Protein AF-A0AAW1KMG9-F1 (afdb_monomer)

Secondary structure (DSSP, 8-state):
----GGGEEEEEE-SS--HHHHHHHHHHHHTT--PEEESTTSPP-S-S-TTTSS-BHHHHHHHHHHHGGGTT-TT-EEEEE-STTEEE-S-HHHHHHHHHHH--SEEEEEESS--S-GGGGGGSPP-SSS--EEEEEEEEEEHHHHHHHHHSS---TTSBHHHHHHHHHH-HHHHHHTTEEEETT-SSEEE-TTTGGGEEEEE-SSS--EEEEETTT----SEEE--GGGHHHHHHHHTTTTTTEETTTEESGGGTT----TT--TTTSPPEEEEEEE-S--TTHHHHHHHHHHSSS-GGGEEEEEEE--GGGHHHHHHHHHHHGGGSSEEEEE-GGG---HHHHHHHHHHHHHHTT-SEEEEEETTEE---TTHHHHHHHT--SEEEE--EETTSS-BSEESEE-TTS-EE--TTHHHHHTTSS-SEEEESEE-SEEEEEHHHHHHS-TTTSSS--TTS-HHHHHHHHHHHTT--EEEE-SS---EE---TT--TTSSSGGGG-TTTSHHHHHHHHB-GGGGGGG-TTSPPEEEETTEEEEE-B-HHHHHHHHHHHHHH-----SSS--TTSTTS--SS--SEEETTTTT-HHHHHHHIIIIIHHHHHHHSTT---SSPPEEEEEEEEE-TTS---EEEE--SSSEEEEEE-S-BTTTEEE--EEEGGGTEEE----TTEEEEEE-SSS--EEEPPEEEE-EEEEEEEE--

Sequence (712 aa):
MGIEVDNVLVVTVATSETDGFNRYLQSAREYRIQPTILGFGQEWRGGDDIKRHAGGGWKVNLLKEHLQKFKDDKEKIVLFTDAYDVMFLGDLRRITENFKLTGARVLFGAEAFCWPDKDLASKYPKVENGKPYLNSGLYIGYMPEIMELLERKDIQDTDDDQLYFTEAYLDENLREKLKFQLDHESQIFQNLNGALNEVQLHGDGKENEIKLKNVITHTEPLIIHGNGPSKIRLNHLGNYISKAWTPDRSCKHCTYGLINLTNIDTADIPTVLVALFIEQATPFFEEQLLKIHNLHYPKERTHLFIHNNVKFHKDHIKEFVEKYGKDYLSVKEITPEDEISEWAARDLSLDQCLLKECGYYFSVDATVHLDNPYTLKLLIEQNRTVVAPLLVRNGKAWSNFWGALTTDGFYSRSDDYMDIVYNNKRGLWNVPFISSAYLINGTLLKKYDRTKLNYVRSNYDADMAFCANLRDLDVFMFVSNRLDFGHLVNPETYDVTRAKPDMYQIFENEIDWEERYIHEDYVENFNPNNTAKQPCTDVYWFPIVSERFCKDLIAMMENFGSWSDGSNKDSRLEGGYEAVPTRDIHMNQVGWERHWLYFLQRYVRPLQESVFIGYEHNPPRSLMNFVVRYRPDEQPSLRPHHDSSTYTINIALNQRGVDYEGGGCRFIRYNCSVVDTKMGWLLMHPGKLTHYHEGLLVTKGTRYIMIAFVDP

Structure (mmCIF, N/CA/C/O backbone):
data_AF-A0AAW1KMG9-F1
#
_entry.id   AF-A0AAW1KMG9-F1
#
loop_
_atom_site.group_PDB
_atom_site.id
_atom_site.type_symbol
_atom_site.label_atom_id
_atom_site.label_alt_id
_atom_site.label_comp_id
_atom_site.label_asym_id
_atom_site.label_entity_id
_atom_site.label_seq_id
_atom_site.pdbx_PDB_ins_code
_atom_site.Cartn_x
_atom_site.Cartn_y
_atom_site.Cartn_z
_atom_site.occupancy
_atom_site.B_iso_or_equiv
_atom_site.auth_seq_id
_atom_site.auth_comp_id
_atom_site.auth_asym_id
_atom_site.auth_atom_id
_atom_site.pdbx_PDB_model_num
ATOM 1 N N . MET A 1 1 ? -26.275 25.341 38.024 1.00 36.50 1 MET A N 1
ATOM 2 C CA . MET A 1 1 ? -25.260 24.667 38.860 1.00 36.50 1 MET A CA 1
ATOM 3 C C . MET A 1 1 ? -24.349 23.911 37.917 1.00 36.50 1 MET A C 1
ATOM 5 O O . MET A 1 1 ? -24.868 23.138 37.123 1.00 36.50 1 MET A O 1
ATOM 9 N N . GLY A 1 2 ? -23.053 24.228 37.902 1.00 41.03 2 GLY A N 1
ATOM 10 C CA . GLY A 1 2 ? -22.090 23.536 37.042 1.00 41.03 2 GLY A CA 1
ATOM 11 C C . GLY A 1 2 ? -22.001 22.065 37.440 1.00 41.03 2 GLY A C 1
ATOM 12 O O . GLY A 1 2 ? -22.010 21.756 38.627 1.00 41.03 2 GLY A O 1
ATOM 13 N N . ILE A 1 3 ? -21.996 21.168 36.459 1.00 48.56 3 ILE A N 1
ATOM 14 C CA . ILE A 1 3 ? -21.799 19.737 36.693 1.00 48.56 3 ILE A CA 1
ATOM 15 C C . ILE A 1 3 ? -20.322 19.539 37.038 1.00 48.56 3 ILE A C 1
ATOM 17 O O . ILE A 1 3 ? -19.462 19.804 36.199 1.00 48.56 3 ILE A O 1
ATOM 21 N N . GLU A 1 4 ? -20.028 19.093 38.258 1.00 59.62 4 GLU A N 1
ATOM 22 C CA . GLU A 1 4 ? -18.697 18.596 38.611 1.00 59.62 4 GLU A CA 1
ATOM 23 C C . GLU A 1 4 ? -18.480 17.260 37.895 1.00 59.62 4 GLU A C 1
ATOM 25 O O . GLU A 1 4 ? -19.055 16.233 38.256 1.00 59.62 4 GLU A O 1
ATOM 30 N N . VAL A 1 5 ? -17.671 17.292 36.833 1.00 65.25 5 VAL A N 1
ATOM 31 C CA . VAL A 1 5 ? -17.254 16.107 36.061 1.00 65.25 5 VAL A CA 1
ATOM 32 C C . VAL A 1 5 ? -16.515 15.093 36.951 1.00 65.25 5 VAL A C 1
ATOM 34 O O . VAL A 1 5 ? -16.525 13.899 36.662 1.00 65.25 5 VAL A O 1
ATOM 37 N N . ASP A 1 6 ? -15.975 15.549 38.084 1.00 64.00 6 ASP A N 1
ATOM 38 C CA . ASP A 1 6 ? -15.244 14.754 39.078 1.00 64.00 6 ASP A CA 1
ATOM 39 C C . ASP A 1 6 ? -16.095 13.668 39.765 1.00 64.00 6 ASP A C 1
ATOM 41 O O . ASP A 1 6 ? -15.554 12.790 40.438 1.00 64.00 6 ASP A O 1
ATOM 45 N N . ASN A 1 7 ? -17.422 13.680 39.584 1.00 86.12 7 ASN A N 1
ATOM 46 C CA . ASN A 1 7 ? -18.316 12.682 40.174 1.00 86.12 7 ASN A CA 1
ATOM 47 C C . ASN A 1 7 ? -18.704 11.517 39.236 1.00 86.12 7 ASN A C 1
ATOM 49 O O . ASN A 1 7 ? -19.617 10.750 39.553 1.00 86.12 7 ASN A O 1
ATOM 53 N N . VAL A 1 8 ? -18.037 11.368 38.085 1.00 94.44 8 VAL A N 1
ATOM 54 C CA . VAL A 1 8 ? -18.282 10.266 37.139 1.00 94.44 8 VAL A CA 1
ATOM 55 C C . VAL A 1 8 ? -17.113 9.282 37.146 1.00 94.44 8 VAL A C 1
ATOM 57 O O . VAL A 1 8 ? -15.985 9.637 36.813 1.00 94.44 8 VAL A O 1
ATOM 60 N N . LEU A 1 9 ? -17.389 8.025 37.491 1.00 96.50 9 LEU A N 1
ATOM 61 C CA . LEU A 1 9 ? -16.441 6.919 37.422 1.00 96.50 9 LEU A CA 1
ATOM 62 C C . LEU A 1 9 ? -16.638 6.155 36.109 1.00 96.50 9 LEU A C 1
ATOM 64 O O . LEU A 1 9 ? -17.631 5.450 35.939 1.00 96.50 9 LEU A O 1
ATOM 68 N N . VAL A 1 10 ? -15.679 6.274 35.191 1.00 98.00 10 VAL A N 1
ATOM 69 C CA . VAL A 1 10 ? -15.655 5.476 33.957 1.00 98.00 10 VAL A CA 1
ATOM 70 C C . VAL A 1 10 ? -14.894 4.185 34.211 1.00 98.00 10 VAL A C 1
ATOM 72 O O . VAL A 1 10 ? -13.757 4.226 34.683 1.00 98.00 10 VAL A O 1
ATOM 75 N N . VAL A 1 11 ? -15.498 3.045 33.891 1.00 98.25 11 VAL A N 1
ATOM 76 C CA . VAL A 1 11 ? -14.929 1.717 34.127 1.00 98.25 11 VAL A CA 1
ATOM 77 C C . VAL A 1 11 ? -15.002 0.892 32.852 1.00 98.25 11 VAL A C 1
ATOM 79 O O . VAL A 1 11 ? -15.993 0.930 32.130 1.00 98.25 11 VAL A O 1
ATOM 82 N N . THR A 1 12 ? -13.948 0.133 32.583 1.00 98.31 12 THR A N 1
ATOM 83 C CA . THR A 1 12 ? -13.902 -0.814 31.472 1.00 98.31 12 THR A CA 1
ATOM 84 C C . THR A 1 12 ? -13.137 -2.074 31.864 1.00 98.31 12 THR A C 1
ATOM 86 O O . THR A 1 12 ? -12.405 -2.080 32.859 1.00 98.31 12 THR A O 1
ATOM 89 N N . VAL A 1 13 ? -13.272 -3.140 31.077 1.00 97.44 13 VAL A N 1
ATOM 90 C CA . VAL A 1 13 ? -12.533 -4.392 31.268 1.00 97.44 13 VAL A CA 1
ATOM 91 C C . VAL A 1 13 ? -11.633 -4.632 30.063 1.00 97.44 13 VAL A C 1
ATOM 93 O O . VAL A 1 13 ? -12.096 -4.667 28.926 1.00 97.44 13 VAL A O 1
ATOM 96 N N . ALA A 1 14 ? -10.341 -4.819 30.320 1.00 96.50 14 ALA A N 1
ATOM 97 C CA . ALA A 1 14 ? -9.363 -5.200 29.309 1.00 96.50 14 ALA A CA 1
ATOM 98 C C . ALA A 1 14 ? -8.274 -6.051 29.962 1.00 96.50 14 ALA A C 1
ATOM 100 O O . ALA A 1 14 ? -7.704 -5.651 30.973 1.00 96.50 14 ALA A O 1
ATOM 101 N N . THR A 1 15 ? -7.961 -7.205 29.375 1.00 94.62 15 THR A N 1
ATOM 102 C CA . THR A 1 15 ? -6.967 -8.150 29.915 1.00 94.62 15 THR A CA 1
ATOM 103 C C . THR A 1 15 ? -5.568 -7.927 29.362 1.00 94.62 15 THR A C 1
ATOM 105 O O . THR A 1 15 ? -4.574 -8.180 30.036 1.00 94.62 15 THR A O 1
ATOM 108 N N . SER A 1 16 ? -5.475 -7.419 28.137 1.00 92.94 16 SER A N 1
ATOM 109 C CA . SER A 1 16 ? -4.213 -7.156 27.448 1.00 92.94 16 SER A CA 1
ATOM 110 C C . SER A 1 16 ? -4.272 -5.902 26.580 1.00 92.94 16 SER A C 1
ATOM 112 O O . SER A 1 16 ? -5.354 -5.410 26.240 1.00 92.94 16 SER A O 1
ATOM 114 N N . GLU A 1 17 ? -3.091 -5.402 26.215 1.00 92.31 17 GLU A N 1
ATOM 115 C CA . GLU A 1 17 ? -2.921 -4.314 25.257 1.00 92.31 17 GLU A CA 1
ATOM 116 C C . GLU A 1 17 ? -3.144 -4.835 23.826 1.00 92.31 17 GLU A C 1
ATOM 118 O O . GLU A 1 17 ? -2.350 -5.610 23.285 1.00 92.31 17 GLU A O 1
ATOM 123 N N . THR A 1 18 ? -4.272 -4.443 23.234 1.00 93.56 18 THR A N 1
ATOM 124 C CA . THR A 1 18 ? -4.668 -4.764 21.854 1.00 93.56 18 THR A CA 1
ATOM 125 C C . THR A 1 18 ? -4.798 -3.483 21.034 1.00 93.56 18 THR A C 1
ATOM 127 O O . THR A 1 18 ? -4.943 -2.392 21.592 1.00 93.56 18 THR A O 1
ATOM 130 N N . ASP A 1 19 ? -4.804 -3.588 19.704 1.00 94.94 19 ASP A N 1
ATOM 131 C CA . ASP A 1 19 ? -4.976 -2.409 18.846 1.00 94.94 19 ASP A CA 1
ATOM 132 C C . ASP A 1 19 ? -6.343 -1.732 19.080 1.00 94.94 19 ASP A C 1
ATOM 134 O O . ASP A 1 19 ? -6.442 -0.503 19.145 1.00 94.94 19 ASP A O 1
ATOM 138 N N . GLY A 1 20 ? -7.392 -2.531 19.308 1.00 96.12 20 GLY A N 1
ATOM 139 C CA . GLY A 1 20 ? -8.719 -2.049 19.697 1.00 96.12 20 GLY A CA 1
ATOM 140 C C . GLY A 1 20 ? -8.722 -1.302 21.033 1.00 96.12 20 GLY A C 1
ATOM 141 O O . GLY A 1 20 ? -9.290 -0.214 21.130 1.00 96.12 20 GLY A O 1
ATOM 142 N N . PHE A 1 21 ? -8.012 -1.826 22.038 1.00 96.56 21 PHE A N 1
ATOM 143 C CA . PHE A 1 21 ? -7.836 -1.152 23.327 1.00 96.56 21 PHE A CA 1
ATOM 144 C C . PHE A 1 21 ? -7.090 0.176 23.199 1.00 96.56 21 PHE A C 1
ATOM 146 O O . PHE A 1 21 ? -7.475 1.182 23.796 1.00 96.56 21 PHE A O 1
ATOM 153 N N . ASN A 1 22 ? -6.041 0.203 22.379 1.00 95.06 22 ASN A N 1
ATOM 154 C CA . ASN A 1 22 ? -5.274 1.414 22.130 1.00 95.06 22 ASN A CA 1
ATOM 155 C C . ASN A 1 22 ? -6.117 2.486 21.431 1.00 95.06 22 ASN A C 1
ATOM 157 O O . ASN A 1 22 ? -6.047 3.656 21.816 1.00 95.06 22 ASN A O 1
ATOM 161 N N . ARG A 1 23 ? -6.985 2.097 20.488 1.00 96.19 23 ARG A N 1
ATOM 162 C CA . ARG A 1 23 ? -7.980 2.997 19.885 1.00 96.19 23 ARG A CA 1
ATOM 163 C C . ARG A 1 23 ? -8.981 3.528 20.917 1.00 96.19 23 ARG A C 1
ATOM 165 O O . ARG A 1 23 ? -9.261 4.727 20.920 1.00 96.19 23 ARG A O 1
ATOM 172 N N . TYR A 1 24 ? -9.478 2.676 21.812 1.00 97.69 24 TYR A N 1
ATOM 173 C CA . TYR A 1 24 ? -10.361 3.087 22.907 1.00 97.69 24 TYR A CA 1
ATOM 174 C C . TYR A 1 24 ? -9.695 4.140 23.800 1.00 97.69 24 TYR A C 1
ATOM 176 O O . TYR A 1 24 ? -10.226 5.243 23.951 1.00 97.69 24 TYR A O 1
ATOM 184 N N . LEU A 1 25 ? -8.480 3.870 24.293 1.00 96.19 25 LEU A N 1
ATOM 185 C CA . LEU A 1 25 ? -7.713 4.817 25.108 1.00 96.19 25 LEU A CA 1
ATOM 186 C C . LEU A 1 25 ? -7.391 6.115 24.361 1.00 96.19 25 LEU A C 1
ATOM 188 O O . LEU A 1 25 ? -7.385 7.188 24.963 1.00 96.19 25 LEU A O 1
ATOM 192 N N . GLN A 1 26 ? -7.118 6.042 23.058 1.00 93.81 26 GLN A N 1
ATOM 193 C CA . GLN A 1 26 ? -6.883 7.222 22.231 1.00 93.81 26 GLN A CA 1
ATOM 194 C C . GLN A 1 26 ? -8.136 8.101 22.139 1.00 93.81 26 GLN A C 1
ATOM 196 O O . GLN A 1 26 ? -8.043 9.304 22.383 1.00 93.81 26 GLN A O 1
ATOM 201 N N . SER A 1 27 ? -9.304 7.507 21.875 1.00 95.81 27 SER A N 1
ATOM 202 C CA . SER A 1 27 ? -10.573 8.243 21.860 1.00 95.81 27 SER A CA 1
ATOM 203 C C . SER A 1 27 ? -10.902 8.845 23.233 1.00 95.81 27 SER A C 1
ATOM 205 O O . SER A 1 27 ? -11.299 10.003 23.320 1.00 95.81 27 SER A O 1
ATOM 207 N N . ALA A 1 28 ? -10.638 8.115 24.323 1.00 96.50 28 ALA A N 1
ATOM 208 C CA . ALA A 1 28 ? -10.831 8.604 25.686 1.00 96.50 28 ALA A CA 1
ATOM 209 C C . ALA A 1 28 ? -9.940 9.824 25.983 1.00 96.50 28 ALA A C 1
ATOM 211 O O . ALA A 1 28 ? -10.425 10.842 26.479 1.00 96.50 28 ALA A O 1
ATOM 212 N N . ARG A 1 29 ? -8.650 9.769 25.613 1.00 94.25 29 ARG A N 1
ATOM 213 C CA . ARG A 1 29 ? -7.701 10.888 25.766 1.00 94.25 29 ARG A CA 1
ATOM 214 C C . ARG A 1 29 ? -8.151 12.141 25.023 1.00 94.25 29 ARG A C 1
ATOM 216 O O . ARG A 1 29 ? -7.998 13.233 25.571 1.00 94.25 29 ARG A O 1
ATOM 223 N N . GLU A 1 30 ? -8.724 11.999 23.828 1.00 92.56 30 GLU A N 1
ATOM 224 C CA . GLU A 1 30 ? -9.211 13.144 23.045 1.00 92.56 30 GLU A CA 1
ATOM 225 C C . GLU A 1 30 ? -10.254 13.961 23.816 1.00 92.56 30 GLU A C 1
ATOM 227 O O . GLU A 1 30 ? -10.214 15.192 23.822 1.00 92.56 30 GLU A O 1
ATOM 232 N N . TYR A 1 31 ? -11.134 13.270 24.538 1.00 94.06 31 TYR A N 1
ATOM 233 C CA . TYR A 1 31 ? -12.192 13.878 25.341 1.00 94.06 31 TYR A CA 1
ATOM 234 C C . TYR A 1 31 ? -11.840 13.993 26.832 1.00 94.06 31 TYR A C 1
ATOM 236 O O . TYR A 1 31 ? -12.712 14.270 27.656 1.00 94.06 31 TYR A O 1
ATOM 244 N N . ARG A 1 32 ? -10.554 13.829 27.185 1.00 95.19 32 ARG A N 1
ATOM 245 C CA . ARG A 1 32 ? -10.017 13.916 28.560 1.00 95.19 32 ARG A CA 1
ATOM 246 C C . ARG A 1 32 ? -10.694 12.957 29.545 1.00 95.19 32 ARG A C 1
ATOM 248 O O . ARG A 1 32 ? -10.840 13.265 30.724 1.00 95.19 32 ARG A O 1
ATOM 255 N N . ILE A 1 33 ? -11.084 11.788 29.055 1.00 95.88 33 ILE A N 1
ATOM 256 C CA . ILE A 1 33 ? -11.690 10.715 29.835 1.00 95.88 33 ILE A CA 1
ATOM 257 C C . ILE A 1 33 ? -10.582 9.789 30.332 1.00 95.88 33 ILE A C 1
ATOM 259 O O . ILE A 1 33 ? -9.742 9.337 29.552 1.00 95.88 33 ILE A O 1
ATOM 263 N N . GLN A 1 34 ? -10.578 9.502 31.634 1.00 95.44 34 GLN A N 1
ATOM 264 C CA . GLN A 1 34 ? -9.646 8.562 32.257 1.00 95.44 34 GLN A CA 1
ATOM 265 C C . GLN A 1 34 ? -10.412 7.329 32.755 1.00 95.44 34 GLN A C 1
ATOM 267 O O . GLN A 1 34 ? -10.968 7.361 33.852 1.00 95.44 34 GLN A O 1
ATOM 272 N N . PRO A 1 35 ? -10.491 6.254 31.950 1.00 96.94 35 PRO A N 1
ATOM 273 C CA . PRO A 1 35 ? -11.178 5.036 32.351 1.00 96.94 35 PRO A CA 1
ATOM 274 C C . PRO A 1 35 ? -10.357 4.236 33.366 1.00 96.94 35 PRO A C 1
ATOM 276 O O . PRO A 1 35 ? -9.144 4.072 33.227 1.00 96.94 35 PRO A O 1
ATOM 279 N N . THR A 1 36 ? -11.044 3.676 34.355 1.00 97.69 36 THR A N 1
ATOM 280 C CA . THR A 1 36 ? -10.497 2.657 35.249 1.00 97.69 36 THR A CA 1
ATOM 281 C C . THR A 1 36 ? -10.520 1.312 34.540 1.00 97.69 36 THR A C 1
ATOM 283 O O . THR A 1 36 ? -11.579 0.838 34.134 1.00 97.69 36 THR A O 1
ATOM 286 N N . ILE A 1 37 ? -9.347 0.702 34.381 1.00 98.19 37 ILE A N 1
ATOM 287 C CA . ILE A 1 37 ? -9.182 -0.545 33.634 1.00 98.19 37 ILE A CA 1
ATOM 288 C C . ILE A 1 37 ? -9.147 -1.709 34.623 1.00 98.19 37 ILE A C 1
ATOM 290 O O . ILE A 1 37 ? -8.258 -1.782 35.473 1.00 98.19 37 ILE A O 1
ATOM 294 N N . LEU A 1 38 ? -10.105 -2.623 34.506 1.00 97.94 38 LEU A N 1
ATOM 295 C CA . LEU A 1 38 ? -10.183 -3.830 35.324 1.00 97.94 38 LEU A CA 1
ATOM 296 C C . LEU A 1 38 ? -9.642 -5.042 34.558 1.00 97.94 38 LEU A C 1
ATOM 298 O O . LEU A 1 38 ? -9.790 -5.135 33.341 1.00 97.94 38 LEU A O 1
ATOM 302 N N . GLY A 1 39 ? -9.027 -5.980 35.283 1.00 95.75 39 GLY A N 1
ATOM 303 C CA . GLY A 1 39 ? -8.539 -7.246 34.720 1.00 95.75 39 GLY A CA 1
ATOM 304 C C . GLY A 1 39 ? -7.228 -7.161 33.926 1.00 95.75 39 GLY A C 1
ATOM 305 O O . GLY A 1 39 ? -6.784 -8.178 33.402 1.00 95.75 39 GLY A O 1
ATOM 306 N N . PHE A 1 40 ? -6.578 -5.996 33.846 1.00 96.25 40 PHE A N 1
ATOM 307 C CA . PHE A 1 40 ? -5.365 -5.829 33.038 1.00 96.25 40 PHE A CA 1
ATOM 308 C C . PHE A 1 40 ? -4.213 -6.717 33.525 1.00 96.25 40 PHE A C 1
ATOM 310 O O . PHE A 1 40 ? -3.907 -6.755 34.717 1.00 96.25 40 PHE A O 1
ATOM 317 N N . GLY A 1 41 ? -3.579 -7.435 32.595 1.00 94.12 41 GLY A N 1
ATOM 318 C CA . GLY A 1 41 ? -2.518 -8.405 32.874 1.00 94.12 41 GLY A CA 1
ATOM 319 C C . GLY A 1 41 ? -3.006 -9.753 33.415 1.00 94.12 41 GLY A C 1
ATOM 320 O O . GLY A 1 41 ? -2.181 -10.625 33.677 1.00 94.12 41 GLY A O 1
ATOM 321 N N . GLN A 1 42 ? -4.318 -9.939 33.589 1.00 94.88 42 GLN A N 1
ATOM 322 C CA . GLN A 1 42 ? -4.906 -11.202 34.032 1.00 94.88 42 GLN A CA 1
ATOM 323 C C . GLN A 1 42 ? -5.415 -12.016 32.840 1.00 94.88 42 GLN A C 1
ATOM 325 O O . GLN A 1 42 ? -5.853 -11.466 31.830 1.00 94.88 42 GLN A O 1
ATOM 330 N N . GLU A 1 43 ? -5.386 -13.339 32.971 1.00 92.75 43 GLU A N 1
ATOM 331 C CA . GLU A 1 43 ? -5.991 -14.242 31.993 1.00 92.75 43 GLU A CA 1
ATOM 332 C C . GLU A 1 43 ? -7.516 -14.076 31.971 1.00 92.75 43 GLU A C 1
ATOM 334 O O . GLU A 1 43 ? -8.152 -13.938 33.018 1.00 92.75 43 GLU A O 1
ATOM 339 N N . TRP A 1 44 ? -8.097 -14.077 30.771 1.00 93.00 44 TRP A N 1
ATOM 340 C CA . TRP A 1 44 ? -9.537 -13.939 30.581 1.00 93.00 44 TRP A CA 1
ATOM 341 C C . TRP A 1 44 ? -10.296 -15.162 31.105 1.00 93.00 44 TRP A C 1
ATOM 343 O O . TRP A 1 44 ? -10.001 -16.283 30.707 1.00 93.00 44 TRP A O 1
ATOM 353 N N . ARG A 1 45 ? -11.305 -14.938 31.959 1.00 93.44 45 ARG A N 1
ATOM 354 C CA . ARG A 1 45 ? -12.144 -16.004 32.551 1.00 93.44 45 ARG A CA 1
ATOM 355 C C . ARG A 1 45 ? -13.591 -16.004 32.071 1.00 93.44 45 ARG A C 1
ATOM 357 O O . ARG A 1 45 ? -14.387 -16.822 32.514 1.00 93.44 45 ARG A O 1
ATOM 364 N N . GLY A 1 46 ? -13.942 -15.095 31.165 1.00 90.25 46 GLY A N 1
ATOM 365 C CA . GLY A 1 46 ? -15.319 -14.898 30.719 1.00 90.25 46 GLY A CA 1
ATOM 366 C C . GLY A 1 46 ? -15.817 -15.870 29.647 1.00 90.25 46 GLY A C 1
ATOM 367 O O . GLY A 1 46 ? -16.786 -15.546 28.970 1.00 90.25 46 GLY A O 1
ATOM 368 N N . GLY A 1 47 ? -15.148 -17.010 29.453 1.00 87.44 47 GLY A N 1
ATOM 369 C CA . GLY A 1 47 ? -15.442 -17.999 28.407 1.00 87.44 47 GLY A CA 1
ATOM 370 C C . GLY A 1 47 ? -14.498 -17.932 27.198 1.00 87.44 47 GLY A C 1
ATOM 371 O O . GLY A 1 47 ? -13.898 -16.892 26.923 1.00 87.44 47 GLY A O 1
ATOM 372 N N . ASP A 1 48 ? -14.373 -19.050 26.477 1.00 73.12 48 ASP A N 1
ATOM 373 C CA . ASP A 1 48 ? -13.307 -19.272 25.482 1.00 73.12 48 ASP A CA 1
ATOM 374 C C . ASP A 1 48 ? -13.545 -18.597 24.115 1.00 73.12 48 ASP A C 1
ATOM 376 O O . ASP A 1 48 ? -12.584 -18.257 23.424 1.00 73.12 48 ASP A O 1
ATOM 380 N N . ASP A 1 49 ? -14.803 -18.375 23.708 1.00 71.50 49 ASP A N 1
ATOM 381 C CA . ASP A 1 49 ? -15.148 -17.748 22.418 1.00 71.50 49 ASP A CA 1
ATOM 382 C C . ASP A 1 49 ? -16.365 -16.817 22.528 1.00 71.50 49 ASP A C 1
ATOM 384 O O . ASP A 1 49 ? -17.430 -17.052 21.953 1.00 71.50 49 ASP A O 1
ATOM 388 N N . ILE A 1 50 ? -16.189 -15.707 23.249 1.00 78.81 50 ILE A N 1
ATOM 389 C CA . ILE A 1 50 ? -17.211 -14.653 23.385 1.00 78.81 50 ILE A CA 1
ATOM 390 C C . ILE A 1 50 ? -17.546 -13.934 22.065 1.00 78.81 50 ILE A C 1
ATOM 392 O O . ILE A 1 50 ? -18.468 -13.127 22.015 1.00 78.81 50 ILE A O 1
ATOM 396 N N . LYS A 1 51 ? -16.806 -14.195 20.974 1.00 71.00 51 LYS A N 1
ATOM 397 C CA . LYS A 1 51 ? -17.152 -13.668 19.643 1.00 71.00 51 LYS A CA 1
ATOM 398 C C . LYS A 1 51 ? -18.283 -14.469 19.000 1.00 71.00 51 LYS A C 1
ATOM 400 O O . LYS A 1 51 ? -18.982 -13.936 18.139 1.00 71.00 51 LYS A O 1
ATOM 405 N N . ARG A 1 52 ? -18.429 -15.748 19.364 1.00 69.94 52 ARG A N 1
ATOM 406 C CA . ARG A 1 52 ? -19.405 -16.674 18.765 1.00 69.94 52 ARG A CA 1
ATOM 407 C C . ARG A 1 52 ? -20.441 -17.194 19.755 1.00 69.94 52 ARG A C 1
ATOM 409 O O . ARG A 1 52 ? -21.512 -17.628 19.327 1.00 69.94 52 ARG A O 1
ATOM 416 N N . HIS A 1 53 ? -20.137 -17.165 21.046 1.00 82.38 53 HIS A N 1
ATOM 417 C CA . HIS A 1 53 ? -20.950 -17.757 22.098 1.00 82.38 53 HIS A CA 1
ATOM 418 C C . HIS A 1 53 ? -21.196 -16.782 23.250 1.00 82.38 53 HIS A C 1
ATOM 420 O O . HIS A 1 53 ? -20.524 -15.764 23.383 1.00 82.38 53 HIS A O 1
ATOM 426 N N . ALA A 1 54 ? -22.200 -17.120 24.055 1.00 85.62 54 ALA A N 1
ATOM 427 C CA . ALA A 1 54 ? -22.577 -16.393 25.257 1.00 85.62 54 ALA A CA 1
ATOM 428 C C . ALA A 1 54 ? -21.455 -16.445 26.314 1.00 85.62 54 ALA A C 1
ATOM 430 O O . ALA A 1 54 ? -20.761 -17.461 26.412 1.00 85.62 54 ALA A O 1
ATOM 431 N N . GLY A 1 55 ? -21.266 -15.367 27.077 1.00 91.88 55 GLY A N 1
ATOM 432 C CA . GLY A 1 55 ? -20.207 -15.269 28.087 1.00 91.88 55 GLY A CA 1
ATOM 433 C C . GLY A 1 55 ? -19.982 -13.848 28.611 1.00 91.88 55 GLY A C 1
ATOM 434 O O . GLY A 1 55 ? -20.797 -12.955 28.418 1.00 91.88 55 GLY A O 1
ATOM 435 N N . GLY A 1 56 ? -18.849 -13.614 29.275 1.00 92.62 56 GLY A N 1
ATOM 436 C CA . GLY A 1 56 ? -18.463 -12.286 29.764 1.00 92.62 56 GLY A CA 1
ATOM 437 C C . GLY A 1 56 ? -18.889 -11.950 31.195 1.00 92.62 56 GLY A C 1
ATOM 438 O O . GLY A 1 56 ? -18.581 -10.850 31.659 1.00 92.62 56 GLY A O 1
ATOM 439 N N . GLY A 1 57 ? -19.503 -12.877 31.932 1.00 95.75 57 GLY A N 1
ATOM 440 C CA . GLY A 1 57 ? -19.938 -12.696 33.320 1.00 95.75 57 GLY A CA 1
ATOM 441 C C . GLY A 1 57 ? -18.824 -12.256 34.273 1.00 95.75 57 GLY A C 1
ATOM 442 O O . GLY A 1 57 ? -19.056 -11.474 35.194 1.00 95.75 57 GLY A O 1
ATOM 443 N N . TRP A 1 58 ? -17.573 -12.622 33.987 1.00 96.25 58 TRP A N 1
ATOM 444 C CA . TRP A 1 58 ? -16.412 -12.142 34.738 1.00 96.25 58 TRP A CA 1
ATOM 445 C C . TRP A 1 58 ? -16.282 -10.610 34.741 1.00 96.25 58 TRP A C 1
ATOM 447 O O . TRP A 1 58 ? -15.852 -10.033 35.740 1.00 96.25 58 TRP A O 1
ATOM 457 N N . LYS A 1 59 ? -16.717 -9.919 33.672 1.00 96.81 59 LYS A N 1
ATOM 458 C CA . LYS A 1 59 ? -16.764 -8.444 33.634 1.00 96.81 59 LYS A CA 1
ATOM 459 C C . LYS A 1 59 ? -17.662 -7.897 34.743 1.00 96.81 59 LYS A C 1
ATOM 461 O O . LYS A 1 59 ? -17.296 -6.932 35.412 1.00 96.81 59 LYS A O 1
ATOM 466 N N . VAL A 1 60 ? -18.809 -8.543 34.956 1.00 97.38 60 VAL A N 1
ATOM 467 C CA . VAL A 1 60 ? -19.781 -8.193 35.999 1.00 97.38 60 VAL A CA 1
ATOM 468 C C . VAL A 1 60 ? -19.168 -8.403 37.380 1.00 97.38 60 VAL A C 1
ATOM 470 O O . VAL A 1 60 ? -19.260 -7.513 38.223 1.00 97.38 60 VAL A O 1
ATOM 473 N N . ASN A 1 61 ? -18.478 -9.527 37.596 1.00 97.62 61 ASN A N 1
ATOM 474 C CA . ASN A 1 61 ? -17.813 -9.830 38.867 1.00 97.62 61 ASN A CA 1
ATOM 475 C C . ASN A 1 61 ? -16.688 -8.833 39.189 1.00 97.62 61 ASN A C 1
ATOM 477 O O . ASN A 1 61 ? -16.649 -8.292 40.296 1.00 97.62 61 ASN A O 1
ATOM 481 N N . LEU A 1 62 ? -15.832 -8.515 38.212 1.00 97.44 62 LEU A N 1
ATOM 482 C CA . LEU A 1 62 ? -14.782 -7.501 38.359 1.00 97.44 62 LEU A CA 1
ATOM 483 C C . LEU A 1 62 ? -15.364 -6.122 38.683 1.00 97.44 62 LEU A C 1
ATOM 485 O O . LEU A 1 62 ? -14.857 -5.422 39.563 1.00 97.44 62 LEU A O 1
ATOM 489 N N . LEU A 1 63 ? -16.433 -5.726 37.986 1.00 97.62 63 LEU A N 1
ATOM 490 C CA . LEU A 1 63 ? -17.095 -4.453 38.241 1.00 97.62 63 LEU A CA 1
ATOM 491 C C . LEU A 1 63 ? -17.706 -4.423 39.645 1.00 97.62 63 LEU A C 1
ATOM 493 O O . LEU A 1 63 ? -17.448 -3.484 40.396 1.00 97.62 63 LEU A O 1
ATOM 497 N N . LYS A 1 64 ? -18.468 -5.458 40.015 1.00 96.69 64 LYS A N 1
ATOM 498 C CA . LYS A 1 64 ? -19.099 -5.598 41.335 1.00 96.69 64 LYS A CA 1
ATOM 499 C C . LYS A 1 64 ? -18.067 -5.463 42.451 1.00 96.69 64 LYS A C 1
ATOM 501 O O . LYS A 1 64 ? -18.284 -4.690 43.380 1.00 96.69 64 LYS A O 1
ATOM 506 N N . GLU A 1 65 ? -16.930 -6.150 42.344 1.00 96.69 65 GLU A N 1
ATOM 507 C CA . GLU A 1 65 ? -15.833 -6.051 43.314 1.00 96.69 65 GLU A CA 1
ATOM 508 C C . GLU A 1 65 ? -15.251 -4.631 43.380 1.00 96.69 65 GLU A C 1
ATOM 510 O O . GLU A 1 65 ? -15.045 -4.080 44.465 1.00 96.69 65 GLU A O 1
ATOM 515 N N . HIS A 1 66 ? -15.007 -4.009 42.225 1.00 97.12 66 HIS A N 1
ATOM 516 C CA . HIS A 1 66 ? -14.415 -2.679 42.161 1.00 97.12 66 HIS A CA 1
ATOM 517 C C . HIS A 1 66 ? -15.312 -1.602 42.788 1.00 97.12 66 HIS A C 1
ATOM 519 O O . HIS A 1 66 ? -14.827 -0.752 43.544 1.00 97.12 66 HIS A O 1
ATOM 525 N N . LEU A 1 67 ? -16.616 -1.647 42.503 1.00 96.88 67 LEU A N 1
ATOM 526 C CA . LEU A 1 67 ? -17.577 -0.639 42.949 1.00 96.88 67 LEU A CA 1
ATOM 527 C C . LEU A 1 67 ? -17.852 -0.677 44.460 1.00 96.88 67 LEU A C 1
ATOM 529 O O . LEU A 1 67 ? -18.234 0.351 45.020 1.00 96.88 67 LEU A O 1
ATOM 533 N N . GLN A 1 68 ? -17.547 -1.778 45.163 1.00 95.31 68 GLN A N 1
ATOM 534 C CA . GLN A 1 68 ? -17.651 -1.844 46.633 1.00 95.31 68 GLN A CA 1
ATOM 535 C C . GLN A 1 68 ? -16.881 -0.721 47.343 1.00 95.31 68 GLN A C 1
ATOM 537 O O . GLN A 1 68 ? -17.282 -0.278 48.419 1.00 95.31 68 GLN A O 1
ATOM 542 N N . LYS A 1 69 ? -15.796 -0.222 46.734 1.00 94.38 69 LYS A N 1
ATOM 543 C CA . LYS A 1 69 ? -14.974 0.879 47.267 1.00 94.38 69 LYS A CA 1
ATOM 544 C C . LYS A 1 69 ? -15.699 2.226 47.286 1.00 94.38 69 LYS A C 1
ATOM 546 O O . LYS A 1 69 ? -15.280 3.126 48.007 1.00 94.38 69 LYS A O 1
ATOM 551 N N . PHE A 1 70 ? -16.755 2.368 46.488 1.00 93.06 70 PHE A N 1
ATOM 552 C CA . PHE A 1 70 ? -17.463 3.625 46.252 1.00 93.06 70 PHE A CA 1
ATOM 553 C C . PHE A 1 70 ? -18.943 3.568 46.644 1.00 93.06 70 PHE A C 1
ATOM 555 O O . PHE A 1 70 ? -19.656 4.547 46.443 1.00 93.06 70 PHE A O 1
ATOM 562 N N . LYS A 1 71 ? -19.408 2.451 47.216 1.00 88.69 71 LYS A N 1
ATOM 563 C CA . LYS A 1 71 ? -20.827 2.186 47.507 1.00 88.69 71 LYS A CA 1
ATOM 564 C C . LYS A 1 71 ? -21.523 3.249 48.367 1.00 88.69 71 LYS A C 1
ATOM 566 O O . LYS A 1 71 ? -22.735 3.415 48.271 1.00 88.69 71 LYS A O 1
ATOM 571 N N . ASP A 1 72 ? -20.768 3.959 49.205 1.00 90.81 72 ASP A N 1
ATOM 572 C CA . ASP A 1 72 ? -21.307 4.976 50.112 1.00 90.81 72 ASP A CA 1
ATOM 573 C C . ASP A 1 72 ? -21.527 6.338 49.418 1.00 90.81 72 ASP A C 1
ATOM 575 O O . ASP A 1 72 ? -22.252 7.187 49.942 1.00 90.81 72 ASP A O 1
ATOM 579 N N . ASP A 1 73 ? -20.955 6.551 48.225 1.00 92.56 73 ASP A N 1
ATOM 580 C CA . ASP A 1 73 ? -21.136 7.772 47.434 1.00 92.56 73 ASP A CA 1
ATOM 581 C C . ASP A 1 73 ? -22.378 7.667 46.538 1.00 92.56 73 ASP A C 1
ATOM 583 O O . ASP A 1 73 ? -22.329 7.231 45.387 1.00 92.56 73 ASP A O 1
ATOM 587 N N . LYS A 1 74 ? -23.519 8.082 47.094 1.00 90.69 74 LYS A N 1
ATOM 588 C CA . LYS A 1 74 ? -24.837 7.965 46.451 1.00 90.69 74 LYS A CA 1
ATOM 589 C C . LYS A 1 74 ? -25.021 8.846 45.216 1.00 90.69 74 LYS A C 1
ATOM 591 O O . LYS A 1 74 ? -25.900 8.561 44.407 1.00 90.69 74 LYS A O 1
ATOM 596 N N . GLU A 1 75 ? -24.221 9.901 45.077 1.00 90.44 75 GLU A N 1
ATOM 597 C CA . GLU A 1 75 ? -24.310 10.823 43.941 1.00 90.44 75 GLU A CA 1
ATOM 598 C C . GLU A 1 75 ? -23.374 10.420 42.798 1.00 90.44 75 GLU A C 1
ATOM 600 O O . GLU A 1 75 ? -23.490 10.965 41.697 1.00 90.44 75 GLU A O 1
ATOM 605 N N . LYS A 1 76 ? -22.456 9.472 43.037 1.00 95.19 76 LYS A N 1
ATOM 606 C CA . LYS A 1 76 ? -21.518 9.002 42.020 1.00 95.19 76 LYS A CA 1
ATOM 607 C C . LYS A 1 76 ? -22.251 8.346 40.862 1.00 95.19 76 LYS A C 1
ATOM 609 O O . LYS A 1 76 ? -23.118 7.494 41.055 1.00 95.19 76 LYS A O 1
ATOM 614 N N . ILE A 1 77 ? -21.870 8.729 39.650 1.00 97.25 77 ILE A N 1
ATOM 615 C CA . ILE A 1 77 ? -22.359 8.120 38.414 1.00 97.25 77 ILE A CA 1
ATOM 616 C C . ILE A 1 77 ? -21.287 7.156 37.916 1.00 97.25 77 ILE A C 1
ATOM 618 O O . ILE A 1 77 ? -20.116 7.517 37.836 1.00 97.25 77 ILE A O 1
ATOM 622 N N . VAL A 1 78 ? -21.678 5.933 37.582 1.00 98.19 78 VAL A N 1
ATOM 623 C CA . VAL A 1 78 ? -20.810 4.913 36.993 1.00 98.19 78 VAL A CA 1
ATOM 624 C C . VAL A 1 78 ? -21.152 4.803 35.516 1.00 98.19 78 VAL A C 1
ATOM 626 O O . VAL A 1 78 ? -22.308 4.571 35.177 1.00 98.19 78 VAL A O 1
ATOM 629 N N . LEU A 1 79 ? -20.154 4.958 34.649 1.00 98.56 79 LEU A N 1
ATOM 630 C CA . LEU A 1 79 ? -20.239 4.661 33.221 1.00 98.56 79 LEU A CA 1
ATOM 631 C C . LEU A 1 79 ? -19.390 3.422 32.949 1.00 98.56 79 LEU A C 1
ATOM 633 O O . LEU A 1 79 ? -18.165 3.480 33.050 1.00 98.56 79 LEU A O 1
ATOM 637 N N . PHE A 1 80 ? -20.034 2.318 32.601 1.00 98.69 80 PHE A N 1
ATOM 638 C CA . PHE A 1 80 ? -19.358 1.119 32.136 1.00 98.69 80 PHE A CA 1
ATOM 639 C C . PHE A 1 80 ? -19.340 1.075 30.611 1.00 98.69 80 PHE A C 1
ATOM 641 O O . PHE A 1 80 ? -20.358 1.328 29.959 1.00 98.69 80 PHE A O 1
ATOM 648 N N . THR A 1 81 ? -18.194 0.699 30.052 1.00 98.31 81 THR A N 1
ATOM 649 C CA . THR A 1 81 ? -18.076 0.359 28.636 1.00 98.31 81 THR A CA 1
ATOM 650 C C . THR A 1 81 ? -17.227 -0.891 28.441 1.00 98.31 81 THR A C 1
ATOM 652 O O . THR A 1 81 ? -16.246 -1.110 29.159 1.00 98.31 81 THR A O 1
ATOM 655 N N . ASP A 1 82 ? -17.514 -1.650 27.389 1.00 97.38 82 ASP A N 1
ATOM 656 C CA . ASP A 1 82 ? -16.520 -2.519 26.766 1.00 97.38 82 ASP A CA 1
ATOM 657 C C . ASP A 1 82 ? -15.333 -1.680 26.255 1.00 97.38 82 ASP A C 1
ATOM 659 O O . ASP A 1 82 ? -15.378 -0.443 26.215 1.00 97.38 82 ASP A O 1
ATOM 663 N N . ALA A 1 83 ? -14.226 -2.352 25.933 1.00 96.00 83 ALA A N 1
ATOM 664 C CA . ALA A 1 83 ? -12.973 -1.686 25.585 1.00 96.00 83 ALA A CA 1
ATOM 665 C C . ALA A 1 83 ? -12.587 -1.884 24.113 1.00 96.00 83 ALA A C 1
ATOM 667 O O . ALA A 1 83 ? -12.369 -0.925 23.382 1.00 96.00 83 ALA A O 1
ATOM 668 N N . TYR A 1 84 ? -12.463 -3.133 23.658 1.00 96.12 84 TYR A N 1
ATOM 669 C CA . TYR A 1 84 ? -11.761 -3.464 22.409 1.00 96.12 84 TYR A CA 1
ATOM 670 C C . TYR A 1 84 ? -12.449 -2.957 21.130 1.00 96.12 84 TYR A C 1
ATOM 672 O O . TYR A 1 84 ? -11.797 -2.708 20.112 1.00 96.12 84 TYR A O 1
ATOM 680 N N . ASP A 1 85 ? -13.753 -2.750 21.181 1.00 96.69 85 ASP A N 1
ATOM 681 C CA . ASP A 1 85 ? -14.615 -2.316 20.088 1.00 96.69 85 ASP A CA 1
ATOM 682 C C . ASP A 1 85 ? -15.485 -1.117 20.483 1.00 96.69 85 ASP A C 1
ATOM 684 O O . ASP A 1 85 ? -16.576 -0.932 19.950 1.00 96.69 85 ASP A O 1
ATOM 688 N N . VAL A 1 86 ? -14.976 -0.250 21.362 1.00 98.25 86 VAL A N 1
ATOM 689 C CA . VAL A 1 86 ? -15.656 0.984 21.778 1.00 98.25 86 VAL A CA 1
ATOM 690 C C . VAL A 1 86 ? -14.809 2.219 21.467 1.00 98.25 86 VAL A C 1
ATOM 692 O O . VAL A 1 86 ? -13.578 2.185 21.531 1.00 98.25 86 VAL A O 1
ATOM 695 N N . MET A 1 87 ? -15.465 3.332 21.127 1.00 98.25 87 MET A N 1
ATOM 696 C CA . MET A 1 87 ? -14.834 4.653 21.032 1.00 98.25 87 MET A CA 1
ATOM 697 C C . MET A 1 87 ? -15.723 5.749 21.627 1.00 98.25 87 MET A C 1
ATOM 699 O O . MET A 1 87 ? -16.941 5.746 21.443 1.00 98.25 87 MET A O 1
ATOM 703 N N . PHE A 1 88 ? -15.100 6.730 22.280 1.00 98.19 88 PHE A N 1
ATOM 704 C CA . PHE A 1 88 ? -15.767 7.950 22.740 1.00 98.19 88 PHE A CA 1
ATOM 705 C C . PHE A 1 88 ? -15.839 8.996 21.625 1.00 98.19 88 PHE A C 1
ATOM 707 O O . PHE A 1 88 ? -14.855 9.231 20.925 1.00 98.19 88 PHE A O 1
ATOM 714 N N . LEU A 1 89 ? -16.991 9.650 21.496 1.00 96.75 89 LEU A N 1
ATOM 715 C CA . LEU A 1 89 ? -17.307 10.707 20.522 1.00 96.75 89 LEU A CA 1
ATOM 716 C C . LEU A 1 89 ? -17.667 12.043 21.199 1.00 96.75 89 LEU A C 1
ATOM 718 O O . LEU A 1 89 ? -17.971 13.035 20.534 1.00 96.75 89 LEU A O 1
ATOM 722 N N . GLY A 1 90 ? -17.650 12.082 22.532 1.00 94.88 90 GLY A N 1
ATOM 723 C CA . GLY A 1 90 ? -17.944 13.265 23.325 1.00 94.88 90 GLY A CA 1
ATOM 724 C C . GLY A 1 90 ? -17.335 13.196 24.719 1.00 94.88 90 GLY A C 1
ATOM 725 O O . GLY A 1 90 ? -16.920 12.137 25.185 1.00 94.88 90 GLY A O 1
ATOM 726 N N . ASP A 1 91 ? -17.276 14.351 25.381 1.00 95.44 91 ASP A N 1
ATOM 727 C CA . ASP A 1 91 ? -16.780 14.462 26.750 1.00 95.44 91 ASP A CA 1
ATOM 728 C C . ASP A 1 91 ? -17.796 13.987 27.799 1.00 95.44 91 ASP A C 1
ATOM 730 O O . ASP A 1 91 ? -18.999 13.856 27.550 1.00 95.44 91 ASP A O 1
ATOM 734 N N . LEU A 1 92 ? -17.294 13.748 29.013 1.00 96.00 92 LEU A N 1
ATOM 735 C CA . LEU A 1 92 ? -18.117 13.302 30.138 1.00 96.00 92 LEU A CA 1
ATOM 736 C C . LEU A 1 92 ? -19.206 14.298 30.520 1.00 96.00 92 LEU A C 1
ATOM 738 O O . LEU A 1 92 ? -20.236 13.881 31.051 1.00 96.00 92 LEU A O 1
ATOM 742 N N . ARG A 1 93 ? -19.016 15.594 30.244 1.00 95.31 93 ARG A N 1
ATOM 743 C CA . ARG A 1 93 ? -20.030 16.605 30.538 1.00 95.31 93 ARG A CA 1
ATOM 744 C C . ARG A 1 93 ? -21.262 16.358 29.677 1.00 95.31 93 ARG A C 1
ATOM 746 O O . ARG A 1 93 ? -22.343 16.198 30.231 1.00 95.31 93 ARG A O 1
ATOM 753 N N . ARG A 1 94 ? -21.087 16.232 28.357 1.00 95.38 94 ARG A N 1
ATOM 754 C CA . ARG A 1 94 ? -22.173 15.932 27.410 1.00 95.38 94 ARG A CA 1
ATOM 755 C C . ARG A 1 94 ? -22.825 14.583 27.698 1.00 95.38 94 ARG A C 1
ATOM 757 O O . ARG A 1 94 ? -24.049 14.498 27.695 1.00 95.38 94 ARG A O 1
ATOM 764 N N . ILE A 1 95 ? -22.027 13.552 27.992 1.00 97.50 95 ILE A N 1
ATOM 765 C CA . ILE A 1 95 ? -22.547 12.215 28.333 1.00 97.50 95 ILE A CA 1
ATOM 766 C C . ILE A 1 95 ? -23.448 12.299 29.570 1.00 97.50 95 ILE A C 1
ATOM 768 O O . ILE A 1 95 ? -24.572 11.802 29.563 1.00 97.50 95 ILE A O 1
ATOM 772 N N . THR A 1 96 ? -22.987 12.985 30.615 1.00 95.94 96 THR A N 1
ATOM 773 C CA . THR A 1 96 ? -23.725 13.116 31.878 1.00 95.94 96 THR A CA 1
ATOM 774 C C . THR A 1 96 ? -24.947 14.024 31.749 1.00 95.94 96 THR A C 1
ATOM 776 O O . THR A 1 96 ? -25.978 13.747 32.359 1.00 95.94 96 THR A O 1
ATOM 779 N N . GLU A 1 97 ? -24.853 15.106 30.972 1.00 95.56 97 GLU A N 1
ATOM 780 C CA . GLU A 1 97 ? -25.981 15.988 30.652 1.00 95.56 97 GLU A CA 1
ATOM 781 C C . GLU A 1 97 ? -27.086 15.203 29.937 1.00 95.56 97 GLU A C 1
ATOM 783 O O . GLU A 1 97 ? -28.221 15.197 30.412 1.00 95.56 97 GLU A O 1
ATOM 788 N N . ASN A 1 98 ? -26.745 14.465 28.875 1.00 96.44 98 ASN A N 1
ATOM 789 C CA . ASN A 1 98 ? -27.704 13.637 28.144 1.00 96.44 98 ASN A CA 1
ATOM 790 C C . ASN A 1 98 ? -28.291 12.531 29.028 1.00 96.44 98 ASN A C 1
ATOM 792 O O . ASN A 1 98 ? -29.503 12.335 29.018 1.00 96.44 98 ASN A O 1
ATOM 796 N N . PHE A 1 99 ? -27.478 11.868 29.859 1.00 97.56 99 PHE A N 1
ATOM 797 C CA . PHE A 1 99 ? -27.975 10.860 30.800 1.00 97.56 99 PHE A CA 1
ATOM 798 C C . PHE A 1 99 ? -29.011 11.451 31.762 1.00 97.56 99 PHE A C 1
ATOM 800 O O . PHE A 1 99 ? -30.106 10.909 31.900 1.00 97.56 99 PHE A O 1
ATOM 807 N N . LYS A 1 100 ? -28.720 12.604 32.373 1.00 95.50 100 LYS A N 1
ATOM 808 C CA . LYS A 1 100 ? -29.649 13.269 33.299 1.00 95.50 100 LYS A CA 1
ATOM 809 C C . LYS A 1 100 ? -30.951 13.702 32.620 1.00 95.50 100 LYS A C 1
ATOM 811 O O . LYS A 1 100 ? -31.996 13.663 33.266 1.00 95.50 100 LYS A O 1
ATOM 816 N N . LEU A 1 101 ? -30.906 14.083 31.341 1.00 96.19 101 LEU A N 1
ATOM 817 C CA . LEU A 1 101 ? -32.095 14.460 30.567 1.00 96.19 101 LEU A CA 1
ATOM 818 C C . LEU A 1 101 ? -33.054 13.287 30.326 1.00 96.19 101 LEU A C 1
ATOM 820 O O . LEU A 1 101 ? -34.256 13.519 30.230 1.00 96.19 101 LEU A O 1
ATOM 824 N N . THR A 1 102 ? -32.563 12.043 30.300 1.00 95.56 102 THR A N 1
ATOM 825 C CA . THR A 1 102 ? -33.430 10.853 30.167 1.00 95.56 102 THR A CA 1
ATOM 826 C C . THR A 1 102 ? -34.337 10.629 31.383 1.00 95.56 102 THR A C 1
ATOM 828 O O . THR A 1 102 ? -35.364 9.960 31.292 1.00 95.56 102 THR A O 1
ATOM 831 N N . GLY A 1 103 ? -33.957 11.150 32.557 1.00 96.06 103 GLY A N 1
ATOM 832 C CA . GLY A 1 103 ? -34.633 10.866 33.826 1.00 96.06 103 GLY A CA 1
ATOM 833 C C . GLY A 1 103 ? -34.468 9.424 34.332 1.00 96.06 103 GLY A C 1
ATOM 834 O O . GLY A 1 103 ? -35.025 9.082 35.382 1.00 96.06 103 GLY A O 1
ATOM 835 N N . ALA A 1 104 ? -33.708 8.586 33.620 1.00 97.31 104 ALA A N 1
ATOM 836 C CA . ALA A 1 104 ? -33.330 7.253 34.060 1.00 97.31 104 ALA A CA 1
ATOM 837 C C . ALA A 1 104 ? -32.388 7.333 35.269 1.00 97.31 104 ALA A C 1
ATOM 839 O O . ALA A 1 104 ? -31.634 8.297 35.430 1.00 97.31 104 ALA A O 1
ATOM 840 N N . ARG A 1 105 ? -32.406 6.305 36.123 1.00 97.81 105 ARG A N 1
ATOM 841 C CA . ARG A 1 105 ? -31.346 6.131 37.136 1.00 97.81 105 ARG A CA 1
ATOM 842 C C . ARG A 1 105 ? -30.320 5.080 36.736 1.00 97.81 105 ARG A C 1
ATOM 844 O O . ARG A 1 105 ? -29.188 5.140 37.207 1.00 97.81 105 ARG A O 1
ATOM 851 N N . VAL A 1 106 ? -30.698 4.204 35.810 1.00 98.19 106 VAL A N 1
ATOM 852 C CA . VAL A 1 106 ? -29.821 3.286 35.086 1.00 98.19 106 VAL A CA 1
ATOM 853 C C . VAL A 1 106 ? -30.253 3.290 33.624 1.00 98.19 106 VAL A C 1
ATOM 855 O O . VAL A 1 106 ? -31.435 3.104 33.332 1.00 98.19 106 VAL A O 1
ATOM 858 N N . LEU A 1 107 ? -29.310 3.517 32.716 1.00 98.69 107 LEU A N 1
ATOM 859 C CA . LEU A 1 107 ? -29.528 3.590 31.278 1.00 98.69 107 LEU A CA 1
ATOM 860 C C . LEU A 1 107 ? -28.540 2.667 30.563 1.00 98.69 107 LEU A C 1
ATOM 862 O O . LEU A 1 107 ? -27.329 2.847 30.681 1.00 98.69 107 LEU A O 1
ATOM 866 N N . PHE A 1 108 ? -29.057 1.704 29.807 1.00 98.75 108 PHE A N 1
ATOM 867 C CA . PHE A 1 108 ? -28.254 0.796 28.981 1.00 98.75 108 PHE A CA 1
ATOM 868 C C . PHE A 1 108 ? -28.339 1.177 27.504 1.00 98.75 108 PHE A C 1
ATOM 870 O O . PHE A 1 108 ? -29.329 1.759 27.061 1.00 98.75 108 PHE A O 1
ATOM 877 N N . GLY A 1 109 ? -27.319 0.823 26.724 1.00 98.19 109 GLY A N 1
ATOM 878 C CA . GLY A 1 109 ? -27.400 0.883 25.268 1.00 98.19 109 GLY A CA 1
ATOM 879 C C . GLY A 1 109 ? -28.510 -0.026 24.739 1.00 98.19 109 GLY A C 1
ATOM 880 O O . GLY A 1 109 ? -28.750 -1.106 25.280 1.00 98.19 109 GLY A O 1
ATOM 881 N N . ALA A 1 110 ? -29.178 0.409 23.672 1.00 98.19 110 ALA A N 1
ATOM 882 C CA . ALA A 1 110 ? -30.181 -0.396 22.985 1.00 98.19 110 ALA A CA 1
ATOM 883 C C . ALA A 1 110 ? -29.648 -0.954 21.655 1.00 98.19 110 ALA A C 1
ATOM 885 O O . ALA A 1 110 ? -28.790 -0.344 21.010 1.00 98.19 110 ALA A O 1
ATOM 886 N N . GLU A 1 111 ? -30.148 -2.111 21.224 1.00 97.25 111 GLU A N 1
ATOM 887 C CA . GLU A 1 111 ? -29.757 -2.762 19.970 1.00 97.25 111 GLU A CA 1
ATOM 888 C C . GLU A 1 111 ? -30.929 -3.414 19.217 1.00 97.25 111 GLU A C 1
ATOM 890 O O . GLU A 1 111 ? -32.063 -3.497 19.697 1.00 97.25 111 GLU A O 1
ATOM 895 N N . ALA A 1 112 ? -30.655 -3.841 17.981 1.00 95.75 112 ALA A N 1
ATOM 896 C CA . ALA A 1 112 ? -31.664 -4.366 17.063 1.00 95.75 112 ALA A CA 1
ATOM 897 C C . ALA A 1 112 ? -32.065 -5.820 17.351 1.00 95.75 112 ALA A C 1
ATOM 899 O O . ALA A 1 112 ? -33.148 -6.243 16.944 1.00 95.75 112 ALA A O 1
ATOM 900 N N . PHE A 1 113 ? -31.212 -6.588 18.033 1.00 95.56 113 PHE A N 1
ATOM 901 C CA . PHE A 1 113 ? -31.391 -8.025 18.211 1.00 95.56 113 PHE A CA 1
ATOM 902 C C . PHE A 1 113 ? -31.594 -8.395 19.682 1.00 95.56 113 PHE A C 1
ATOM 904 O O . PHE A 1 113 ? -30.871 -7.936 20.556 1.00 95.56 113 PHE A O 1
ATOM 911 N N . CYS A 1 114 ? -32.573 -9.262 19.950 1.00 96.62 114 CYS A N 1
ATOM 912 C CA . CYS A 1 114 ? -32.731 -9.888 21.259 1.00 96.62 114 CYS A CA 1
ATOM 913 C C . CYS A 1 114 ? -31.752 -11.061 21.339 1.00 96.62 114 CYS A C 1
ATOM 915 O O . CYS A 1 114 ? -31.937 -12.074 20.660 1.00 96.62 114 CYS A O 1
ATOM 917 N N . TRP A 1 115 ? -30.682 -10.889 22.107 1.00 94.19 115 TRP A N 1
ATOM 918 C CA . TRP A 1 115 ? -29.593 -11.851 22.253 1.00 94.19 115 TRP A CA 1
ATOM 919 C C . TRP A 1 115 ? -29.190 -11.945 23.736 1.00 94.19 115 TRP A C 1
ATOM 921 O O . TRP A 1 115 ? -29.269 -10.926 24.424 1.00 94.19 115 TRP A O 1
ATOM 931 N N . PRO A 1 116 ? -28.776 -13.122 24.245 1.00 93.12 116 PRO A N 1
ATOM 932 C CA . PRO A 1 116 ? -28.637 -14.397 23.528 1.00 93.12 116 PRO A CA 1
ATOM 933 C C . PRO A 1 116 ? -29.957 -15.148 23.322 1.00 93.12 116 PRO A C 1
ATOM 935 O O . PRO A 1 116 ? -30.090 -15.880 22.340 1.00 93.12 116 PRO A O 1
ATOM 938 N N . ASP A 1 117 ? -30.945 -14.938 24.195 1.00 94.94 117 ASP A N 1
ATOM 939 C CA . ASP A 1 117 ? -32.236 -15.624 24.133 1.00 94.94 117 ASP A CA 1
ATOM 940 C C . ASP A 1 117 ? -33.277 -14.798 23.359 1.00 94.94 117 ASP A C 1
ATOM 942 O O . ASP A 1 117 ? -33.777 -13.770 23.824 1.00 94.94 117 ASP A O 1
ATOM 946 N N . LYS A 1 118 ? -33.617 -15.265 22.154 1.00 94.50 118 LYS A N 1
ATOM 947 C CA . LYS A 1 118 ? -34.588 -14.614 21.262 1.00 94.50 118 LYS A CA 1
ATOM 948 C C . LYS A 1 118 ? -36.026 -14.735 21.762 1.00 94.50 118 LYS A C 1
ATOM 950 O O . LYS A 1 118 ? -36.848 -13.889 21.408 1.00 94.50 118 LYS A O 1
ATOM 955 N N . ASP A 1 119 ? -36.333 -15.735 22.586 1.00 96.44 119 ASP A N 1
ATOM 956 C CA . ASP A 1 119 ? -37.692 -15.978 23.082 1.00 96.44 119 ASP A CA 1
ATOM 957 C C . ASP A 1 119 ? -38.116 -14.922 24.116 1.00 96.44 119 ASP A C 1
ATOM 959 O O . ASP A 1 119 ? -39.303 -14.734 24.397 1.00 96.44 119 ASP A O 1
ATOM 963 N N . LEU A 1 120 ? -37.155 -14.160 24.646 1.00 96.88 120 LEU A N 1
ATOM 964 C CA . LEU A 1 120 ? -37.408 -13.039 25.546 1.00 96.88 120 LEU A CA 1
ATOM 965 C C . LEU A 1 120 ? -37.928 -11.788 24.830 1.00 96.88 120 LEU A C 1
ATOM 967 O O . LEU A 1 120 ? -38.470 -10.903 25.495 1.00 96.88 120 LEU A O 1
ATOM 971 N N . ALA A 1 121 ? -37.845 -11.717 2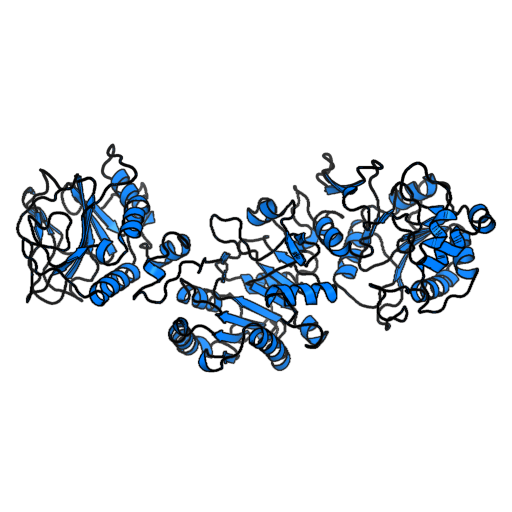3.498 1.00 96.50 121 ALA A N 1
ATOM 972 C CA . ALA A 1 121 ? -38.216 -10.532 22.726 1.00 96.50 121 ALA A CA 1
ATOM 973 C C . ALA A 1 121 ? -39.652 -10.057 23.008 1.00 96.50 121 ALA A C 1
ATOM 975 O O . ALA A 1 121 ? -39.896 -8.860 23.136 1.00 96.50 121 ALA A O 1
ATOM 976 N N . SER A 1 122 ? -40.605 -10.982 23.174 1.00 96.06 122 SER A N 1
ATOM 977 C CA . SER A 1 122 ? -42.010 -10.639 23.439 1.00 96.06 122 SER A CA 1
ATOM 978 C C . SER A 1 122 ? -42.265 -10.080 24.841 1.00 96.06 122 SER A C 1
ATOM 980 O O . SER A 1 122 ? -43.359 -9.580 25.097 1.00 96.06 122 SER A O 1
ATOM 982 N N . LYS A 1 123 ? -41.301 -10.208 25.761 1.00 96.81 123 LYS A N 1
ATOM 983 C CA . LYS A 1 123 ? -41.395 -9.692 27.135 1.00 96.81 123 LYS A CA 1
ATOM 984 C C . LYS A 1 123 ? -40.911 -8.246 27.252 1.00 96.81 123 LYS A C 1
ATOM 986 O O . LYS A 1 123 ? -41.196 -7.601 28.259 1.00 96.81 123 LYS A O 1
ATOM 991 N N . TYR A 1 124 ? -40.186 -7.737 26.255 1.00 97.75 124 TYR A N 1
ATOM 992 C CA . TYR A 1 124 ? -39.750 -6.346 26.246 1.00 97.75 124 TYR A CA 1
ATOM 993 C C . TYR A 1 124 ? -40.950 -5.394 26.124 1.00 97.75 124 TYR A C 1
ATOM 995 O O . TYR A 1 124 ? -41.915 -5.703 25.414 1.00 97.75 124 TYR A O 1
ATOM 1003 N N . PRO A 1 125 ? -40.900 -4.214 26.773 1.00 95.25 125 PRO A N 1
ATOM 1004 C CA . PRO A 1 125 ? -41.858 -3.149 26.514 1.00 95.25 125 PRO A CA 1
ATOM 1005 C C . PRO A 1 125 ? -41.905 -2.806 25.022 1.00 95.25 125 PRO A C 1
ATOM 1007 O O . PRO A 1 125 ? -40.883 -2.813 24.335 1.00 95.25 125 PRO A O 1
ATOM 1010 N N . LYS A 1 126 ? -43.097 -2.490 24.509 1.00 93.12 126 LYS A N 1
ATOM 1011 C CA . LYS A 1 126 ? -43.229 -2.036 23.121 1.00 93.12 126 LYS A CA 1
ATOM 1012 C C . LYS A 1 126 ? -42.612 -0.650 22.977 1.00 93.12 126 LYS A C 1
ATOM 1014 O O . LYS A 1 126 ? -42.954 0.258 23.729 1.00 93.12 126 LYS A O 1
ATOM 1019 N N . VAL A 1 127 ? -41.757 -0.503 21.975 1.00 91.56 127 VAL A N 1
ATOM 1020 C CA . VAL A 1 127 ? -41.088 0.752 21.633 1.00 91.56 127 VAL A CA 1
ATOM 1021 C C . VAL A 1 127 ? -41.598 1.195 20.266 1.00 91.56 127 VAL A C 1
ATOM 1023 O O . VAL A 1 127 ? -41.554 0.416 19.316 1.00 91.56 127 VAL A O 1
ATOM 1026 N N . GLU A 1 128 ? -42.125 2.418 20.172 1.00 83.69 128 GLU A N 1
ATOM 1027 C CA . GLU A 1 128 ? -42.630 2.968 18.904 1.00 83.69 128 GLU A CA 1
ATOM 1028 C C . GLU A 1 128 ? -41.489 3.402 17.979 1.00 83.69 128 GLU A C 1
ATOM 1030 O O . GLU A 1 128 ? -41.525 3.115 16.785 1.00 83.69 128 GLU A O 1
ATOM 1035 N N . ASN A 1 129 ? -40.462 4.048 18.541 1.00 85.75 129 ASN A N 1
ATOM 1036 C CA . ASN A 1 129 ? -39.306 4.562 17.814 1.00 85.75 129 ASN A CA 1
ATOM 1037 C C . ASN A 1 129 ? -38.005 4.086 18.463 1.00 85.75 129 ASN A C 1
ATOM 1039 O O . ASN A 1 129 ? -37.828 4.209 19.673 1.00 85.75 129 ASN A O 1
ATOM 1043 N N . GLY A 1 130 ? -37.077 3.588 17.646 1.00 91.81 130 GLY A N 1
ATOM 1044 C CA . GLY A 1 130 ? -35.749 3.187 18.100 1.00 91.81 130 GLY A CA 1
ATOM 1045 C C . GLY A 1 130 ? -35.576 1.681 18.301 1.00 91.81 130 GLY A C 1
ATOM 1046 O O . GLY A 1 130 ? -36.278 0.858 17.713 1.00 91.81 130 GLY A O 1
ATOM 1047 N N . LYS A 1 131 ? -34.554 1.319 19.074 1.00 96.69 131 LYS A N 1
ATOM 1048 C CA . LYS A 1 131 ? -34.073 -0.051 19.263 1.00 96.69 131 LYS A CA 1
ATOM 1049 C C . LYS A 1 131 ? -34.661 -0.665 20.538 1.00 96.69 131 LYS A C 1
ATOM 1051 O O . LYS A 1 131 ? -34.573 -0.028 21.582 1.00 96.69 131 LYS A O 1
ATOM 1056 N N . PRO A 1 132 ? -35.274 -1.861 20.493 1.00 96.56 132 PRO A N 1
ATOM 1057 C CA . PRO A 1 132 ? -36.075 -2.345 21.620 1.00 96.56 132 PRO A CA 1
ATOM 1058 C C . PRO A 1 132 ? -35.297 -3.165 22.658 1.00 96.56 132 PRO A C 1
ATOM 1060 O O . PRO A 1 132 ? -35.773 -3.291 23.783 1.00 96.56 132 PRO A O 1
ATOM 1063 N N . TYR A 1 133 ? -34.140 -3.731 22.307 1.00 98.44 133 TYR A N 1
ATOM 1064 C CA . TYR A 1 133 ? -33.463 -4.725 23.146 1.00 98.44 133 TYR A CA 1
ATOM 1065 C C . TYR A 1 133 ? -32.234 -4.151 23.844 1.00 98.44 133 TYR A C 1
ATOM 1067 O O . TYR A 1 133 ? -31.623 -3.206 23.354 1.00 98.44 133 TYR A O 1
ATOM 1075 N N . LEU A 1 134 ? -31.886 -4.720 24.996 1.00 98.44 134 LEU A N 1
ATOM 1076 C CA . LEU A 1 134 ? -30.751 -4.296 25.819 1.00 98.44 134 LEU A CA 1
ATOM 1077 C C . LEU A 1 134 ? -29.427 -4.792 25.222 1.00 98.44 134 LEU A C 1
ATOM 1079 O O . LEU A 1 134 ? -29.346 -5.944 24.808 1.00 98.44 134 LEU A O 1
ATOM 1083 N N . ASN A 1 135 ? -28.385 -3.960 25.280 1.00 98.38 135 ASN A N 1
ATOM 1084 C CA . ASN A 1 135 ? -26.991 -4.353 25.066 1.00 98.38 135 ASN A CA 1
ATOM 1085 C C . ASN A 1 135 ? -26.165 -4.068 26.335 1.00 98.38 135 ASN A C 1
ATOM 1087 O O . ASN A 1 135 ? -26.206 -2.953 26.857 1.00 98.38 135 ASN A O 1
ATOM 1091 N N . SER A 1 136 ? -25.410 -5.053 26.834 1.00 97.38 136 SER A N 1
ATOM 1092 C CA . SER A 1 136 ? -24.617 -4.917 28.073 1.00 97.38 136 SER A CA 1
ATOM 1093 C C . SER A 1 136 ? -23.259 -4.245 27.886 1.00 97.38 136 SER A C 1
ATOM 1095 O O . SER A 1 136 ? -22.613 -3.906 28.878 1.00 97.38 136 SER A O 1
ATOM 1097 N N . GLY A 1 137 ? -22.819 -4.027 26.646 1.00 97.06 137 GLY A N 1
ATOM 1098 C CA . GLY A 1 137 ? -21.500 -3.464 26.368 1.00 97.06 137 GLY A CA 1
ATOM 1099 C C . GLY A 1 137 ? -21.367 -1.997 26.769 1.00 97.06 137 GLY A C 1
ATOM 1100 O O . GLY A 1 137 ? -20.251 -1.513 26.921 1.00 97.06 137 GLY A O 1
ATOM 1101 N N . LEU A 1 138 ? -22.478 -1.276 26.962 1.00 98.25 138 LEU A N 1
ATOM 1102 C CA . LEU A 1 138 ? -22.492 0.140 27.333 1.00 98.25 138 LEU A CA 1
ATOM 1103 C C . LEU A 1 138 ? -23.636 0.440 28.308 1.00 98.25 138 LEU A C 1
ATOM 1105 O O . LEU A 1 138 ? -24.801 0.206 27.978 1.00 98.25 138 LEU A O 1
ATOM 1109 N N . TYR A 1 139 ? -23.333 1.016 29.472 1.00 98.62 139 TYR A N 1
ATOM 1110 C CA . TYR A 1 139 ? -24.365 1.516 30.384 1.00 98.62 139 TYR A CA 1
ATOM 1111 C C . TYR A 1 139 ? -23.855 2.572 31.358 1.00 98.62 139 TYR A C 1
ATOM 1113 O O . TYR A 1 139 ? -22.681 2.617 31.716 1.00 98.62 139 TYR A O 1
ATOM 1121 N N . ILE A 1 140 ? -24.768 3.424 31.813 1.00 98.69 140 ILE A N 1
ATOM 1122 C CA . ILE A 1 140 ? -24.510 4.489 32.778 1.00 98.69 140 ILE A CA 1
ATOM 1123 C C . ILE A 1 140 ? -25.599 4.506 33.848 1.00 98.69 140 ILE A C 1
ATOM 1125 O O . ILE A 1 140 ? -26.777 4.317 33.553 1.00 98.69 140 ILE A O 1
ATOM 1129 N N . GLY A 1 141 ? -25.233 4.732 35.104 1.00 98.06 141 GLY A N 1
ATOM 1130 C CA . GLY A 1 141 ? -26.211 4.808 36.183 1.00 98.06 141 GLY A CA 1
ATOM 1131 C C . GLY A 1 141 ? -25.650 5.395 37.465 1.00 98.06 141 GLY A C 1
ATOM 1132 O O . GLY A 1 141 ? -24.444 5.576 37.612 1.00 98.06 141 GLY A O 1
ATOM 1133 N N . TYR A 1 142 ? -26.536 5.703 38.401 1.00 97.44 142 TYR A N 1
ATOM 1134 C CA . TYR A 1 142 ? -26.142 6.120 39.743 1.00 97.44 142 TYR A CA 1
ATOM 1135 C C . TYR A 1 142 ? -25.644 4.920 40.556 1.00 97.44 142 TYR A C 1
ATOM 1137 O O . TYR A 1 142 ? -26.150 3.806 40.418 1.00 97.44 142 TYR A O 1
ATOM 1145 N N . MET A 1 143 ? -24.654 5.155 41.418 1.00 96.75 143 MET A N 1
ATOM 1146 C CA . MET A 1 143 ? -23.996 4.120 42.216 1.00 96.75 143 MET A CA 1
ATOM 1147 C C . MET A 1 143 ? -24.974 3.209 42.977 1.00 96.75 143 MET A C 1
ATOM 1149 O O . MET A 1 143 ? -24.817 1.995 42.860 1.00 96.75 143 MET A O 1
ATOM 1153 N N . PRO A 1 144 ? -25.992 3.713 43.710 1.00 96.69 144 PRO A N 1
ATOM 1154 C CA . PRO A 1 144 ? -26.893 2.841 44.465 1.00 96.69 144 PRO A CA 1
ATOM 1155 C C . PRO A 1 144 ? -27.661 1.873 43.563 1.00 96.69 144 PRO A C 1
ATOM 1157 O O . PRO A 1 144 ? -27.769 0.691 43.878 1.00 96.69 144 PRO A O 1
ATOM 1160 N N . GLU A 1 145 ? -28.158 2.358 42.426 1.00 97.56 145 GLU A N 1
ATOM 1161 C CA . GLU A 1 145 ? -28.942 1.549 41.500 1.00 97.56 145 GLU A CA 1
ATOM 1162 C C . GLU A 1 145 ? -28.082 0.556 40.711 1.00 97.56 145 GLU A C 1
ATOM 1164 O O . GLU A 1 145 ? -28.517 -0.572 40.486 1.00 97.56 145 GLU A O 1
ATOM 1169 N N . ILE A 1 146 ? -26.854 0.930 40.335 1.00 97.75 146 ILE A N 1
ATOM 1170 C CA . ILE A 1 146 ? -25.900 -0.003 39.716 1.00 97.75 146 ILE A CA 1
ATOM 1171 C C . ILE A 1 146 ? -25.502 -1.101 40.708 1.00 97.75 146 ILE A C 1
ATOM 1173 O O . ILE A 1 146 ? -25.491 -2.273 40.341 1.00 97.75 146 ILE A O 1
ATOM 1177 N N . MET A 1 147 ? -25.222 -0.755 41.966 1.00 97.12 147 MET A N 1
ATOM 1178 C CA . MET A 1 147 ? -24.897 -1.746 42.997 1.00 97.12 147 MET A CA 1
ATOM 1179 C C . MET A 1 147 ? -26.065 -2.697 43.250 1.00 97.12 147 MET A C 1
ATOM 1181 O O . MET A 1 147 ? -25.867 -3.909 43.236 1.00 97.12 147 MET A O 1
ATOM 1185 N N . GLU A 1 148 ? -27.286 -2.173 43.392 1.00 96.50 148 GLU A N 1
ATOM 1186 C CA . GLU A 1 148 ? -28.479 -3.007 43.553 1.00 96.50 148 GLU A CA 1
ATOM 1187 C C . GLU A 1 148 ? -28.681 -3.943 42.350 1.00 96.50 148 GLU A C 1
ATOM 1189 O O . GLU A 1 148 ? -28.974 -5.129 42.523 1.00 96.50 148 GLU A O 1
ATOM 1194 N N . LEU A 1 149 ? -28.450 -3.444 41.131 1.00 96.56 149 LEU A N 1
ATOM 1195 C CA . LEU A 1 149 ? -28.514 -4.251 39.918 1.00 96.56 149 LEU A CA 1
ATOM 1196 C C . LEU A 1 149 ? -27.485 -5.393 39.948 1.00 96.56 149 LEU A C 1
ATOM 1198 O O . LEU A 1 149 ? -27.859 -6.531 39.680 1.00 96.56 149 LEU A O 1
ATOM 1202 N N . LEU A 1 150 ? -26.223 -5.123 40.295 1.00 96.62 150 LEU A N 1
ATOM 1203 C CA . LEU A 1 150 ? -25.129 -6.111 40.333 1.00 96.62 150 LEU A CA 1
ATOM 1204 C C . LEU A 1 150 ? -25.219 -7.098 41.516 1.00 96.62 150 LEU A C 1
ATOM 1206 O O . LEU A 1 150 ? -24.651 -8.191 41.472 1.00 96.62 150 LEU A O 1
ATOM 1210 N N . GLU A 1 151 ? -25.897 -6.727 42.600 1.00 95.50 151 GLU A N 1
ATOM 1211 C CA . GLU A 1 151 ? -26.029 -7.555 43.806 1.00 95.50 151 GLU A CA 1
ATOM 1212 C C . GLU A 1 151 ? -27.278 -8.446 43.804 1.00 95.50 151 GLU A C 1
ATOM 1214 O O . GLU A 1 151 ? -27.357 -9.370 44.611 1.00 95.50 151 GLU A O 1
ATOM 1219 N N . ARG A 1 152 ? -28.224 -8.241 42.874 1.00 95.38 152 ARG A N 1
ATOM 1220 C CA . ARG A 1 152 ? -29.506 -8.976 42.845 1.00 95.38 152 ARG A CA 1
ATOM 1221 C C . ARG A 1 152 ? -29.364 -10.502 42.753 1.00 95.38 152 ARG A C 1
ATOM 1223 O O . ARG A 1 152 ? -30.243 -11.231 43.204 1.00 95.38 152 ARG A O 1
ATOM 1230 N N . LYS A 1 153 ? -28.311 -10.976 42.082 1.00 94.62 153 LYS A N 1
ATOM 1231 C CA . LYS A 1 153 ? -28.058 -12.386 41.752 1.00 94.62 153 LYS A CA 1
ATOM 1232 C C . LYS A 1 153 ? -26.565 -12.568 41.484 1.00 94.62 153 LYS A C 1
ATOM 1234 O O . LYS A 1 153 ? -25.949 -11.694 40.870 1.00 94.62 153 LYS A O 1
ATOM 1239 N N . ASP A 1 154 ? -26.007 -13.692 41.919 1.00 95.69 154 ASP A N 1
ATOM 1240 C CA . ASP A 1 154 ? -24.634 -14.079 41.590 1.00 95.69 154 ASP A CA 1
ATOM 1241 C C . ASP A 1 154 ? -24.539 -14.614 40.155 1.00 95.69 154 ASP A C 1
ATOM 1243 O O . ASP A 1 154 ? -25.484 -15.210 39.636 1.00 95.69 154 ASP A O 1
ATOM 1247 N N . ILE A 1 155 ? -23.391 -14.391 39.518 1.00 96.25 155 ILE A N 1
ATOM 1248 C CA . ILE A 1 155 ? -23.108 -14.766 38.131 1.00 96.25 155 ILE A CA 1
ATOM 1249 C C . ILE A 1 155 ? -21.764 -15.497 38.077 1.00 96.25 155 ILE A C 1
ATOM 1251 O O . ILE A 1 155 ? -20.799 -15.065 38.715 1.00 96.25 155 ILE A O 1
ATOM 1255 N N . GLN A 1 156 ? -21.691 -16.623 37.365 1.00 96.38 156 GLN A N 1
ATOM 1256 C CA . GLN A 1 156 ? -20.412 -17.300 37.144 1.00 96.38 156 GLN A CA 1
ATOM 1257 C C . GLN A 1 156 ? -19.567 -16.513 36.144 1.00 96.38 156 GLN A C 1
ATOM 1259 O O . GLN A 1 156 ? -20.094 -15.826 35.273 1.00 96.38 156 GLN A O 1
ATOM 1264 N N . ASP A 1 157 ? -18.245 -16.652 36.223 1.00 94.94 157 ASP A N 1
ATOM 1265 C CA . ASP A 1 157 ? -17.337 -15.940 35.319 1.00 94.94 157 ASP A CA 1
ATOM 1266 C C . ASP A 1 157 ? -17.659 -16.221 33.840 1.00 94.94 157 ASP A C 1
ATOM 1268 O O . ASP A 1 157 ? -17.618 -15.304 33.024 1.00 94.94 157 ASP A O 1
ATOM 1272 N N . THR A 1 158 ? -18.060 -17.450 33.508 1.00 94.81 158 THR A N 1
ATOM 1273 C CA . THR A 1 158 ? -18.391 -17.882 32.140 1.00 94.81 158 THR A CA 1
ATOM 1274 C C . THR A 1 158 ? -19.848 -17.666 31.730 1.00 94.81 158 THR A C 1
ATOM 1276 O O . THR A 1 158 ? -20.184 -17.959 30.586 1.00 94.81 158 THR A O 1
ATOM 1279 N N . ASP A 1 159 ? -20.721 -17.216 32.635 1.00 95.25 159 ASP A N 1
ATOM 1280 C CA . ASP A 1 159 ? -22.115 -16.919 32.286 1.00 95.25 159 ASP A CA 1
ATOM 1281 C C . ASP A 1 159 ? -22.196 -15.682 31.378 1.00 95.25 159 ASP A C 1
ATOM 1283 O O . ASP A 1 159 ? -21.242 -14.914 31.252 1.00 95.25 159 ASP A O 1
ATOM 1287 N N . ASP A 1 160 ? -23.348 -15.477 30.746 1.00 95.38 160 ASP A N 1
ATOM 1288 C CA . ASP A 1 160 ? -23.568 -14.363 29.828 1.00 95.38 160 ASP A CA 1
ATOM 1289 C C . ASP A 1 160 ? -23.939 -13.070 30.562 1.00 95.38 160 ASP A C 1
ATOM 1291 O O . ASP A 1 160 ? -24.950 -13.003 31.273 1.00 95.38 160 ASP A O 1
ATOM 1295 N N . ASP A 1 161 ? -23.131 -12.026 30.382 1.00 95.75 161 ASP A N 1
ATOM 1296 C CA . ASP A 1 161 ? -23.382 -10.723 30.998 1.00 95.75 161 ASP A CA 1
ATOM 1297 C C . ASP A 1 161 ? -24.635 -10.047 30.414 1.00 95.75 161 ASP A C 1
ATOM 1299 O O . ASP A 1 161 ? -25.414 -9.436 31.152 1.00 95.75 161 ASP A O 1
ATOM 1303 N N . GLN A 1 162 ? -24.886 -10.194 29.111 1.00 96.88 162 GLN A N 1
ATOM 1304 C CA . GLN A 1 162 ? -26.056 -9.619 28.450 1.00 96.88 162 GLN A CA 1
ATOM 1305 C C . GLN A 1 162 ? -27.370 -10.250 28.919 1.00 96.88 162 GLN A C 1
ATOM 1307 O O . GLN A 1 162 ? -28.319 -9.524 29.235 1.00 96.88 162 GLN A O 1
ATOM 1312 N N . LEU A 1 163 ? -27.436 -11.578 29.031 1.00 97.12 163 LEU A N 1
ATOM 1313 C CA . LEU A 1 163 ? -28.590 -12.300 29.559 1.00 97.12 163 LEU A CA 1
ATOM 1314 C C . LEU A 1 163 ? -28.844 -11.917 31.012 1.00 97.12 163 LEU A C 1
ATOM 1316 O O . LEU A 1 163 ? -29.987 -11.652 31.378 1.00 97.12 163 LEU A O 1
ATOM 1320 N N . TYR A 1 164 ? -27.782 -11.813 31.817 1.00 97.56 164 TYR A N 1
ATOM 1321 C CA . TYR A 1 164 ? -27.873 -11.358 33.198 1.00 97.56 164 TYR A CA 1
ATOM 1322 C C . TYR A 1 164 ? -28.620 -10.017 33.271 1.00 97.56 164 TYR A C 1
ATOM 1324 O O . TYR A 1 164 ? -29.672 -9.932 33.911 1.00 97.56 164 TYR A O 1
ATOM 1332 N N . PHE A 1 165 ? -28.155 -8.979 32.575 1.00 98.25 165 PHE A N 1
ATOM 1333 C CA . PHE A 1 165 ? -28.832 -7.676 32.600 1.00 98.25 165 PHE A CA 1
ATOM 1334 C C . PHE A 1 165 ? -30.208 -7.680 31.914 1.00 98.25 165 PHE A C 1
ATOM 1336 O O . PHE A 1 165 ? -31.110 -6.972 32.362 1.00 98.25 165 PHE A O 1
ATOM 1343 N N . THR A 1 166 ? -30.407 -8.513 30.892 1.00 98.06 166 THR A N 1
ATOM 1344 C CA . THR A 1 166 ? -31.702 -8.693 30.219 1.00 98.06 166 THR A CA 1
ATOM 1345 C C . THR A 1 166 ? -32.766 -9.229 31.173 1.00 98.06 166 THR A C 1
ATOM 1347 O O . THR A 1 166 ? -33.844 -8.644 31.268 1.00 98.06 166 THR A O 1
ATOM 1350 N N . GLU A 1 167 ? -32.464 -10.282 31.939 1.00 97.69 167 GLU A N 1
ATOM 1351 C CA . GLU A 1 167 ? -33.371 -10.816 32.966 1.00 97.69 167 GLU A CA 1
ATOM 1352 C C . GLU A 1 167 ? -33.776 -9.727 33.971 1.00 97.69 167 GLU A C 1
ATOM 1354 O O . GLU A 1 167 ? -34.937 -9.645 34.368 1.00 97.69 167 GLU A O 1
ATOM 1359 N N . ALA A 1 168 ? -32.831 -8.856 34.342 1.00 97.56 168 ALA A N 1
ATOM 1360 C CA . ALA A 1 168 ? -33.066 -7.757 35.274 1.00 97.56 168 ALA A CA 1
ATOM 1361 C C . ALA A 1 168 ? -33.992 -6.675 34.701 1.00 97.56 168 ALA A C 1
ATOM 1363 O O . ALA A 1 168 ? -34.865 -6.171 35.400 1.00 97.56 1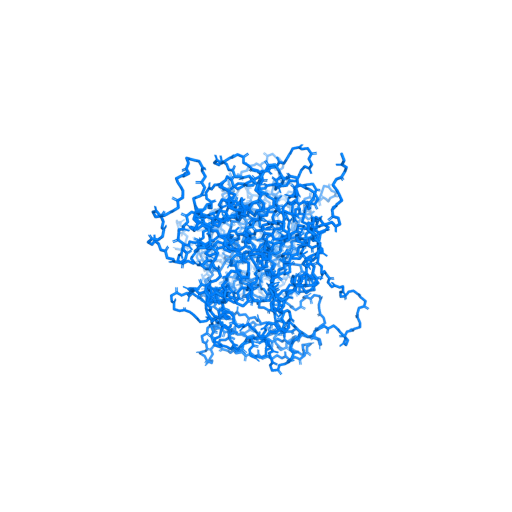68 ALA A O 1
ATOM 1364 N N . TYR A 1 169 ? -33.803 -6.313 33.430 1.00 98.25 169 TYR A N 1
ATOM 1365 C CA . TYR A 1 169 ? -34.634 -5.318 32.752 1.00 98.25 169 TYR A CA 1
ATOM 1366 C C . TYR A 1 169 ? -36.065 -5.822 32.514 1.00 98.25 169 TYR A C 1
ATOM 1368 O O . TYR A 1 169 ? -37.019 -5.042 32.506 1.00 98.25 169 TYR A O 1
ATOM 1376 N N . LEU A 1 170 ? -36.229 -7.129 32.301 1.00 97.88 170 LEU A N 1
ATOM 1377 C CA . LEU A 1 170 ? -37.530 -7.748 32.056 1.00 97.88 170 LEU A CA 1
ATOM 1378 C C . LEU A 1 170 ? -38.360 -7.956 33.328 1.00 97.88 170 LEU A C 1
ATOM 1380 O O . LEU A 1 170 ? -39.579 -8.096 33.220 1.00 97.88 170 LEU A O 1
ATOM 1384 N N . ASP A 1 171 ? -37.742 -7.925 34.510 1.00 97.69 171 ASP A N 1
ATOM 1385 C CA . ASP A 1 171 ? -38.465 -7.838 35.779 1.00 97.69 171 ASP A CA 1
ATOM 1386 C C . ASP A 1 171 ? -39.086 -6.440 35.925 1.00 97.69 171 ASP A C 1
ATOM 1388 O O . ASP A 1 171 ? -38.398 -5.443 36.142 1.00 97.69 171 ASP A O 1
ATOM 1392 N N . GLU A 1 172 ? -40.409 -6.366 35.789 1.00 96.69 172 GLU A N 1
ATOM 1393 C CA . GLU A 1 172 ? -41.168 -5.116 35.843 1.00 96.69 172 GLU A CA 1
ATOM 1394 C C . GLU A 1 172 ? -41.001 -4.377 37.176 1.00 96.69 172 GLU A C 1
ATOM 1396 O O . GLU A 1 172 ? -40.797 -3.163 37.173 1.00 96.69 172 GLU A O 1
ATOM 1401 N N . ASN A 1 173 ? -40.984 -5.098 38.303 1.00 96.56 173 ASN A N 1
ATOM 1402 C CA . ASN A 1 173 ? -40.829 -4.481 39.620 1.00 96.56 173 ASN A CA 1
ATOM 1403 C C . ASN A 1 173 ? -39.436 -3.870 39.771 1.00 96.56 173 ASN A C 1
ATOM 1405 O O . ASN A 1 173 ? -39.289 -2.755 40.277 1.00 96.56 173 ASN A O 1
ATOM 1409 N N . LEU A 1 174 ? -38.405 -4.596 39.328 1.00 96.31 174 LEU A N 1
ATOM 1410 C CA . LEU A 1 174 ? -37.030 -4.109 39.380 1.00 96.31 174 LEU A CA 1
ATOM 1411 C C . LEU A 1 174 ? -36.828 -2.928 38.424 1.00 96.31 174 LEU A C 1
ATOM 1413 O O . LEU A 1 174 ? -36.225 -1.922 38.804 1.00 96.31 174 LEU A O 1
ATOM 1417 N N . ARG A 1 175 ? -37.383 -3.016 37.209 1.00 97.19 175 ARG A N 1
ATOM 1418 C CA . ARG A 1 175 ? -37.311 -1.962 36.192 1.00 97.19 175 ARG A CA 1
ATOM 1419 C C . ARG A 1 175 ? -37.940 -0.659 36.678 1.00 97.19 175 ARG A C 1
ATOM 1421 O O . ARG A 1 175 ? -37.325 0.400 36.537 1.00 97.19 175 ARG A O 1
ATOM 1428 N N . GLU A 1 176 ? -39.126 -0.725 37.283 1.00 96.81 176 GLU A N 1
ATOM 1429 C CA . GLU A 1 176 ? -39.794 0.443 37.865 1.00 96.81 176 GLU A CA 1
ATOM 1430 C C . GLU A 1 176 ? -39.024 1.005 39.063 1.00 96.81 176 GLU A C 1
ATOM 1432 O O . GLU A 1 176 ? -38.764 2.212 39.118 1.00 96.81 176 GLU A O 1
ATOM 1437 N N . LYS A 1 177 ? -38.603 0.136 39.993 1.00 97.25 177 LYS A N 1
ATOM 1438 C CA . LYS A 1 177 ? -37.865 0.530 41.202 1.00 97.25 177 LYS A CA 1
ATOM 1439 C C . LYS A 1 177 ? -36.575 1.278 40.866 1.00 97.25 177 LYS A C 1
ATOM 1441 O O . LYS A 1 177 ? -36.312 2.334 41.441 1.00 97.25 177 LYS A O 1
ATOM 1446 N N . LEU A 1 178 ? -35.789 0.748 39.931 1.00 97.06 178 LEU A N 1
ATOM 1447 C CA . LEU A 1 178 ? -34.492 1.307 39.544 1.00 97.06 178 LEU A CA 1
ATOM 1448 C C . LEU A 1 178 ? -34.597 2.403 38.480 1.00 97.06 178 LEU A C 1
ATOM 1450 O O . LEU A 1 178 ? -33.569 2.934 38.066 1.00 97.06 178 LEU A O 1
ATOM 1454 N N . LYS A 1 179 ? -35.807 2.741 38.004 1.00 97.75 179 LYS A N 1
ATOM 1455 C CA . LYS A 1 179 ? -36.007 3.606 36.825 1.00 97.75 179 LYS A CA 1
ATOM 1456 C C . LYS A 1 179 ? -35.069 3.199 35.681 1.00 97.75 179 LYS A C 1
ATOM 1458 O O . LYS A 1 179 ? -34.355 4.039 35.122 1.00 97.75 179 LYS A O 1
ATOM 1463 N N . PHE A 1 180 ? -35.028 1.895 35.417 1.00 98.12 180 PHE A N 1
ATOM 1464 C CA . PHE A 1 180 ? -34.118 1.263 34.474 1.00 98.12 180 PHE A CA 1
ATOM 1465 C C . PHE A 1 180 ? -34.668 1.430 33.051 1.00 98.12 180 PHE A C 1
ATOM 1467 O O . PHE A 1 180 ? -35.767 0.971 32.742 1.00 98.12 180 PHE A O 1
ATOM 1474 N N . GLN A 1 181 ? -33.917 2.119 32.192 1.00 98.25 181 GLN A N 1
ATOM 1475 C CA . GLN A 1 181 ? -34.293 2.425 30.813 1.00 98.25 181 GLN A CA 1
ATOM 1476 C C . GLN A 1 181 ? -33.223 1.968 29.815 1.00 98.25 181 GLN A C 1
ATOM 1478 O O . GLN A 1 181 ? -32.086 1.673 30.191 1.00 98.25 181 GLN A O 1
ATOM 1483 N N . LEU A 1 182 ? -33.592 1.947 28.533 1.00 98.50 182 LEU A N 1
ATOM 1484 C CA . LEU A 1 182 ? -32.668 1.730 27.422 1.00 98.50 182 LEU A CA 1
ATOM 1485 C C . LEU A 1 182 ? -32.601 2.993 26.557 1.00 98.50 182 LEU A C 1
ATOM 1487 O O . LEU A 1 182 ? -33.600 3.689 26.378 1.00 98.50 182 LEU A O 1
ATOM 1491 N N . ASP A 1 183 ? -31.432 3.272 25.993 1.00 98.25 183 ASP A N 1
ATOM 1492 C CA . ASP A 1 183 ? -31.207 4.371 25.054 1.00 98.25 183 ASP A CA 1
ATOM 1493 C C . ASP A 1 183 ? -31.722 4.003 23.653 1.00 98.25 183 ASP A C 1
ATOM 1495 O O . ASP A 1 183 ? -30.955 3.735 22.726 1.00 98.25 183 ASP A O 1
ATOM 1499 N N . HIS A 1 184 ? -33.048 3.933 23.522 1.00 97.69 184 HIS A N 1
ATOM 1500 C CA . HIS A 1 184 ? -33.736 3.452 22.322 1.00 97.69 184 HIS A CA 1
ATOM 1501 C C . HIS A 1 184 ? -33.365 4.237 21.054 1.00 97.69 184 HIS A C 1
ATOM 1503 O O . HIS A 1 184 ? -33.296 3.660 19.969 1.00 97.69 184 HIS A O 1
ATOM 1509 N N . GLU A 1 185 ? -33.113 5.540 21.173 1.00 96.44 185 GLU A N 1
ATOM 1510 C CA . GLU A 1 185 ? -32.840 6.431 20.040 1.00 96.44 185 GLU A CA 1
ATOM 1511 C C . GLU A 1 185 ? -31.342 6.641 19.767 1.00 96.44 185 GLU A C 1
ATOM 1513 O O . GLU A 1 185 ? -30.979 7.413 18.876 1.00 96.44 185 GLU A O 1
ATOM 1518 N N . SER A 1 186 ? -30.465 5.965 20.515 1.00 97.12 186 SER A N 1
ATOM 1519 C CA . SER A 1 186 ? -29.013 6.150 20.436 1.00 97.12 186 SER A CA 1
ATOM 1520 C C . SER A 1 186 ? -28.597 7.610 20.665 1.00 97.12 186 SER A C 1
ATOM 1522 O O . SER A 1 186 ? -27.836 8.186 19.885 1.00 97.12 186 SER A O 1
ATOM 1524 N N . GLN A 1 187 ? -29.124 8.248 21.714 1.00 96.19 187 GLN A N 1
ATOM 1525 C CA . GLN A 1 187 ? -28.744 9.615 22.095 1.00 96.19 187 GLN A CA 1
ATOM 1526 C C . GLN A 1 187 ? -27.345 9.672 22.723 1.00 96.19 187 GLN A C 1
ATOM 1528 O O . GLN A 1 187 ? -26.638 10.674 22.596 1.00 96.19 187 GLN A O 1
ATOM 1533 N N . ILE A 1 188 ? -26.939 8.603 23.408 1.00 98.19 188 ILE A N 1
ATOM 1534 C CA . ILE A 1 188 ? -25.631 8.454 24.048 1.00 98.19 188 ILE A CA 1
ATOM 1535 C C . ILE A 1 188 ? -24.883 7.280 23.421 1.00 98.19 188 ILE A C 1
ATOM 1537 O O . ILE A 1 188 ? -23.727 7.444 23.035 1.00 98.19 188 ILE A O 1
ATOM 1541 N N . PHE A 1 189 ? -25.534 6.125 23.289 1.00 98.50 189 PHE A N 1
ATOM 1542 C CA . PHE A 1 189 ? -24.926 4.854 22.915 1.00 98.50 189 PHE A CA 1
ATOM 1543 C C . PHE A 1 189 ? -25.369 4.404 21.518 1.00 98.50 189 PHE A C 1
ATOM 1545 O O . PHE A 1 189 ? -26.546 4.147 21.272 1.00 98.50 189 PHE A O 1
ATOM 1552 N N . GLN A 1 190 ? -24.412 4.239 20.604 1.00 98.44 190 GLN A N 1
ATOM 1553 C CA . GLN A 1 190 ? -24.645 3.679 19.272 1.00 98.44 190 GLN A CA 1
ATOM 1554 C C . GLN A 1 190 ? -24.014 2.294 19.147 1.00 98.44 190 GLN A C 1
ATOM 1556 O O . GLN A 1 190 ? -22.817 2.170 18.888 1.00 98.44 190 GLN A O 1
ATOM 1561 N N . ASN A 1 191 ? -24.840 1.255 19.251 1.00 98.25 191 ASN A N 1
ATOM 1562 C CA . ASN A 1 191 ? -24.462 -0.104 18.863 1.00 98.25 191 ASN A CA 1
ATOM 1563 C C . ASN A 1 191 ? -24.569 -0.245 17.338 1.00 98.25 191 ASN A C 1
ATOM 1565 O O . ASN A 1 191 ? -25.540 0.223 16.738 1.00 98.25 191 ASN A O 1
ATOM 1569 N N . LEU A 1 192 ? -23.563 -0.837 16.696 1.00 97.62 192 LEU A N 1
ATOM 1570 C CA . LEU A 1 192 ? -23.488 -0.920 15.234 1.00 97.62 192 LEU A CA 1
ATOM 1571 C C . LEU A 1 192 ? -24.174 -2.158 14.650 1.00 97.62 192 LEU A C 1
ATOM 1573 O O . LEU A 1 192 ? -24.642 -2.108 13.506 1.00 97.62 192 LEU A O 1
ATOM 1577 N N . ASN A 1 193 ? -24.261 -3.256 15.403 1.00 95.88 193 ASN A N 1
ATOM 1578 C CA . ASN A 1 193 ? -24.865 -4.484 14.898 1.00 95.88 193 ASN A CA 1
ATOM 1579 C C . ASN A 1 193 ? -26.355 -4.274 14.591 1.00 95.88 193 ASN A C 1
ATOM 1581 O O . ASN A 1 193 ? -27.136 -3.890 15.460 1.00 95.88 193 ASN A O 1
ATOM 1585 N N . GLY A 1 194 ? -26.747 -4.506 13.337 1.00 94.88 194 GLY A N 1
ATOM 1586 C CA . GLY A 1 194 ? -28.108 -4.238 12.859 1.00 94.88 194 GLY A CA 1
ATOM 1587 C C . GLY A 1 194 ? -28.433 -2.756 12.617 1.00 94.88 194 GLY A C 1
ATOM 1588 O O . GLY A 1 194 ? -29.566 -2.457 12.260 1.00 94.88 194 GLY A O 1
ATOM 1589 N N . ALA A 1 195 ? -27.463 -1.843 12.760 1.00 95.88 195 ALA A N 1
ATOM 1590 C CA . ALA A 1 195 ? -27.641 -0.396 12.576 1.00 95.88 195 ALA A CA 1
ATOM 1591 C C . ALA A 1 195 ? -26.591 0.243 11.639 1.00 95.88 195 ALA A C 1
ATOM 1593 O O . ALA A 1 195 ? -26.458 1.463 11.578 1.00 95.88 195 ALA A O 1
ATOM 1594 N N . LEU A 1 196 ? -25.845 -0.559 10.867 1.00 93.31 196 LEU A N 1
ATOM 1595 C CA . LEU A 1 196 ? -24.772 -0.066 9.984 1.00 93.31 196 LEU A CA 1
ATOM 1596 C C . LEU A 1 196 ? -25.257 0.961 8.947 1.00 93.31 196 LEU A C 1
ATOM 1598 O O . LEU A 1 196 ? -24.528 1.895 8.625 1.00 93.31 196 LEU A O 1
ATOM 1602 N N . ASN A 1 197 ? -26.487 0.799 8.451 1.00 93.12 197 ASN A N 1
ATOM 1603 C CA . ASN A 1 197 ? -27.103 1.700 7.469 1.00 93.12 197 ASN A CA 1
ATOM 1604 C C . ASN A 1 197 ? -27.708 2.962 8.106 1.00 93.12 197 ASN A C 1
ATOM 1606 O O . ASN A 1 197 ? -28.142 3.864 7.394 1.00 93.12 197 ASN A O 1
ATOM 1610 N N . GLU A 1 198 ? -27.758 3.022 9.436 1.00 95.19 198 GLU A N 1
ATOM 1611 C CA . GLU A 1 198 ? -28.322 4.145 10.185 1.00 95.19 198 GLU A CA 1
ATOM 1612 C C . GLU A 1 198 ? -27.262 5.188 10.523 1.00 95.19 198 GLU A C 1
ATOM 1614 O O . GLU A 1 198 ? -27.610 6.296 10.909 1.00 95.19 198 GLU A O 1
ATOM 1619 N N . VAL A 1 199 ? -25.977 4.862 10.373 1.00 95.50 199 VAL A N 1
ATOM 1620 C CA . VAL A 1 199 ? -24.878 5.744 10.762 1.00 95.50 199 VAL A CA 1
ATOM 1621 C C . VAL A 1 199 ? -24.170 6.336 9.551 1.00 95.50 199 VAL A C 1
ATOM 1623 O O . VAL A 1 199 ? -23.799 5.632 8.609 1.00 95.50 199 VAL A O 1
ATOM 1626 N N . GLN A 1 200 ? -23.948 7.648 9.586 1.00 93.88 200 GLN A N 1
ATOM 1627 C CA . GLN A 1 200 ? -23.217 8.371 8.548 1.00 93.88 200 GLN A CA 1
ATOM 1628 C C . GLN A 1 200 ? -22.217 9.347 9.162 1.00 93.88 200 GLN A C 1
ATOM 1630 O O . GLN A 1 200 ? -22.452 9.914 10.231 1.00 93.88 200 GLN A O 1
ATOM 1635 N N . LEU A 1 201 ? -21.097 9.540 8.464 1.00 91.94 201 LEU A N 1
ATOM 1636 C CA . LEU A 1 201 ? -20.133 10.586 8.783 1.00 91.94 201 LEU A CA 1
ATOM 1637 C C . LEU A 1 201 ? -20.643 11.922 8.235 1.00 91.94 201 LEU A C 1
ATOM 1639 O O . LEU A 1 201 ? -21.048 12.013 7.076 1.00 91.94 201 LEU A O 1
ATOM 1643 N N . HIS A 1 202 ? -20.610 12.962 9.061 1.00 85.75 202 HIS A N 1
ATOM 1644 C CA . HIS A 1 202 ? -21.036 14.307 8.696 1.00 85.75 202 HIS A CA 1
ATOM 1645 C C . HIS A 1 202 ? -20.004 15.344 9.148 1.00 85.75 202 HIS A C 1
ATOM 1647 O O . HIS A 1 202 ? -19.451 15.232 10.240 1.00 85.75 202 HIS A O 1
ATOM 1653 N N . GLY A 1 203 ? -19.735 16.352 8.314 1.00 77.94 203 GLY A N 1
ATOM 1654 C CA . GLY A 1 203 ? -18.851 17.466 8.667 1.00 77.94 203 GLY A CA 1
ATOM 1655 C C . GLY A 1 203 ? -19.622 18.570 9.390 1.00 77.94 203 GLY A C 1
ATOM 1656 O O . GLY A 1 203 ? -20.616 19.058 8.865 1.00 77.94 203 GLY A O 1
ATOM 1657 N N . ASP A 1 204 ? -19.154 19.000 10.563 1.00 65.62 204 ASP A N 1
ATOM 1658 C CA . ASP A 1 204 ? -19.885 19.936 11.441 1.00 65.62 204 ASP A CA 1
ATOM 1659 C C . ASP A 1 204 ? -19.952 21.393 10.922 1.00 65.62 204 ASP A C 1
ATOM 1661 O O . ASP A 1 204 ? -20.596 22.247 11.523 1.00 65.62 204 ASP A O 1
ATOM 1665 N N . GLY A 1 205 ? -19.287 21.740 9.813 1.00 57.06 205 GLY A N 1
ATOM 1666 C CA . GLY A 1 205 ? -19.325 23.071 9.169 1.00 57.06 205 GLY A CA 1
ATOM 1667 C C . GLY A 1 205 ? -18.765 24.253 9.988 1.00 57.06 205 GLY A C 1
ATOM 1668 O O . GLY A 1 205 ? -18.322 25.240 9.409 1.00 57.06 205 GLY A O 1
ATOM 1669 N N . LYS A 1 206 ? -18.747 24.159 11.322 1.00 57.44 206 LYS A N 1
ATOM 1670 C CA . LYS A 1 206 ? -18.264 25.162 12.280 1.00 57.44 206 LYS A CA 1
ATOM 1671 C C . LYS A 1 206 ? -16.848 24.868 12.766 1.00 57.44 206 LYS A C 1
ATOM 1673 O O . LYS A 1 206 ? -16.076 25.802 12.947 1.00 57.44 206 LYS A O 1
ATOM 1678 N N . GLU A 1 207 ? -16.507 23.591 12.948 1.00 59.22 207 GLU A N 1
ATOM 1679 C CA . GLU A 1 207 ? -15.196 23.154 13.463 1.00 59.22 207 GLU A CA 1
ATOM 1680 C C . GLU A 1 207 ? -14.415 22.253 12.491 1.00 59.22 207 GLU A C 1
ATOM 1682 O O . GLU A 1 207 ? -13.345 21.769 12.844 1.00 59.22 207 GLU A O 1
ATOM 1687 N N . ASN A 1 208 ? -14.934 22.003 11.279 1.00 68.44 208 ASN A N 1
ATOM 1688 C CA . ASN A 1 208 ? -14.391 21.010 10.332 1.00 68.44 208 ASN A CA 1
ATOM 1689 C C . ASN A 1 208 ? -14.202 19.593 10.930 1.00 68.44 208 ASN A C 1
ATOM 1691 O O . ASN A 1 208 ? -13.545 18.743 10.331 1.00 68.44 208 ASN A O 1
ATOM 1695 N N . GLU A 1 209 ? -14.807 19.308 12.086 1.00 80.81 209 GLU A N 1
ATOM 1696 C CA . GLU A 1 209 ? -14.802 17.989 12.711 1.00 80.81 209 GLU A CA 1
ATOM 1697 C C . GLU A 1 209 ? -15.754 17.044 11.971 1.00 80.81 209 GLU A C 1
ATOM 1699 O O . GLU A 1 209 ? -16.857 17.432 11.570 1.00 80.81 209 GLU A O 1
ATOM 1704 N N . ILE A 1 210 ? -15.324 15.790 11.812 1.00 88.81 210 ILE A N 1
ATOM 1705 C CA . ILE A 1 210 ? -16.173 14.714 11.311 1.00 88.81 210 ILE A CA 1
ATOM 1706 C C . ILE A 1 210 ? -16.852 14.045 12.500 1.00 88.81 210 ILE A C 1
ATOM 1708 O O . ILE A 1 210 ? -16.200 13.450 13.359 1.00 88.81 210 ILE A O 1
ATOM 1712 N N . LYS A 1 211 ? -18.179 14.130 12.520 1.00 90.81 211 LYS A N 1
ATOM 1713 C CA . LYS A 1 211 ? -19.044 13.539 13.538 1.00 90.81 211 LYS A CA 1
ATOM 1714 C C . LYS A 1 211 ? -19.810 12.351 12.974 1.00 90.81 211 LYS A C 1
ATOM 1716 O O . LYS A 1 211 ? -20.036 12.253 11.768 1.00 90.81 211 LYS A O 1
ATOM 1721 N N . LEU A 1 212 ? -20.230 11.459 13.864 1.00 94.69 212 LEU A N 1
ATOM 1722 C CA . LEU A 1 212 ? -21.156 10.382 13.541 1.00 94.69 212 LEU A CA 1
ATOM 1723 C C . LEU A 1 212 ? -22.584 10.850 13.819 1.00 94.69 212 LEU A C 1
ATOM 1725 O O . LEU A 1 212 ? -22.868 11.341 14.910 1.00 94.69 212 LEU A O 1
ATOM 1729 N N . LYS A 1 213 ? -23.482 10.653 12.858 1.00 95.56 213 LYS A N 1
ATOM 1730 C CA . LYS A 1 213 ? -24.910 10.914 13.026 1.00 95.56 213 LYS A CA 1
ATOM 1731 C C . LYS A 1 213 ? -25.704 9.635 12.807 1.00 95.56 213 LYS A C 1
ATOM 1733 O O . LYS A 1 213 ? -25.472 8.946 11.811 1.00 95.56 213 LYS A O 1
ATOM 1738 N N . ASN A 1 214 ? -26.662 9.359 13.691 1.00 96.38 214 ASN A N 1
ATOM 1739 C CA . ASN A 1 214 ? -27.722 8.403 13.398 1.00 96.38 214 ASN A CA 1
ATOM 1740 C C . ASN A 1 214 ? -28.781 9.110 12.539 1.00 96.38 214 ASN A C 1
ATOM 1742 O O . ASN A 1 214 ? -29.413 10.075 12.968 1.00 96.38 214 ASN A O 1
ATOM 1746 N N . VAL A 1 215 ? -28.951 8.686 11.290 1.00 95.62 215 VAL A N 1
ATOM 1747 C CA . VAL A 1 215 ? -29.853 9.346 10.338 1.00 95.62 215 VAL A CA 1
ATOM 1748 C C . VAL A 1 215 ? -31.314 8.945 10.511 1.00 95.62 215 VAL A C 1
ATOM 1750 O O . VAL A 1 215 ? -32.171 9.663 10.005 1.00 95.62 215 VAL A O 1
ATOM 1753 N N . ILE A 1 216 ? -31.599 7.856 11.231 1.00 94.62 216 ILE A N 1
ATOM 1754 C CA . ILE A 1 216 ? -32.965 7.392 11.511 1.00 94.62 216 ILE A CA 1
ATOM 1755 C C . ILE A 1 216 ? -33.548 8.134 12.712 1.00 94.62 216 ILE A C 1
ATOM 1757 O O . ILE A 1 216 ? -34.668 8.628 12.641 1.00 94.62 216 ILE A O 1
ATOM 1761 N N . THR A 1 217 ? -32.783 8.250 13.797 1.00 93.81 217 THR A N 1
ATOM 1762 C CA . THR A 1 217 ? -33.217 8.931 15.031 1.00 93.81 217 THR A CA 1
ATOM 1763 C C . THR A 1 217 ? -32.792 10.399 15.074 1.00 93.81 217 THR A C 1
ATOM 1765 O O . THR A 1 217 ? -33.192 11.144 15.961 1.00 93.81 217 THR A O 1
ATOM 1768 N N . HIS A 1 218 ? -31.994 10.837 14.095 1.00 94.38 218 HIS A N 1
ATOM 1769 C CA . HIS A 1 218 ? -31.437 12.187 13.990 1.00 94.38 218 HIS A CA 1
ATOM 1770 C C . HIS A 1 218 ? -30.563 12.612 15.183 1.00 94.38 218 HIS A C 1
ATOM 1772 O O . HIS A 1 218 ? -30.384 13.810 15.412 1.00 94.38 218 HIS A O 1
ATOM 1778 N N . THR A 1 219 ? -29.970 11.653 15.897 1.00 94.88 219 THR A N 1
ATOM 1779 C CA . THR A 1 219 ? -29.089 11.895 17.046 1.00 94.88 219 THR A CA 1
ATOM 1780 C C . THR A 1 219 ? -27.610 11.970 16.652 1.00 94.88 219 THR A C 1
ATOM 1782 O O . THR A 1 219 ? -27.191 11.493 15.594 1.00 94.88 219 THR A O 1
ATOM 1785 N N . GLU A 1 220 ? -26.801 12.567 17.532 1.00 95.62 220 GLU A N 1
ATOM 1786 C CA . GLU A 1 220 ? -25.334 12.512 17.504 1.00 95.62 220 GLU A CA 1
ATOM 1787 C C . GLU A 1 220 ? -24.852 11.703 18.718 1.00 95.62 220 GLU A C 1
ATOM 1789 O O . GLU A 1 220 ? -24.697 12.275 19.804 1.00 95.62 220 GLU A O 1
ATOM 1794 N N . PRO A 1 221 ? -24.652 10.381 18.567 1.00 97.12 221 PRO A N 1
ATOM 1795 C CA . PRO A 1 221 ? -24.226 9.523 19.664 1.00 97.12 221 PRO A CA 1
ATOM 1796 C C . PRO A 1 221 ? -22.885 9.968 20.258 1.00 97.12 221 PRO A C 1
ATOM 1798 O O . PRO A 1 221 ? -22.017 10.495 19.560 1.00 97.12 221 PRO A O 1
ATOM 1801 N N . LEU A 1 222 ? -22.694 9.713 21.552 1.00 97.81 222 LEU A N 1
ATOM 1802 C CA . LEU A 1 222 ? -21.499 10.120 22.299 1.00 97.81 222 LEU A CA 1
ATOM 1803 C C . LEU A 1 222 ? -20.517 8.971 22.535 1.00 97.81 222 LEU A C 1
ATOM 1805 O O . LEU A 1 222 ? -19.354 9.221 22.845 1.00 97.81 222 LEU A O 1
ATOM 1809 N N . ILE A 1 223 ? -20.964 7.727 22.385 1.00 98.56 223 ILE A N 1
ATOM 1810 C CA . ILE A 1 223 ? -20.146 6.519 22.458 1.00 98.56 223 ILE A CA 1
ATOM 1811 C C . ILE A 1 223 ? -20.632 5.556 21.377 1.00 98.56 223 ILE A C 1
ATOM 1813 O O . ILE A 1 223 ? -21.832 5.320 21.235 1.00 98.56 223 ILE A O 1
ATOM 1817 N N . ILE A 1 224 ? -19.697 4.999 20.614 1.00 98.50 224 ILE A N 1
ATOM 1818 C CA . ILE A 1 224 ? -19.970 4.015 19.564 1.00 98.50 224 ILE A CA 1
ATOM 1819 C C . ILE A 1 224 ? -19.399 2.657 19.964 1.00 98.50 224 ILE A C 1
ATOM 1821 O O . ILE A 1 224 ? -18.284 2.581 20.481 1.00 98.50 224 ILE A O 1
ATOM 1825 N N . HIS A 1 225 ? -20.155 1.597 19.695 1.00 98.50 225 HIS A N 1
ATOM 1826 C CA . HIS A 1 225 ? -19.801 0.216 19.994 1.00 98.50 225 HIS A CA 1
ATOM 1827 C C . HIS A 1 225 ? -19.947 -0.652 18.741 1.00 98.50 225 HIS A C 1
ATOM 1829 O O . HIS A 1 225 ? -21.024 -0.800 18.162 1.00 98.50 225 HIS A O 1
ATOM 1835 N N . GLY A 1 226 ? -18.826 -1.218 18.301 1.00 97.25 226 GLY A N 1
ATOM 1836 C CA . GLY A 1 226 ? -18.703 -2.095 17.140 1.00 97.25 226 GLY A CA 1
ATOM 1837 C C . GLY A 1 226 ? -19.078 -3.541 17.431 1.00 97.25 226 GLY A C 1
ATOM 1838 O O . GLY A 1 226 ? -18.384 -4.435 16.951 1.00 97.25 226 GLY A O 1
ATOM 1839 N N . ASN A 1 227 ? -20.163 -3.748 18.179 1.00 94.94 227 ASN A N 1
ATOM 1840 C CA . ASN A 1 227 ? -20.575 -5.047 18.691 1.00 94.94 227 ASN A CA 1
ATOM 1841 C C . ASN A 1 227 ? -20.794 -6.098 17.590 1.00 94.94 227 ASN A C 1
ATOM 1843 O O . ASN A 1 227 ? -21.177 -5.800 16.447 1.00 94.94 227 ASN A O 1
ATOM 1847 N N . GLY A 1 228 ? -20.569 -7.359 17.960 1.00 90.62 228 GLY A N 1
ATOM 1848 C CA . GLY A 1 228 ? -20.744 -8.510 17.078 1.00 90.62 228 GLY A CA 1
ATOM 1849 C C . GLY A 1 228 ? -19.880 -8.415 15.806 1.00 90.62 228 GLY A C 1
ATOM 1850 O O . GLY A 1 228 ? -18.676 -8.162 15.896 1.00 90.62 228 GLY A O 1
ATOM 1851 N N . PRO A 1 229 ? -20.452 -8.602 14.599 1.00 90.56 229 PRO A N 1
ATOM 1852 C CA . PRO A 1 229 ? -19.697 -8.598 13.342 1.00 90.56 229 PRO A CA 1
ATOM 1853 C C . PRO A 1 229 ? -19.320 -7.188 12.843 1.00 90.56 229 PRO A C 1
ATOM 1855 O O . PRO A 1 229 ? -18.788 -7.040 11.743 1.00 90.56 229 PRO A O 1
ATOM 1858 N N . SER A 1 230 ? -19.581 -6.133 13.620 1.00 93.81 230 SER A N 1
ATOM 1859 C CA . SER A 1 230 ? -19.469 -4.738 13.163 1.00 93.81 230 SER A CA 1
ATOM 1860 C C . SER A 1 230 ? -18.072 -4.129 13.318 1.00 93.81 230 SER A C 1
ATOM 1862 O O . SER A 1 230 ? -17.872 -2.955 12.993 1.00 93.81 230 SER A O 1
ATOM 1864 N N . LYS A 1 231 ? -17.085 -4.907 13.780 1.00 93.38 231 LYS A N 1
ATOM 1865 C CA . LYS A 1 231 ? -15.720 -4.429 14.060 1.00 93.38 231 LYS A CA 1
ATOM 1866 C C . LYS A 1 231 ? -15.049 -3.767 12.857 1.00 93.38 231 LYS A C 1
ATOM 1868 O O . LYS A 1 231 ? -14.439 -2.714 13.004 1.00 93.38 231 LYS A O 1
ATOM 1873 N N . ILE A 1 232 ? -15.200 -4.333 11.656 1.00 93.12 232 ILE A N 1
ATOM 1874 C CA . ILE A 1 232 ? -14.614 -3.762 10.429 1.00 93.12 232 ILE A CA 1
ATOM 1875 C C . ILE A 1 232 ? -15.231 -2.393 10.125 1.00 93.12 232 ILE A C 1
ATOM 1877 O O . ILE A 1 232 ? -14.513 -1.454 9.782 1.00 93.12 232 ILE A O 1
ATOM 1881 N N . ARG A 1 233 ? -16.550 -2.239 10.309 1.00 94.31 233 ARG A N 1
ATOM 1882 C CA . ARG A 1 233 ? -17.196 -0.935 10.127 1.00 94.31 233 ARG A CA 1
ATOM 1883 C C . ARG A 1 233 ? -16.728 0.066 11.179 1.00 94.31 233 ARG A C 1
ATOM 1885 O O . ARG A 1 233 ? -16.472 1.211 10.828 1.00 94.31 233 ARG A O 1
ATOM 1892 N N . LEU A 1 234 ? -16.554 -0.356 12.432 1.00 97.00 234 LEU A N 1
ATOM 1893 C CA . LEU A 1 234 ? -15.966 0.502 13.460 1.00 97.00 234 LEU A CA 1
ATOM 1894 C C . LEU A 1 234 ? -14.524 0.905 13.117 1.00 97.00 234 LEU A C 1
ATOM 1896 O O . LEU A 1 234 ? -14.151 2.049 13.349 1.00 97.00 234 LEU A O 1
ATOM 1900 N N . ASN A 1 235 ? -13.716 0.006 12.546 1.00 96.25 235 ASN A N 1
ATOM 1901 C CA . ASN A 1 235 ? -12.363 0.328 12.081 1.00 96.25 235 ASN A CA 1
ATOM 1902 C C . ASN A 1 235 ? -12.387 1.435 11.023 1.00 96.25 235 ASN A C 1
ATOM 1904 O O . ASN A 1 235 ? -11.641 2.402 11.150 1.00 96.25 235 ASN A O 1
ATOM 1908 N N . HIS A 1 236 ? -13.289 1.326 10.043 1.00 95.50 236 HIS A N 1
ATOM 1909 C CA . HIS A 1 236 ? -13.480 2.344 9.009 1.00 95.50 236 HIS A CA 1
ATOM 1910 C C . HIS A 1 236 ? -13.916 3.693 9.595 1.00 95.50 236 HIS A C 1
ATOM 1912 O O . HIS A 1 236 ? -13.252 4.701 9.368 1.00 95.50 236 HIS A O 1
ATOM 1918 N N . LEU A 1 237 ? -14.971 3.716 10.418 1.00 96.00 237 LEU A N 1
ATOM 1919 C CA . LEU A 1 237 ? -15.456 4.949 11.053 1.00 96.00 237 LEU A CA 1
ATOM 1920 C C . LEU A 1 237 ? -14.391 5.565 11.978 1.00 96.00 237 LEU A C 1
ATOM 1922 O O . LEU A 1 237 ? -14.212 6.784 12.006 1.00 96.00 237 LEU A O 1
ATOM 1926 N N . GLY A 1 238 ? -13.645 4.714 12.687 1.00 95.56 238 GLY A N 1
ATOM 1927 C CA . GLY A 1 238 ? -12.559 5.069 13.599 1.00 95.56 238 GLY A CA 1
ATOM 1928 C C . GLY A 1 238 ? -11.379 5.786 12.943 1.00 95.56 238 GLY A C 1
ATOM 1929 O O . GLY A 1 238 ? -10.607 6.431 13.648 1.00 95.56 238 GLY A O 1
ATOM 1930 N N . ASN A 1 239 ? -11.254 5.725 11.613 1.00 95.38 239 ASN A N 1
ATOM 1931 C CA . ASN A 1 239 ? -10.268 6.516 10.873 1.00 95.38 239 ASN A CA 1
ATOM 1932 C C . ASN A 1 239 ? -10.608 8.017 10.852 1.00 95.38 239 ASN A C 1
ATOM 1934 O O . ASN A 1 239 ? -9.727 8.835 10.595 1.00 95.38 239 ASN A O 1
ATOM 1938 N N . TYR A 1 240 ? -11.861 8.385 11.135 1.00 94.12 240 TYR A N 1
ATOM 1939 C CA . TYR A 1 240 ? -12.372 9.751 11.002 1.00 94.12 240 TYR A CA 1
ATOM 1940 C C . TYR A 1 240 ? -12.841 10.346 12.327 1.00 94.12 240 TYR A C 1
ATOM 1942 O O . TYR A 1 240 ? -12.476 11.470 12.677 1.00 94.12 240 TYR A O 1
ATOM 1950 N N . ILE A 1 241 ? -13.653 9.588 13.062 1.00 93.88 241 ILE A N 1
ATOM 1951 C CA . ILE A 1 241 ? -14.307 10.057 14.286 1.00 93.88 241 ILE A CA 1
ATOM 1952 C C . ILE A 1 241 ? -13.312 10.219 15.442 1.00 93.88 241 ILE A C 1
ATOM 1954 O O . ILE A 1 241 ? -12.152 9.815 15.351 1.00 93.88 241 ILE A O 1
ATOM 1958 N N . SER A 1 242 ? -13.756 10.850 16.533 1.00 91.56 242 SER A N 1
ATOM 1959 C CA . SER A 1 242 ? -12.887 11.211 17.667 1.00 91.56 242 SER A CA 1
ATOM 1960 C C . SER A 1 242 ? -11.688 12.065 17.233 1.00 91.56 242 SER A C 1
ATOM 1962 O O . SER A 1 242 ? -10.598 11.944 17.788 1.00 91.56 242 SER A O 1
ATOM 1964 N N . LYS A 1 243 ? -11.882 12.911 16.209 1.00 89.44 243 LYS A N 1
ATOM 1965 C CA . LYS A 1 243 ? -10.864 13.812 15.639 1.00 89.44 243 LYS A CA 1
ATOM 1966 C C . LYS A 1 243 ? -9.631 13.083 15.087 1.00 89.44 243 LYS A C 1
ATOM 1968 O O . LYS A 1 243 ? -8.548 13.669 15.017 1.00 89.44 243 LYS A O 1
ATOM 1973 N N . ALA A 1 244 ? -9.794 11.824 14.671 1.00 91.44 244 ALA A N 1
ATOM 1974 C CA . ALA A 1 244 ? -8.723 11.022 14.089 1.00 91.44 244 ALA A CA 1
ATOM 1975 C C . ALA A 1 244 ? -8.183 11.634 12.788 1.00 91.44 244 ALA A C 1
ATOM 1977 O O . ALA A 1 244 ? -6.962 11.732 12.602 1.00 91.44 244 ALA A O 1
ATOM 1978 N N . TRP A 1 245 ? -9.094 12.105 11.934 1.00 92.38 245 TRP A N 1
ATOM 1979 C CA . TRP A 1 245 ? -8.799 12.789 10.680 1.00 92.38 245 TRP A CA 1
ATOM 1980 C C . TRP A 1 245 ? -9.795 13.928 10.447 1.00 92.38 245 TRP A C 1
ATOM 1982 O O . TRP A 1 245 ? -11.004 13.729 10.570 1.00 92.38 245 TRP A O 1
ATOM 1992 N N . THR A 1 246 ? -9.303 15.112 10.081 1.00 84.75 246 THR A N 1
ATOM 1993 C CA . THR A 1 246 ? -10.148 16.247 9.674 1.00 84.75 246 THR A CA 1
ATOM 1994 C C . THR A 1 246 ? -9.613 16.908 8.398 1.00 84.75 246 THR A C 1
ATOM 1996 O O . THR A 1 246 ? -8.404 16.863 8.151 1.00 84.75 246 THR A O 1
ATOM 1999 N N . PRO A 1 247 ? -10.467 17.558 7.581 1.00 80.81 247 PRO A N 1
ATOM 2000 C CA . PRO A 1 247 ? -10.029 18.215 6.347 1.00 80.81 247 PRO A CA 1
ATOM 2001 C C . PRO A 1 247 ? -8.983 19.324 6.549 1.00 80.81 247 PRO A C 1
ATOM 2003 O O . PRO A 1 247 ? -8.170 19.565 5.664 1.00 80.81 247 PRO A O 1
ATOM 2006 N N . ASP A 1 248 ? -8.992 20.007 7.698 1.00 75.56 248 ASP A N 1
ATOM 2007 C CA . ASP A 1 248 ? -8.099 21.132 8.013 1.00 75.56 248 ASP A CA 1
ATOM 2008 C C . ASP A 1 248 ? -6.769 20.706 8.653 1.00 75.56 248 ASP A C 1
ATOM 2010 O O . ASP A 1 248 ? -5.730 21.300 8.370 1.00 75.56 248 ASP A O 1
ATOM 2014 N N . ARG A 1 249 ? -6.780 19.687 9.522 1.00 67.06 249 ARG A N 1
ATOM 2015 C CA . ARG A 1 249 ? -5.595 19.245 10.288 1.00 67.06 249 ARG A CA 1
ATOM 2016 C C . ARG A 1 249 ? -4.995 17.947 9.770 1.00 67.06 249 ARG A C 1
ATOM 2018 O O . ARG A 1 249 ? -3.984 17.495 10.309 1.00 67.06 249 ARG A O 1
ATOM 2025 N N . SER A 1 250 ? -5.585 17.366 8.725 1.00 82.06 250 SER A N 1
ATOM 2026 C CA . SER A 1 250 ? -5.235 16.038 8.223 1.00 82.06 250 SER A CA 1
ATOM 2027 C C . SER A 1 250 ? -5.333 14.988 9.345 1.00 82.06 250 SER A C 1
ATOM 2029 O O . SER A 1 250 ? -6.163 15.080 10.250 1.00 82.06 250 SER A O 1
ATOM 2031 N N . CYS A 1 251 ? -4.508 13.950 9.286 1.00 86.25 251 CYS A N 1
ATOM 2032 C CA . CYS A 1 251 ? -4.513 12.850 10.236 1.00 86.25 251 CYS A CA 1
ATOM 2033 C C . CYS A 1 251 ? -3.812 13.208 11.561 1.00 86.25 251 CYS A C 1
ATOM 2035 O O . CYS A 1 251 ? -2.582 13.156 11.656 1.00 86.25 251 CYS A O 1
ATOM 2037 N N . LYS A 1 252 ? -4.581 13.489 12.619 1.00 85.31 252 LYS A N 1
ATOM 2038 C CA . LYS A 1 252 ? -4.045 13.724 13.973 1.00 85.31 252 LYS A CA 1
ATOM 2039 C C . LYS A 1 252 ? -3.459 12.446 14.572 1.00 85.31 252 LYS A C 1
ATOM 2041 O O . LYS A 1 252 ? -2.423 12.473 15.230 1.00 85.31 252 LYS A O 1
ATOM 2046 N N . HIS A 1 253 ? -4.097 11.306 14.321 1.00 82.69 253 HIS A N 1
ATOM 2047 C CA . HIS A 1 253 ? -3.672 10.016 14.874 1.00 82.69 253 HIS A CA 1
ATOM 2048 C C . HIS A 1 253 ? -2.390 9.465 14.236 1.00 82.69 253 HIS A C 1
ATOM 2050 O O . HIS A 1 253 ? -1.748 8.575 14.796 1.00 82.69 253 HIS A O 1
ATOM 2056 N N . CYS A 1 254 ? -1.962 10.028 13.108 1.00 86.19 254 CYS A N 1
ATOM 2057 C CA . CYS A 1 254 ? -0.739 9.632 12.424 1.00 86.19 254 CYS A CA 1
ATOM 2058 C C . CYS A 1 254 ? 0.526 9.938 13.225 1.00 86.19 254 CYS A C 1
ATOM 2060 O O . CYS A 1 254 ? 1.543 9.281 13.019 1.00 86.19 254 CYS A O 1
ATOM 2062 N N . THR A 1 255 ? 0.478 10.914 14.132 1.00 84.25 255 THR A N 1
ATOM 2063 C CA . THR A 1 255 ? 1.610 11.267 14.998 1.00 84.25 255 THR A CA 1
ATOM 2064 C C . THR A 1 255 ? 1.582 10.543 16.342 1.00 84.25 255 THR A C 1
ATOM 2066 O O . THR A 1 255 ? 2.507 10.677 17.143 1.00 84.25 255 THR A O 1
ATOM 2069 N N . TYR A 1 256 ? 0.542 9.746 16.597 1.00 83.88 256 TYR A N 1
ATOM 2070 C CA . TYR A 1 256 ? 0.387 9.058 17.865 1.00 83.88 256 TYR A CA 1
ATOM 2071 C C . TYR A 1 256 ? 1.353 7.877 17.979 1.00 83.88 256 TYR A C 1
ATOM 2073 O O . TYR A 1 256 ? 1.352 6.980 17.128 1.00 83.88 256 TYR A O 1
ATOM 2081 N N . GLY A 1 257 ? 2.142 7.877 19.055 1.00 83.75 257 GLY A N 1
ATOM 2082 C CA . GLY A 1 257 ? 3.067 6.795 19.384 1.00 83.75 257 GLY A CA 1
ATOM 2083 C C . GLY A 1 257 ? 4.263 6.673 18.443 1.00 83.75 257 GLY A C 1
ATOM 2084 O O . GLY A 1 257 ? 4.878 5.612 18.436 1.00 83.75 257 GLY A O 1
ATOM 2085 N N . LEU A 1 258 ? 4.578 7.709 17.651 1.00 90.81 258 LEU A N 1
ATOM 2086 C CA . LEU A 1 258 ? 5.747 7.685 16.770 1.00 90.81 258 LEU A CA 1
ATOM 2087 C C . LEU A 1 258 ? 7.022 7.419 17.570 1.00 90.81 258 LEU A C 1
ATOM 2089 O O . LEU A 1 258 ? 7.231 8.005 18.635 1.00 90.81 258 LEU A O 1
ATOM 2093 N N . ILE A 1 259 ? 7.887 6.577 17.015 1.00 91.75 259 ILE A N 1
ATOM 2094 C CA . ILE A 1 259 ? 9.260 6.426 17.494 1.00 91.75 259 ILE A CA 1
ATOM 2095 C C . ILE A 1 259 ? 10.186 7.241 16.598 1.00 91.75 259 ILE A C 1
ATOM 2097 O O . ILE A 1 259 ? 9.902 7.441 15.420 1.00 91.75 259 ILE A O 1
ATOM 2101 N N . ASN A 1 260 ? 11.280 7.746 17.162 1.00 88.25 260 ASN A N 1
ATOM 2102 C CA . ASN A 1 260 ? 12.256 8.535 16.422 1.00 88.25 260 ASN A CA 1
ATOM 2103 C C . ASN A 1 260 ? 13.513 7.697 16.220 1.00 88.25 260 ASN A C 1
ATOM 2105 O O . ASN A 1 260 ? 14.192 7.401 17.195 1.00 88.25 260 ASN A O 1
ATOM 2109 N N . LEU A 1 261 ? 13.827 7.342 14.974 1.00 87.69 261 LEU A N 1
ATOM 2110 C CA . LEU A 1 261 ? 15.064 6.632 14.643 1.00 87.69 261 LEU A CA 1
ATOM 2111 C C . LEU A 1 261 ? 16.202 7.584 14.245 1.00 87.69 261 LEU A C 1
ATOM 2113 O O . LEU A 1 261 ? 17.252 7.158 13.770 1.00 87.69 261 LEU A O 1
ATOM 2117 N N . THR A 1 262 ? 16.001 8.891 14.388 1.00 82.88 262 THR A N 1
ATOM 2118 C CA . THR A 1 262 ? 17.014 9.906 14.095 1.00 82.88 262 THR A CA 1
ATOM 2119 C C . THR A 1 262 ? 17.977 10.022 15.271 1.00 82.88 262 THR A C 1
ATOM 2121 O O . THR A 1 262 ? 17.547 10.175 16.411 1.00 82.88 262 THR A O 1
ATOM 2124 N N . ASN A 1 263 ? 19.280 9.997 14.981 1.00 78.69 263 ASN A N 1
ATOM 2125 C CA . ASN A 1 263 ? 20.369 10.064 15.966 1.00 78.69 263 ASN A CA 1
ATOM 2126 C C . ASN A 1 263 ? 20.426 8.877 16.949 1.00 78.69 263 ASN A C 1
ATOM 2128 O O . ASN A 1 263 ? 20.980 9.022 18.037 1.00 78.69 263 ASN A O 1
ATOM 2132 N N . ILE A 1 264 ? 19.868 7.720 16.580 1.00 83.06 264 ILE A N 1
ATOM 2133 C CA . ILE A 1 264 ? 20.117 6.456 17.285 1.00 83.06 264 ILE A CA 1
ATOM 2134 C C . ILE A 1 264 ? 21.409 5.848 16.736 1.00 83.06 264 ILE A C 1
ATOM 2136 O O . ILE A 1 264 ? 21.630 5.868 15.523 1.00 83.06 264 ILE A O 1
ATOM 2140 N N . ASP A 1 265 ? 22.255 5.327 17.624 1.00 81.19 265 ASP A N 1
ATOM 2141 C CA . ASP A 1 265 ? 23.472 4.622 17.231 1.00 81.19 265 ASP A CA 1
ATOM 2142 C C . ASP A 1 265 ? 23.117 3.352 16.443 1.00 81.19 265 ASP A C 1
ATOM 2144 O O . ASP A 1 265 ? 22.134 2.671 16.744 1.00 81.19 265 ASP A O 1
ATOM 2148 N N . THR A 1 266 ? 23.897 3.003 15.421 1.00 80.25 266 THR A N 1
ATOM 2149 C CA . THR A 1 266 ? 23.542 1.903 14.509 1.00 80.25 266 THR A CA 1
ATOM 2150 C C . THR A 1 266 ? 23.380 0.569 15.244 1.00 80.25 266 THR A C 1
ATOM 2152 O O . THR A 1 266 ? 22.543 -0.253 14.865 1.00 80.25 266 THR A O 1
ATOM 2155 N N . ALA A 1 267 ? 24.121 0.375 16.339 1.00 79.69 267 ALA A N 1
ATOM 2156 C CA . ALA A 1 267 ? 24.017 -0.800 17.203 1.00 79.69 267 ALA A CA 1
ATOM 2157 C C . ALA A 1 267 ? 22.636 -0.952 17.877 1.00 79.69 267 ALA A C 1
ATOM 2159 O O . ALA A 1 267 ? 22.194 -2.081 18.118 1.00 79.69 267 ALA A O 1
ATOM 2160 N N . ASP A 1 268 ? 21.943 0.162 18.117 1.00 85.31 268 ASP A N 1
ATOM 2161 C CA . ASP A 1 268 ? 20.666 0.230 18.834 1.00 85.31 268 ASP A CA 1
ATOM 2162 C C . ASP A 1 268 ? 19.452 0.298 17.890 1.00 85.31 268 ASP A C 1
ATOM 2164 O O . ASP A 1 268 ? 18.310 0.105 18.313 1.00 85.31 268 ASP A O 1
ATOM 2168 N N . ILE A 1 269 ? 19.674 0.524 16.590 1.00 91.75 269 ILE A N 1
ATOM 2169 C CA . ILE A 1 269 ? 18.620 0.476 15.566 1.00 91.75 269 ILE A CA 1
ATOM 2170 C C . ILE A 1 269 ? 18.090 -0.964 15.452 1.00 91.75 269 ILE A C 1
ATOM 2172 O O . ILE A 1 269 ? 18.894 -1.892 15.371 1.00 91.75 269 ILE A O 1
ATOM 2176 N N . PRO A 1 270 ? 16.767 -1.205 15.428 1.00 94.88 270 PRO A N 1
ATOM 2177 C CA . PRO A 1 270 ? 16.225 -2.563 15.412 1.00 94.88 270 PRO A CA 1
ATOM 2178 C C . PRO A 1 270 ? 16.705 -3.368 14.197 1.00 94.88 270 PRO A C 1
ATOM 2180 O O . PRO A 1 270 ? 16.928 -2.832 13.118 1.00 94.88 270 PRO A O 1
ATOM 2183 N N . THR A 1 271 ? 16.877 -4.677 14.356 1.00 97.44 271 THR A N 1
ATOM 2184 C CA . THR A 1 271 ? 17.156 -5.548 13.210 1.00 97.44 271 THR A CA 1
ATOM 2185 C C . THR A 1 271 ? 15.888 -5.747 12.386 1.00 97.44 271 THR A C 1
ATOM 2187 O O . THR A 1 271 ? 14.785 -5.849 12.931 1.00 97.44 271 THR A O 1
ATOM 2190 N N . VAL A 1 272 ? 16.034 -5.820 11.066 1.00 98.44 272 VAL A N 1
ATOM 2191 C CA . VAL A 1 272 ? 14.913 -6.035 10.143 1.00 98.44 272 VAL A CA 1
ATOM 2192 C C . VAL A 1 272 ? 15.205 -7.240 9.267 1.00 98.44 272 VAL A C 1
ATOM 2194 O O . VAL A 1 272 ? 16.310 -7.366 8.747 1.00 98.44 272 VAL A O 1
ATOM 2197 N N . LEU A 1 273 ? 14.222 -8.116 9.070 1.00 98.81 273 LEU A N 1
ATOM 2198 C CA . LEU A 1 273 ? 14.255 -9.088 7.982 1.00 98.81 273 LEU A CA 1
ATOM 2199 C C . LEU A 1 273 ? 13.422 -8.554 6.819 1.00 98.81 273 LEU A C 1
ATOM 2201 O O . LEU A 1 273 ? 12.214 -8.393 6.960 1.00 98.81 273 LEU A O 1
ATOM 2205 N N . VAL A 1 274 ? 14.065 -8.281 5.687 1.00 98.88 274 VAL A N 1
ATOM 2206 C CA . VAL A 1 274 ? 13.396 -7.933 4.430 1.00 98.88 274 VAL A CA 1
ATOM 2207 C C . VAL A 1 274 ? 13.215 -9.218 3.628 1.00 98.88 274 VAL A C 1
ATOM 2209 O O . VAL A 1 274 ? 14.199 -9.860 3.261 1.00 98.88 274 VAL A O 1
ATOM 2212 N N . ALA A 1 275 ? 11.964 -9.603 3.393 1.00 98.81 275 ALA A N 1
ATOM 2213 C CA . ALA A 1 275 ? 11.583 -10.780 2.628 1.00 98.81 275 ALA A CA 1
ATOM 2214 C C . ALA A 1 275 ? 11.049 -10.369 1.253 1.00 98.81 275 ALA A C 1
ATOM 2216 O O . ALA A 1 275 ? 10.003 -9.729 1.173 1.00 98.81 275 ALA A O 1
ATOM 2217 N N . LEU A 1 276 ? 11.778 -10.729 0.196 1.00 98.75 276 LEU A N 1
ATOM 2218 C CA . LEU A 1 276 ? 11.425 -10.477 -1.197 1.00 98.75 276 LEU A CA 1
ATOM 2219 C C . LEU A 1 276 ? 10.787 -11.727 -1.820 1.00 98.75 276 LEU A C 1
ATOM 2221 O O . LEU A 1 276 ? 11.410 -12.791 -1.804 1.00 98.75 276 LEU A O 1
ATOM 2225 N N . PHE A 1 277 ? 9.586 -11.590 -2.386 1.00 98.75 277 PHE A N 1
ATOM 2226 C CA . PHE A 1 277 ? 8.831 -12.680 -3.018 1.00 98.75 277 PHE A CA 1
ATOM 2227 C C . PHE A 1 277 ? 8.673 -12.454 -4.523 1.00 98.75 277 PHE A C 1
ATOM 2229 O O . PHE A 1 277 ? 8.091 -11.458 -4.957 1.00 98.75 277 PHE A O 1
ATOM 2236 N N . ILE A 1 278 ? 9.186 -13.386 -5.327 1.00 98.44 278 ILE A N 1
ATOM 2237 C CA . ILE A 1 278 ? 9.125 -13.360 -6.790 1.00 98.44 278 ILE A CA 1
ATOM 2238 C C . ILE A 1 278 ? 8.264 -14.531 -7.266 1.00 98.44 278 ILE A C 1
ATOM 2240 O O . ILE A 1 278 ? 8.769 -15.607 -7.583 1.00 98.44 278 ILE A O 1
ATOM 2244 N N . GLU A 1 279 ? 6.951 -14.307 -7.317 1.00 97.25 279 GLU A N 1
ATOM 2245 C CA . GLU A 1 279 ? 5.957 -15.347 -7.640 1.00 97.25 279 GLU A CA 1
ATOM 2246 C C . GLU A 1 279 ? 5.500 -15.333 -9.105 1.00 97.25 279 GLU A C 1
ATOM 2248 O O . GLU A 1 279 ? 4.902 -16.289 -9.593 1.00 97.25 279 GLU A O 1
ATOM 2253 N N . GLN A 1 280 ? 5.805 -14.257 -9.831 1.00 96.75 280 GLN A N 1
ATOM 2254 C CA . GLN A 1 280 ? 5.522 -14.119 -11.258 1.00 96.75 280 GLN A CA 1
ATOM 2255 C C . GLN A 1 280 ? 6.597 -13.283 -11.950 1.00 96.75 280 GLN A C 1
ATOM 2257 O O . GLN A 1 280 ? 7.283 -12.472 -11.319 1.00 96.75 280 GLN A O 1
ATOM 2262 N N . ALA A 1 281 ? 6.764 -13.500 -13.254 1.00 97.88 281 ALA A N 1
ATOM 2263 C CA . ALA A 1 281 ? 7.713 -12.728 -14.039 1.00 97.88 281 ALA A CA 1
ATOM 2264 C C . ALA A 1 281 ? 7.310 -11.252 -14.036 1.00 97.88 281 ALA A C 1
ATOM 2266 O O . ALA A 1 281 ? 6.171 -10.916 -14.354 1.00 97.88 281 ALA A O 1
ATOM 2267 N N . THR A 1 282 ? 8.240 -10.390 -13.645 1.00 97.94 282 THR A N 1
ATOM 2268 C CA . THR A 1 282 ? 7.966 -8.993 -13.331 1.00 97.94 282 THR A CA 1
ATOM 2269 C C . THR A 1 282 ? 8.910 -8.076 -14.110 1.00 97.94 282 THR A C 1
ATOM 2271 O O . THR A 1 282 ? 10.122 -8.311 -14.110 1.00 97.94 282 THR A O 1
ATOM 2274 N N . PRO A 1 283 ? 8.382 -7.048 -14.797 1.00 98.12 283 PRO A N 1
ATOM 2275 C CA . PRO A 1 283 ? 9.206 -6.111 -15.547 1.00 98.12 283 PRO A CA 1
ATOM 2276 C C . PRO A 1 283 ? 10.049 -5.229 -14.621 1.00 98.12 283 PRO A C 1
ATOM 2278 O O . PRO A 1 283 ? 9.686 -5.014 -13.469 1.00 98.12 283 PRO A O 1
ATOM 2281 N N . PHE A 1 284 ? 11.166 -4.711 -15.140 1.00 98.06 284 PHE A N 1
ATOM 2282 C CA . PHE A 1 284 ? 12.042 -3.758 -14.426 1.00 98.06 284 PHE A CA 1
ATOM 2283 C C . PHE A 1 284 ? 12.564 -4.256 -13.062 1.00 98.06 284 PHE A C 1
ATOM 2285 O O . PHE A 1 284 ? 12.803 -3.499 -12.120 1.00 98.06 284 PHE A O 1
ATOM 2292 N N . PHE A 1 285 ? 12.773 -5.571 -12.960 1.00 98.06 285 PHE A N 1
ATOM 2293 C CA . PHE A 1 285 ? 13.197 -6.222 -11.721 1.00 98.06 285 PHE A CA 1
ATOM 2294 C C . PHE A 1 285 ? 14.621 -5.824 -11.273 1.00 98.06 285 PHE A C 1
ATOM 2296 O O . PHE A 1 285 ? 14.907 -5.801 -10.076 1.00 98.06 285 PHE A O 1
ATOM 2303 N N . GLU A 1 286 ? 15.510 -5.458 -12.208 1.00 97.56 286 GLU A N 1
ATOM 2304 C CA . GLU A 1 286 ? 16.846 -4.912 -11.896 1.00 97.56 286 GLU A CA 1
ATOM 2305 C C . GLU A 1 286 ? 16.731 -3.640 -11.028 1.00 97.56 286 GLU A C 1
ATOM 2307 O O . GLU A 1 286 ? 17.375 -3.528 -9.981 1.00 97.56 286 GLU A O 1
ATOM 2312 N N . GLU A 1 287 ? 15.874 -2.698 -11.425 1.00 97.88 287 GLU A N 1
ATOM 2313 C CA . GLU A 1 287 ? 15.626 -1.437 -10.724 1.00 97.88 287 GLU A CA 1
ATOM 2314 C C . GLU A 1 287 ? 14.952 -1.684 -9.383 1.00 97.88 287 GLU A C 1
ATOM 2316 O O . GLU A 1 287 ? 15.299 -1.035 -8.396 1.00 97.88 287 GLU A O 1
ATOM 2321 N N . GLN A 1 288 ? 14.039 -2.653 -9.312 1.00 97.62 288 GLN A N 1
ATOM 2322 C CA . GLN A 1 288 ? 13.427 -3.038 -8.051 1.00 97.62 288 GLN A CA 1
ATOM 2323 C C . GLN A 1 288 ? 14.476 -3.487 -7.025 1.00 97.62 288 GLN A C 1
ATOM 2325 O O . GLN A 1 288 ? 14.521 -2.973 -5.904 1.00 97.62 288 GLN A O 1
ATOM 2330 N N . LEU A 1 289 ? 15.344 -4.425 -7.410 1.00 98.56 289 LEU A N 1
ATOM 2331 C CA . LEU A 1 289 ? 16.415 -4.932 -6.555 1.00 98.56 289 LEU A CA 1
ATOM 2332 C C . LEU A 1 289 ? 17.336 -3.794 -6.091 1.00 98.56 289 LEU A C 1
ATOM 2334 O O . LEU A 1 289 ? 17.687 -3.713 -4.909 1.00 98.56 289 LEU A O 1
ATOM 2338 N N . LEU A 1 290 ? 17.661 -2.860 -6.991 1.00 98.25 290 LEU A N 1
ATOM 2339 C CA . LEU A 1 290 ? 18.416 -1.655 -6.647 1.00 98.25 290 LEU A CA 1
ATOM 2340 C C . LEU A 1 290 ? 17.660 -0.750 -5.667 1.00 98.25 290 LEU A C 1
ATOM 2342 O O . LEU A 1 290 ? 18.271 -0.276 -4.714 1.00 98.25 290 LEU A O 1
ATOM 2346 N N . LYS A 1 291 ? 16.349 -0.538 -5.829 1.00 98.38 291 LYS A N 1
ATOM 2347 C CA . LYS A 1 291 ? 15.523 0.244 -4.891 1.00 98.38 291 LYS A CA 1
ATOM 2348 C C . LYS A 1 291 ? 15.502 -0.399 -3.494 1.00 98.38 291 LYS A C 1
ATOM 2350 O O . LYS A 1 291 ? 15.677 0.308 -2.502 1.00 98.38 291 LYS A O 1
ATOM 2355 N N . ILE A 1 292 ? 15.416 -1.731 -3.392 1.00 98.25 292 ILE A N 1
ATOM 2356 C CA . ILE A 1 292 ? 15.538 -2.464 -2.112 1.00 98.25 292 ILE A CA 1
ATOM 2357 C C . ILE A 1 292 ? 16.921 -2.269 -1.480 1.00 98.25 292 ILE A C 1
ATOM 2359 O O . ILE A 1 292 ? 17.043 -2.014 -0.274 1.00 98.25 292 ILE A O 1
ATOM 2363 N N . HIS A 1 293 ? 17.982 -2.345 -2.283 1.00 98.25 293 HIS A N 1
ATOM 2364 C CA . HIS A 1 293 ? 19.329 -2.057 -1.807 1.00 98.25 293 HIS A CA 1
ATOM 2365 C C . HIS A 1 293 ? 19.521 -0.592 -1.412 1.00 98.25 293 HIS A C 1
ATOM 2367 O O . HIS A 1 293 ? 20.156 -0.314 -0.402 1.00 98.25 293 HIS A O 1
ATOM 2373 N N . ASN A 1 294 ? 18.882 0.351 -2.088 1.00 98.06 294 ASN A N 1
ATOM 2374 C CA . ASN A 1 294 ? 19.010 1.775 -1.790 1.00 98.06 294 ASN A CA 1
ATOM 2375 C C . ASN A 1 294 ? 18.111 2.251 -0.640 1.00 98.06 294 ASN A C 1
ATOM 2377 O O . ASN A 1 294 ? 18.196 3.417 -0.252 1.00 98.06 294 ASN A O 1
ATOM 2381 N N . LEU A 1 295 ? 17.291 1.371 -0.044 1.00 98.19 295 LEU A N 1
ATOM 2382 C CA . LEU A 1 295 ? 16.561 1.697 1.182 1.00 98.19 295 LEU A CA 1
ATOM 2383 C C . LEU A 1 295 ? 17.527 2.222 2.248 1.00 98.19 295 LEU A C 1
ATOM 2385 O O . LEU A 1 295 ? 18.466 1.526 2.649 1.00 98.19 295 LEU A O 1
ATOM 2389 N N . HIS A 1 296 ? 17.262 3.433 2.728 1.00 96.12 296 HIS A N 1
ATOM 2390 C CA . HIS A 1 296 ? 18.067 4.166 3.693 1.00 96.12 296 HIS A CA 1
ATOM 2391 C C . HIS A 1 296 ? 17.872 3.598 5.107 1.00 96.12 296 HIS A C 1
ATOM 2393 O O . HIS A 1 296 ? 17.232 4.186 5.986 1.00 96.12 296 HIS A O 1
ATOM 2399 N N . TYR A 1 297 ? 18.428 2.407 5.295 1.00 96.19 297 TYR A N 1
ATOM 2400 C CA . TYR A 1 297 ? 18.454 1.640 6.527 1.00 96.19 297 TYR A CA 1
ATOM 2401 C C . TYR A 1 297 ? 19.778 0.863 6.598 1.00 96.19 297 TYR A C 1
ATOM 2403 O O . TYR A 1 297 ? 20.221 0.368 5.555 1.00 96.19 297 TYR A O 1
ATOM 2411 N N . PRO A 1 298 ? 20.426 0.736 7.772 1.00 96.00 298 PRO A N 1
ATOM 2412 C CA . PRO A 1 298 ? 21.726 0.076 7.871 1.00 96.00 298 PRO A CA 1
ATOM 2413 C C . PRO A 1 298 ? 21.674 -1.376 7.383 1.00 96.00 298 PRO A C 1
ATOM 2415 O O . PRO A 1 298 ? 20.925 -2.203 7.913 1.00 96.00 298 PRO A O 1
ATOM 2418 N N . LYS A 1 299 ? 22.488 -1.711 6.377 1.00 96.56 299 LYS A N 1
ATOM 2419 C CA . LYS A 1 299 ? 22.522 -3.070 5.807 1.00 96.56 299 LYS A CA 1
ATOM 2420 C C . LYS A 1 299 ? 23.075 -4.095 6.797 1.00 96.56 299 LYS A C 1
ATOM 2422 O O . LYS A 1 299 ? 22.520 -5.183 6.918 1.00 96.56 299 LYS A O 1
ATOM 2427 N N . GLU A 1 300 ? 24.002 -3.673 7.653 1.00 95.56 300 GLU A N 1
ATOM 2428 C CA . GLU A 1 300 ? 24.488 -4.428 8.818 1.00 95.56 300 GLU A CA 1
ATOM 2429 C C . GLU A 1 300 ? 23.421 -4.697 9.900 1.00 95.56 300 GLU A C 1
ATOM 2431 O O . GLU A 1 300 ? 23.645 -5.496 10.805 1.00 95.56 300 GLU A O 1
ATOM 2436 N N . ARG A 1 301 ? 22.237 -4.073 9.806 1.00 96.81 301 ARG A N 1
ATOM 2437 C CA . ARG A 1 301 ? 21.054 -4.358 10.642 1.00 96.81 301 ARG A CA 1
ATOM 2438 C C . ARG A 1 301 ? 19.923 -5.029 9.857 1.00 96.81 301 ARG A C 1
ATOM 2440 O O . ARG A 1 301 ? 18.821 -5.183 10.377 1.00 96.81 301 ARG A O 1
ATOM 2447 N N . THR A 1 302 ? 20.182 -5.436 8.615 1.00 98.38 302 THR A N 1
ATOM 2448 C CA . THR A 1 302 ? 19.175 -5.971 7.697 1.00 98.38 302 THR A CA 1
ATOM 2449 C C . THR A 1 302 ? 19.526 -7.397 7.276 1.00 98.38 302 THR A C 1
ATOM 2451 O O . THR A 1 302 ? 20.576 -7.640 6.686 1.00 98.38 302 THR A O 1
ATOM 2454 N N . HIS A 1 303 ? 18.628 -8.344 7.531 1.00 98.69 303 HIS A N 1
ATOM 2455 C CA . HIS A 1 303 ? 18.653 -9.673 6.928 1.00 98.69 303 HIS A CA 1
ATOM 2456 C C . HIS A 1 303 ? 17.855 -9.659 5.623 1.00 98.69 303 HIS A C 1
ATOM 2458 O O . HIS A 1 303 ? 16.782 -9.061 5.571 1.00 98.69 303 HIS A O 1
ATOM 2464 N N . LEU A 1 304 ? 18.337 -10.359 4.599 1.00 98.62 304 LEU A N 1
ATOM 2465 C CA . LEU A 1 304 ? 17.579 -10.642 3.386 1.00 98.62 304 LEU A CA 1
ATOM 2466 C C . LEU A 1 304 ? 17.077 -12.080 3.380 1.00 98.62 304 LEU A C 1
ATOM 2468 O O . LEU A 1 304 ? 17.833 -13.024 3.624 1.00 98.62 304 LEU A O 1
ATOM 2472 N N . PHE A 1 305 ? 15.808 -12.231 3.039 1.00 98.81 305 PHE A N 1
ATOM 2473 C CA . PHE A 1 305 ? 15.195 -13.484 2.636 1.00 98.81 305 PHE A CA 1
ATOM 2474 C C . PHE A 1 305 ? 14.664 -13.295 1.216 1.00 98.81 305 PHE A C 1
ATOM 2476 O O . PHE A 1 305 ? 13.931 -12.345 0.968 1.00 98.81 305 PHE A O 1
ATOM 2483 N N . ILE A 1 306 ? 15.043 -14.153 0.280 1.00 98.81 306 ILE A N 1
ATOM 2484 C CA . ILE A 1 306 ? 14.627 -14.057 -1.120 1.00 98.81 306 ILE A CA 1
ATOM 2485 C C . ILE A 1 306 ? 13.982 -15.383 -1.492 1.00 98.81 306 ILE A C 1
ATOM 2487 O O . ILE A 1 306 ? 14.636 -16.420 -1.418 1.00 98.81 306 ILE A O 1
ATOM 2491 N N . HIS A 1 307 ? 12.712 -15.350 -1.876 1.00 98.69 307 HIS A N 1
ATOM 2492 C CA . HIS A 1 307 ? 12.018 -16.488 -2.460 1.00 98.69 307 HIS A CA 1
ATOM 2493 C C . HIS A 1 307 ? 11.762 -16.214 -3.934 1.00 98.69 307 HIS A C 1
ATOM 2495 O O . HIS A 1 307 ? 11.039 -15.279 -4.273 1.00 98.69 307 HIS A O 1
ATOM 2501 N N . ASN A 1 308 ? 12.358 -17.025 -4.802 1.00 98.38 308 ASN A N 1
ATOM 2502 C CA . ASN A 1 308 ? 12.148 -16.942 -6.234 1.00 98.38 308 ASN A CA 1
ATOM 2503 C C . ASN A 1 308 ? 11.470 -18.197 -6.761 1.00 98.38 308 ASN A C 1
ATOM 2505 O O . ASN A 1 308 ? 12.070 -19.266 -6.763 1.00 98.38 308 ASN A O 1
ATOM 2509 N N . ASN A 1 309 ? 10.270 -18.035 -7.304 1.00 97.25 309 ASN A N 1
ATOM 2510 C CA . ASN A 1 309 ? 9.537 -19.089 -7.995 1.00 97.25 309 ASN A CA 1
ATOM 2511 C C . ASN A 1 309 ? 9.626 -18.950 -9.533 1.00 97.25 309 ASN A C 1
ATOM 2513 O O . ASN A 1 309 ? 9.057 -19.730 -10.295 1.00 97.25 309 ASN A O 1
ATOM 2517 N N . VAL A 1 310 ? 10.366 -17.950 -10.029 1.00 97.38 310 VAL A N 1
ATOM 2518 C CA . VAL A 1 310 ? 10.439 -17.586 -11.447 1.00 97.38 310 VAL A CA 1
ATOM 2519 C C . VAL A 1 310 ? 11.839 -17.834 -11.999 1.00 97.38 310 VAL A C 1
ATOM 2521 O O . VAL A 1 310 ? 12.778 -17.062 -11.797 1.00 97.38 310 VAL A O 1
ATOM 2524 N N . LYS A 1 311 ? 11.971 -18.893 -12.806 1.00 96.69 311 LYS A N 1
ATOM 2525 C CA . LYS A 1 311 ? 13.243 -19.275 -13.453 1.00 96.69 311 LYS A CA 1
ATOM 2526 C C . LYS A 1 311 ? 13.885 -18.138 -14.251 1.00 96.69 311 LYS A C 1
ATOM 2528 O O . LYS A 1 311 ? 15.102 -18.000 -14.225 1.00 96.69 311 LYS A O 1
ATOM 2533 N N . PHE A 1 312 ? 13.077 -17.305 -14.907 1.00 96.81 312 PHE A N 1
ATOM 2534 C CA . PHE A 1 312 ? 13.554 -16.156 -15.683 1.00 96.81 312 PHE A CA 1
ATOM 2535 C C . PHE A 1 312 ? 14.343 -15.135 -14.837 1.00 96.81 312 PHE A C 1
ATOM 2537 O O . PHE A 1 312 ? 15.302 -14.544 -15.324 1.00 96.81 312 PHE A O 1
ATOM 2544 N N . HIS A 1 313 ? 14.004 -14.957 -13.556 1.00 97.56 313 HIS A N 1
ATOM 2545 C CA . HIS A 1 313 ? 14.688 -13.994 -12.683 1.00 97.56 313 HIS A CA 1
ATOM 2546 C C . HIS A 1 313 ? 15.905 -14.563 -11.943 1.00 97.56 313 HIS A C 1
ATOM 2548 O O . HIS A 1 313 ? 16.536 -13.841 -11.175 1.00 97.56 313 HIS A O 1
ATOM 2554 N N . LYS A 1 314 ? 16.286 -15.821 -12.199 1.00 96.88 314 LYS A N 1
ATOM 2555 C CA . LYS A 1 314 ? 17.408 -16.478 -11.514 1.00 96.88 314 LYS A CA 1
ATOM 2556 C C . LYS A 1 314 ? 18.725 -15.711 -11.653 1.00 96.88 314 LYS A C 1
ATOM 2558 O O . LYS A 1 314 ? 19.393 -15.472 -10.651 1.00 96.88 314 LYS A O 1
ATOM 2563 N N . ASP A 1 315 ? 19.071 -15.293 -12.869 1.00 96.38 315 ASP A N 1
ATOM 2564 C CA . ASP A 1 315 ? 20.334 -14.587 -13.113 1.00 96.38 315 ASP A CA 1
ATOM 2565 C C . ASP A 1 315 ? 20.332 -13.182 -12.493 1.00 96.38 315 ASP A C 1
ATOM 2567 O O . ASP A 1 315 ? 21.314 -12.794 -11.867 1.00 96.38 315 ASP A O 1
ATOM 2571 N N . HIS A 1 316 ? 19.199 -12.472 -12.539 1.00 97.88 316 HIS A N 1
ATOM 2572 C CA . HIS A 1 316 ? 19.039 -11.167 -11.888 1.00 97.88 316 HIS A CA 1
ATOM 2573 C C . HIS A 1 316 ? 19.304 -11.242 -10.373 1.00 97.88 316 HIS A C 1
ATOM 2575 O O . HIS A 1 316 ? 20.020 -10.411 -9.814 1.00 97.88 316 HIS A O 1
ATOM 2581 N N . ILE A 1 317 ? 18.752 -12.260 -9.702 1.00 98.06 317 ILE A N 1
ATOM 2582 C CA . ILE A 1 317 ? 18.944 -12.467 -8.259 1.00 98.06 317 ILE A CA 1
ATOM 2583 C C . ILE A 1 317 ? 20.385 -12.859 -7.963 1.00 98.06 317 ILE A C 1
ATOM 2585 O O . ILE A 1 317 ? 20.990 -12.306 -7.046 1.00 98.06 317 ILE A O 1
ATOM 2589 N N . LYS A 1 318 ? 20.955 -13.769 -8.757 1.00 97.81 318 LYS A N 1
ATOM 2590 C CA . LYS A 1 318 ? 22.345 -14.191 -8.601 1.00 97.81 318 LYS A CA 1
ATOM 2591 C C . LYS A 1 318 ? 23.299 -12.999 -8.690 1.00 97.81 318 LYS A C 1
ATOM 2593 O O . LYS A 1 318 ? 24.112 -12.813 -7.788 1.00 97.81 318 LYS A O 1
ATOM 2598 N N . GLU A 1 319 ? 23.173 -12.170 -9.725 1.00 98.19 319 GLU A N 1
ATOM 2599 C CA . GLU A 1 319 ? 23.998 -10.968 -9.900 1.00 98.19 319 GLU A CA 1
ATOM 2600 C C . GLU A 1 319 ? 23.831 -9.988 -8.730 1.00 98.19 319 GLU A C 1
ATOM 2602 O O . GLU A 1 319 ? 24.814 -9.445 -8.216 1.00 98.19 319 GLU A O 1
ATOM 2607 N N . PHE A 1 320 ? 22.598 -9.798 -8.256 1.00 98.50 320 PHE A N 1
ATOM 2608 C CA . PHE A 1 320 ? 22.310 -8.953 -7.102 1.00 98.50 320 PHE A CA 1
ATOM 2609 C C . PHE A 1 320 ? 22.957 -9.469 -5.812 1.00 98.50 320 PHE A C 1
ATOM 2611 O O . PHE A 1 320 ? 23.612 -8.704 -5.100 1.00 98.50 320 PHE A O 1
ATOM 2618 N N . VAL A 1 321 ? 22.810 -10.760 -5.510 1.00 98.19 321 VAL A N 1
ATOM 2619 C CA . VAL A 1 321 ? 23.365 -11.381 -4.299 1.00 98.19 321 VAL A CA 1
ATOM 2620 C C . VAL A 1 321 ? 24.893 -11.410 -4.351 1.00 98.19 321 VAL A C 1
ATOM 2622 O O . VAL A 1 321 ? 25.538 -11.108 -3.346 1.00 98.19 321 VAL A O 1
ATOM 2625 N N . GLU A 1 322 ? 25.493 -11.704 -5.506 1.00 98.12 322 GLU A N 1
ATOM 2626 C CA . GLU A 1 322 ? 26.950 -11.663 -5.686 1.00 98.12 322 GLU A CA 1
ATOM 2627 C C . GLU A 1 322 ? 27.516 -10.256 -5.455 1.00 98.12 322 GLU A C 1
ATOM 2629 O O . GLU A 1 322 ? 28.578 -10.109 -4.837 1.00 98.12 322 GLU A O 1
ATOM 2634 N N . LYS A 1 323 ? 26.797 -9.225 -5.916 1.00 98.25 323 LYS A N 1
ATOM 2635 C CA . LYS A 1 323 ? 27.228 -7.828 -5.824 1.00 98.25 323 LYS A CA 1
ATOM 2636 C C . LYS A 1 323 ? 26.995 -7.207 -4.447 1.00 98.25 323 LYS A C 1
ATOM 2638 O O . LYS A 1 323 ? 27.900 -6.556 -3.934 1.00 98.25 323 LYS A O 1
ATOM 2643 N N . TYR A 1 324 ? 25.817 -7.406 -3.859 1.00 98.25 324 TYR A N 1
ATOM 2644 C CA . TYR A 1 324 ? 25.363 -6.680 -2.665 1.00 98.25 324 TYR A CA 1
ATOM 2645 C C . TYR A 1 324 ? 25.136 -7.568 -1.442 1.00 98.25 324 TYR A C 1
ATOM 2647 O O . TYR A 1 324 ? 25.005 -7.063 -0.331 1.00 98.25 324 TYR A O 1
ATOM 2655 N N . GLY A 1 325 ? 25.097 -8.895 -1.592 1.00 97.56 325 GLY A N 1
ATOM 2656 C CA . GLY A 1 325 ? 24.730 -9.810 -0.506 1.00 97.56 325 GLY A CA 1
ATOM 2657 C C . GLY A 1 325 ? 25.632 -9.719 0.729 1.00 97.56 325 GLY A C 1
ATOM 2658 O O . GLY A 1 325 ? 25.175 -9.987 1.837 1.00 97.56 325 GLY A O 1
ATOM 2659 N N . LYS A 1 326 ? 26.890 -9.290 0.559 1.00 97.75 326 LYS A N 1
ATOM 2660 C CA . LYS A 1 326 ? 27.863 -9.104 1.652 1.00 97.75 326 LYS A CA 1
ATOM 2661 C C . LYS A 1 326 ? 27.605 -7.864 2.508 1.00 97.75 326 LYS A C 1
ATOM 2663 O O . LYS A 1 326 ? 28.125 -7.803 3.617 1.00 97.75 326 LYS A O 1
ATOM 2668 N N . ASP A 1 327 ? 26.825 -6.907 2.011 1.00 97.88 327 ASP A N 1
ATOM 2669 C CA . ASP A 1 327 ? 26.487 -5.689 2.753 1.00 97.88 327 ASP A CA 1
ATOM 2670 C C . ASP A 1 327 ? 25.439 -5.979 3.838 1.00 97.88 327 ASP A C 1
ATOM 2672 O O . ASP A 1 327 ? 25.334 -5.259 4.831 1.00 97.88 327 ASP A O 1
ATOM 2676 N N . TYR A 1 328 ? 24.655 -7.043 3.650 1.00 98.19 328 TYR A N 1
ATOM 2677 C CA . TYR A 1 328 ? 23.581 -7.450 4.545 1.00 98.19 328 TYR A CA 1
ATOM 2678 C C . TYR A 1 328 ? 24.080 -8.355 5.668 1.00 98.19 328 TYR A C 1
ATOM 2680 O O . TYR A 1 328 ? 24.997 -9.157 5.500 1.00 98.19 328 TYR A O 1
ATOM 2688 N N . LEU A 1 329 ? 23.397 -8.294 6.811 1.00 97.31 329 LEU A N 1
ATOM 2689 C CA . LEU A 1 329 ? 23.727 -9.095 7.990 1.00 97.31 329 LEU A CA 1
ATOM 2690 C C . LEU A 1 329 ? 23.628 -10.609 7.724 1.00 97.31 329 LEU A C 1
ATOM 2692 O O . LEU A 1 329 ? 24.379 -11.402 8.289 1.00 97.31 329 LEU A O 1
ATOM 2696 N N . SER A 1 330 ? 22.695 -11.028 6.865 1.00 98.19 330 SER A N 1
ATOM 2697 C CA . SER A 1 330 ? 22.689 -12.364 6.255 1.00 98.19 330 SER A CA 1
ATOM 2698 C C . SER A 1 330 ? 21.770 -12.407 5.042 1.00 98.19 330 SER A C 1
ATOM 2700 O O . SER A 1 330 ? 20.773 -11.691 5.025 1.00 98.19 330 SER A O 1
ATOM 2702 N N . VAL A 1 331 ? 22.011 -13.341 4.124 1.00 98.44 331 VAL A N 1
ATOM 2703 C CA . VAL A 1 331 ? 21.117 -13.637 2.996 1.00 98.44 331 VAL A CA 1
ATOM 2704 C C . VAL A 1 331 ? 20.664 -15.095 3.074 1.00 98.44 331 VAL A C 1
ATOM 2706 O O . VAL A 1 331 ? 21.486 -15.987 3.286 1.00 98.44 331 VAL A O 1
ATOM 2709 N N . LYS A 1 332 ? 19.359 -15.340 2.928 1.00 98.12 332 LYS A N 1
ATOM 2710 C CA . LYS A 1 332 ? 18.776 -16.666 2.692 1.00 98.12 332 LYS A CA 1
ATOM 2711 C C . LYS A 1 332 ? 18.010 -16.624 1.377 1.00 98.12 332 LYS A C 1
ATOM 2713 O O . LYS A 1 332 ? 17.092 -15.825 1.243 1.00 98.12 332 LYS A O 1
ATOM 2718 N N . GLU A 1 333 ? 18.379 -17.487 0.446 1.00 97.75 333 GLU A N 1
ATOM 2719 C CA . GLU A 1 333 ? 17.729 -17.621 -0.856 1.00 97.75 333 GLU A CA 1
ATOM 2720 C C . GLU A 1 333 ? 17.003 -18.969 -0.928 1.00 97.75 333 GLU A C 1
ATOM 2722 O O . GLU A 1 333 ? 17.522 -19.980 -0.451 1.00 97.75 333 GLU A O 1
ATOM 2727 N N . ILE A 1 334 ? 15.799 -18.958 -1.493 1.00 98.00 334 ILE A N 1
ATOM 2728 C CA . ILE A 1 334 ? 15.047 -20.130 -1.933 1.00 98.00 334 ILE A CA 1
ATOM 2729 C C . ILE A 1 334 ? 14.827 -19.961 -3.433 1.00 98.00 334 ILE A C 1
ATOM 2731 O O . ILE A 1 334 ? 14.342 -18.925 -3.893 1.00 98.00 334 ILE A O 1
ATOM 2735 N N . THR A 1 335 ? 15.225 -20.977 -4.179 1.00 97.06 335 THR A N 1
ATOM 2736 C CA . THR A 1 335 ? 15.315 -20.968 -5.635 1.00 97.06 335 THR A CA 1
ATOM 2737 C C . THR A 1 335 ? 14.114 -21.666 -6.274 1.00 97.06 335 THR A C 1
ATOM 2739 O O . THR A 1 335 ? 13.449 -22.472 -5.619 1.00 97.06 335 THR A O 1
ATOM 2742 N N . PRO A 1 336 ? 13.868 -21.460 -7.582 1.00 95.06 336 PRO A N 1
ATOM 2743 C CA . PRO A 1 336 ? 12.783 -22.151 -8.278 1.00 95.06 336 PRO A CA 1
ATOM 2744 C C . PRO A 1 336 ? 12.949 -23.678 -8.308 1.00 95.06 336 PRO A C 1
ATOM 2746 O O . PRO A 1 336 ? 11.998 -24.394 -8.608 1.00 95.06 336 PRO A O 1
ATOM 2749 N N . GLU A 1 337 ? 14.159 -24.190 -8.059 1.00 96.06 337 GLU A N 1
ATOM 2750 C CA . GLU A 1 337 ? 14.446 -25.625 -7.996 1.00 96.06 337 GLU A CA 1
ATOM 2751 C C . GLU A 1 337 ? 14.013 -26.280 -6.676 1.00 96.06 337 GLU A C 1
ATOM 2753 O O . GLU A 1 337 ? 13.912 -27.504 -6.621 1.00 96.06 337 GLU A O 1
ATOM 2758 N N . ASP A 1 338 ? 13.742 -25.488 -5.635 1.00 94.75 338 ASP A N 1
ATOM 2759 C CA . ASP A 1 338 ? 13.293 -25.993 -4.334 1.00 94.75 338 ASP A CA 1
ATOM 2760 C C . ASP A 1 338 ? 11.792 -26.351 -4.326 1.00 94.75 338 ASP A C 1
ATOM 2762 O O . ASP A 1 338 ? 11.329 -27.020 -3.403 1.00 94.75 338 ASP A O 1
ATOM 2766 N N . GLU A 1 339 ? 11.034 -25.918 -5.346 1.00 92.94 339 GLU A N 1
ATOM 2767 C CA . GLU A 1 339 ? 9.597 -26.194 -5.539 1.00 92.94 339 GLU A CA 1
ATOM 2768 C C . GLU A 1 339 ? 8.723 -25.850 -4.313 1.00 92.94 339 GLU A C 1
ATOM 2770 O O . GLU A 1 339 ? 7.716 -26.501 -4.021 1.00 92.94 339 GLU A O 1
ATOM 2775 N N . ILE A 1 340 ? 9.098 -24.794 -3.585 1.00 96.31 340 ILE A N 1
ATOM 2776 C CA . ILE A 1 340 ? 8.343 -24.289 -2.436 1.00 96.31 340 ILE A CA 1
ATOM 2777 C C . ILE A 1 340 ? 7.220 -23.372 -2.933 1.00 96.31 340 ILE A C 1
ATOM 2779 O O . ILE A 1 340 ? 7.438 -22.438 -3.696 1.00 96.31 340 ILE A O 1
ATOM 2783 N N . SER A 1 341 ? 5.988 -23.634 -2.495 1.00 95.75 341 SER A N 1
ATOM 2784 C CA . SER A 1 341 ? 4.840 -22.774 -2.802 1.00 95.75 341 SER A CA 1
ATOM 2785 C C . SER A 1 341 ? 4.924 -21.428 -2.079 1.00 95.75 341 SER A C 1
ATOM 2787 O O . SER A 1 341 ? 5.367 -21.390 -0.931 1.00 95.75 341 SER A O 1
ATOM 2789 N N . GLU A 1 342 ? 4.365 -20.371 -2.674 1.00 96.06 342 GLU A N 1
ATOM 2790 C CA . GLU A 1 342 ? 4.324 -19.010 -2.114 1.00 96.06 342 GLU A CA 1
ATOM 2791 C C . GLU A 1 342 ? 3.941 -18.964 -0.624 1.00 96.06 342 GLU A C 1
ATOM 2793 O O . GLU A 1 342 ? 4.701 -18.454 0.197 1.00 96.06 342 GLU A O 1
ATOM 2798 N N . TRP A 1 343 ? 2.789 -19.528 -0.239 1.00 95.81 343 TRP A N 1
ATOM 2799 C CA . TRP A 1 343 ? 2.312 -19.479 1.151 1.00 95.81 343 TRP A CA 1
ATOM 2800 C C . TRP A 1 343 ? 3.292 -20.150 2.126 1.00 95.81 343 TRP A C 1
ATOM 2802 O O . TRP A 1 343 ? 3.520 -19.638 3.220 1.00 95.81 343 TRP A O 1
ATOM 2812 N N . ALA A 1 344 ? 3.930 -21.250 1.713 1.00 97.12 344 ALA A N 1
ATOM 2813 C CA . ALA A 1 344 ? 4.930 -21.947 2.518 1.00 97.12 344 ALA A CA 1
ATOM 2814 C C . ALA A 1 344 ? 6.212 -21.114 2.648 1.00 97.12 344 ALA A C 1
ATOM 2816 O O . ALA A 1 344 ? 6.787 -21.035 3.731 1.00 97.12 344 ALA A O 1
ATOM 2817 N N . ALA A 1 345 ? 6.645 -20.450 1.574 1.00 98.06 345 ALA A N 1
ATOM 2818 C CA . ALA A 1 345 ? 7.788 -19.545 1.613 1.00 98.06 345 ALA A CA 1
ATOM 2819 C C . ALA A 1 345 ? 7.532 -18.322 2.505 1.00 98.06 345 ALA A C 1
ATOM 2821 O O . ALA A 1 345 ? 8.421 -17.921 3.261 1.00 98.06 345 ALA A O 1
ATOM 2822 N N . ARG A 1 346 ? 6.317 -17.759 2.458 1.00 98.19 346 ARG A N 1
ATOM 2823 C CA . ARG A 1 346 ? 5.892 -16.656 3.330 1.00 98.19 346 ARG A CA 1
ATOM 2824 C C . ARG A 1 346 ? 5.793 -17.086 4.800 1.00 98.19 346 ARG A C 1
ATOM 2826 O O . ARG A 1 346 ? 6.196 -16.330 5.676 1.00 98.19 346 ARG A O 1
ATOM 2833 N N . ASP A 1 347 ? 5.345 -18.303 5.107 1.00 97.81 347 ASP A N 1
ATOM 2834 C CA . ASP A 1 347 ? 5.404 -18.823 6.484 1.00 97.81 347 ASP A CA 1
ATOM 2835 C C . ASP A 1 347 ? 6.858 -19.040 6.950 1.00 97.81 347 ASP A C 1
ATOM 2837 O O . ASP A 1 347 ? 7.234 -18.619 8.049 1.00 97.81 347 ASP A O 1
ATOM 2841 N N . LEU A 1 348 ? 7.714 -19.605 6.090 1.00 97.94 348 LEU A N 1
ATOM 2842 C CA . LEU A 1 348 ? 9.139 -19.820 6.375 1.00 97.94 348 LEU A CA 1
ATOM 2843 C C . LEU A 1 348 ? 9.912 -18.515 6.611 1.00 97.94 348 LEU A C 1
ATOM 2845 O O . LEU A 1 348 ? 10.874 -18.506 7.386 1.00 97.94 348 LEU A O 1
ATOM 2849 N N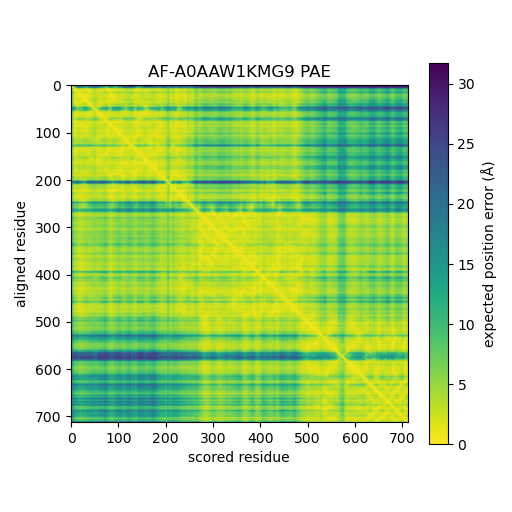 . SER A 1 349 ? 9.544 -17.418 5.946 1.00 98.19 349 SER A N 1
ATOM 2850 C CA . SER A 1 349 ? 10.183 -16.115 6.155 1.00 98.19 349 SER A CA 1
ATOM 2851 C C . SER A 1 349 ? 9.827 -15.520 7.526 1.00 98.19 349 SER A C 1
ATOM 2853 O O . SER A 1 349 ? 10.690 -14.911 8.167 1.00 98.19 349 SER A O 1
ATOM 2855 N N . LEU A 1 350 ? 8.601 -15.747 8.020 1.00 98.06 350 LEU A N 1
ATOM 2856 C CA . LEU A 1 350 ? 8.177 -15.350 9.366 1.00 98.06 350 LEU A CA 1
ATOM 2857 C C . LEU A 1 350 ? 8.924 -16.146 10.440 1.00 98.06 350 LEU A C 1
ATOM 2859 O O . LEU A 1 350 ? 9.462 -15.552 11.379 1.00 98.06 350 LEU A O 1
ATOM 2863 N N . ASP A 1 351 ? 9.044 -17.462 10.259 1.00 97.19 351 ASP A N 1
ATOM 2864 C CA . ASP A 1 351 ? 9.845 -18.319 11.142 1.00 97.19 351 ASP A CA 1
ATOM 2865 C C . ASP A 1 351 ? 11.322 -17.918 11.125 1.00 97.19 351 ASP A C 1
ATOM 2867 O O . ASP A 1 351 ? 11.992 -17.911 12.161 1.00 97.19 351 ASP A O 1
ATOM 2871 N N . GLN A 1 352 ? 11.837 -17.507 9.964 1.00 97.94 352 GLN A N 1
ATOM 2872 C CA . GLN A 1 352 ? 13.205 -17.024 9.876 1.00 97.94 352 GLN A CA 1
ATOM 2873 C C . GLN A 1 352 ? 13.409 -15.704 10.622 1.00 97.94 352 GLN A C 1
ATOM 2875 O O . GLN A 1 352 ? 14.463 -15.493 11.222 1.00 97.94 352 GLN A O 1
ATOM 2880 N N . CYS A 1 353 ? 12.409 -14.826 10.624 1.00 97.88 353 CYS A N 1
ATOM 2881 C CA . CYS A 1 353 ? 12.446 -13.597 11.407 1.00 97.88 353 CYS A CA 1
ATOM 2882 C C . CYS A 1 353 ? 12.525 -13.908 12.910 1.00 97.88 353 CYS A C 1
ATOM 2884 O O . CYS A 1 353 ? 13.348 -13.327 13.620 1.00 97.88 353 CYS A O 1
ATOM 2886 N N . LEU A 1 354 ? 11.737 -14.887 13.375 1.00 96.62 354 LEU A N 1
ATOM 2887 C CA . LEU A 1 354 ? 11.786 -15.381 14.753 1.00 96.62 354 LEU A CA 1
ATOM 2888 C C . LEU A 1 354 ? 13.152 -15.979 15.104 1.00 96.62 354 LEU A C 1
ATOM 2890 O O . LEU A 1 354 ? 13.716 -15.621 16.135 1.00 96.62 354 LEU A O 1
ATOM 2894 N N . LEU A 1 355 ? 13.715 -16.824 14.232 1.00 97.12 355 LEU A N 1
ATOM 2895 C CA . LEU A 1 355 ? 15.034 -17.433 14.438 1.00 97.12 355 LEU A CA 1
ATOM 2896 C C . LEU A 1 355 ? 16.158 -16.389 14.520 1.00 97.12 355 LEU A C 1
ATOM 2898 O O . LEU A 1 355 ? 17.141 -16.587 15.230 1.00 97.12 355 LEU A O 1
ATOM 2902 N N . LYS A 1 356 ? 16.031 -15.288 13.774 1.00 96.56 356 LYS A N 1
ATOM 2903 C CA . LYS A 1 356 ? 16.991 -14.176 13.763 1.00 96.56 356 LYS A CA 1
ATOM 2904 C C . LYS A 1 356 ? 16.727 -13.122 14.835 1.00 96.56 356 LYS A C 1
ATOM 2906 O O . LYS A 1 356 ? 17.437 -12.122 14.865 1.00 96.56 356 LYS A O 1
ATOM 2911 N N . GLU A 1 357 ? 15.719 -13.326 15.683 1.00 95.88 357 GLU A N 1
ATOM 2912 C CA . GLU A 1 357 ? 15.287 -12.365 16.701 1.00 95.88 357 GLU A CA 1
ATOM 2913 C C . GLU A 1 357 ? 15.065 -10.954 16.129 1.00 95.88 357 GLU A C 1
ATOM 2915 O O . GLU A 1 357 ? 15.395 -9.946 16.754 1.00 95.88 357 GLU A O 1
ATOM 2920 N N . CYS A 1 358 ? 14.504 -10.880 14.919 1.00 96.00 358 CYS A N 1
ATOM 2921 C CA . CYS A 1 358 ? 14.270 -9.618 14.230 1.00 96.00 358 CYS A CA 1
ATOM 2922 C C . CYS A 1 358 ? 13.381 -8.671 15.065 1.00 96.00 358 CYS A C 1
ATOM 2924 O O . CYS A 1 358 ? 12.411 -9.088 15.710 1.00 96.00 358 CYS A O 1
ATOM 2926 N N . GLY A 1 359 ? 13.682 -7.373 15.028 1.00 97.19 359 GLY A N 1
ATOM 2927 C CA . GLY A 1 359 ? 12.791 -6.339 15.556 1.00 97.19 359 GLY A CA 1
ATOM 2928 C C . GLY A 1 359 ? 11.563 -6.133 14.666 1.00 97.19 359 GLY A C 1
ATOM 2929 O O . GLY A 1 359 ? 10.454 -5.968 15.173 1.00 97.19 359 GLY A O 1
ATOM 2930 N N . TYR A 1 360 ? 11.753 -6.193 13.345 1.00 98.50 360 TYR A N 1
ATOM 2931 C CA . TYR A 1 360 ? 10.683 -6.058 12.355 1.00 98.50 360 TYR A CA 1
ATOM 2932 C C . TYR A 1 360 ? 10.842 -7.036 11.187 1.00 98.50 360 TYR A C 1
ATOM 2934 O O . TYR A 1 360 ? 11.953 -7.394 10.795 1.00 98.50 360 TYR A O 1
ATOM 2942 N N . TYR A 1 361 ? 9.710 -7.416 10.602 1.00 98.75 361 TYR A N 1
ATOM 2943 C CA . TYR A 1 361 ? 9.613 -8.176 9.359 1.00 98.75 361 TYR A CA 1
ATOM 2944 C C . TYR A 1 361 ? 9.044 -7.274 8.265 1.00 98.75 361 TYR A C 1
ATOM 2946 O O . TYR A 1 361 ? 7.974 -6.703 8.456 1.00 98.75 361 TYR A O 1
ATOM 2954 N N . PHE A 1 362 ? 9.724 -7.141 7.130 1.00 98.88 362 PHE A N 1
ATOM 2955 C CA . PHE A 1 362 ? 9.262 -6.351 5.992 1.00 98.88 362 PHE A CA 1
ATOM 2956 C C . PHE A 1 362 ? 9.076 -7.253 4.772 1.00 98.88 362 PHE A C 1
ATOM 2958 O O . PHE A 1 362 ? 10.054 -7.700 4.179 1.00 98.88 362 PHE A O 1
ATOM 2965 N N . SER A 1 363 ? 7.824 -7.534 4.418 1.00 98.81 363 SER A N 1
ATOM 2966 C CA . SER A 1 363 ? 7.464 -8.295 3.218 1.00 98.81 363 SER A CA 1
ATOM 2967 C C . SER A 1 363 ? 7.416 -7.362 2.023 1.00 98.81 363 SER A C 1
ATOM 2969 O O . SER A 1 363 ? 6.821 -6.289 2.139 1.00 98.81 363 SER A O 1
ATOM 2971 N N . VAL A 1 364 ? 7.993 -7.767 0.894 1.00 98.81 364 VAL A N 1
ATOM 2972 C CA . VAL A 1 364 ? 7.937 -7.037 -0.374 1.00 98.81 364 VAL A CA 1
ATOM 2973 C C . VAL A 1 364 ? 7.810 -8.024 -1.535 1.00 98.81 364 VAL A C 1
ATOM 2975 O O . VAL A 1 364 ? 8.585 -8.967 -1.638 1.00 98.81 364 VAL A O 1
ATOM 2978 N N . ASP A 1 365 ? 6.860 -7.801 -2.429 1.00 98.69 365 ASP A N 1
ATOM 2979 C CA . ASP A 1 365 ? 6.665 -8.604 -3.635 1.00 98.69 365 ASP A CA 1
ATOM 2980 C C . ASP A 1 365 ? 7.401 -7.982 -4.826 1.00 98.69 365 ASP A C 1
ATOM 2982 O O . ASP A 1 365 ? 7.630 -6.772 -4.866 1.00 98.69 365 ASP A O 1
ATOM 2986 N N . ALA A 1 366 ? 7.730 -8.787 -5.838 1.00 98.12 366 ALA A N 1
ATOM 2987 C CA . ALA A 1 366 ? 8.485 -8.355 -7.018 1.00 98.12 366 ALA A CA 1
ATOM 2988 C C . ALA A 1 366 ? 7.854 -7.170 -7.776 1.00 98.12 366 ALA A C 1
ATOM 2990 O O . ALA A 1 366 ? 8.548 -6.394 -8.420 1.00 98.12 366 ALA A O 1
ATOM 2991 N N . THR A 1 367 ? 6.537 -6.976 -7.680 1.00 97.88 367 THR A N 1
ATOM 2992 C CA . THR A 1 367 ? 5.836 -5.883 -8.376 1.00 97.88 367 THR A CA 1
ATOM 2993 C C . THR A 1 367 ? 5.977 -4.516 -7.701 1.00 97.88 367 THR A C 1
ATOM 2995 O O . THR A 1 367 ? 5.402 -3.538 -8.176 1.00 97.88 367 THR A O 1
ATOM 2998 N N . VAL A 1 368 ? 6.652 -4.431 -6.553 1.00 98.56 368 VAL A N 1
ATOM 2999 C CA . VAL A 1 368 ? 6.712 -3.218 -5.728 1.00 98.56 368 VAL A CA 1
ATOM 3000 C C . VAL A 1 368 ? 7.951 -2.391 -6.028 1.00 98.56 368 VAL A C 1
ATOM 3002 O O . VAL A 1 368 ? 9.060 -2.803 -5.698 1.00 98.56 368 VAL A O 1
ATOM 3005 N N . HIS A 1 369 ? 7.767 -1.173 -6.529 1.00 98.44 369 HIS A N 1
ATOM 3006 C CA . HIS A 1 369 ? 8.846 -0.208 -6.720 1.00 98.44 369 HIS A CA 1
ATOM 3007 C C . HIS A 1 369 ? 8.805 0.837 -5.599 1.00 98.44 369 HIS A C 1
ATOM 3009 O O . HIS A 1 369 ? 7.922 1.690 -5.562 1.00 98.44 369 HIS A O 1
ATOM 3015 N N . LEU A 1 370 ? 9.745 0.750 -4.650 1.00 98.38 370 LEU A N 1
ATOM 3016 C CA . LEU A 1 370 ? 9.862 1.687 -3.523 1.00 98.38 370 LEU A CA 1
ATOM 3017 C C . LEU A 1 370 ? 10.688 2.914 -3.926 1.00 98.38 370 LEU A C 1
ATOM 3019 O O . LEU A 1 370 ? 11.885 2.980 -3.653 1.00 98.38 370 LEU A O 1
ATOM 3023 N N . ASP A 1 371 ? 10.047 3.880 -4.579 1.00 97.81 371 ASP A N 1
ATOM 3024 C CA . ASP A 1 371 ? 10.715 5.096 -5.068 1.00 97.81 371 ASP A CA 1
ATOM 3025 C C . ASP A 1 371 ? 11.240 5.983 -3.933 1.00 97.81 371 ASP A C 1
ATOM 3027 O O . ASP A 1 371 ? 12.210 6.721 -4.102 1.00 97.81 371 ASP A O 1
ATOM 3031 N N . ASN A 1 372 ? 10.625 5.909 -2.750 1.00 98.31 372 ASN A N 1
ATOM 3032 C CA . ASN A 1 372 ? 11.104 6.615 -1.573 1.00 98.31 372 ASN A CA 1
ATOM 3033 C C . ASN A 1 372 ? 12.116 5.748 -0.800 1.00 98.31 372 ASN A C 1
ATOM 3035 O O . ASN A 1 372 ? 11.710 4.785 -0.129 1.00 98.31 372 ASN A O 1
ATOM 3039 N N . PRO A 1 373 ? 13.416 6.106 -0.779 1.00 98.12 373 PRO A N 1
ATOM 3040 C CA . PRO A 1 373 ? 14.436 5.301 -0.109 1.00 98.12 373 PRO A CA 1
ATOM 3041 C C . PRO A 1 373 ? 14.236 5.249 1.413 1.00 98.12 373 PRO A C 1
ATOM 3043 O O . PRO A 1 373 ? 14.744 4.349 2.074 1.00 98.12 373 PRO A O 1
ATOM 3046 N N . TYR A 1 374 ? 13.465 6.166 2.004 1.00 98.00 374 TYR A N 1
ATOM 3047 C CA . TYR A 1 374 ? 13.198 6.187 3.443 1.00 98.00 374 TYR A CA 1
ATOM 3048 C C . TYR A 1 374 ? 12.007 5.317 3.863 1.00 98.00 374 TYR A C 1
ATOM 3050 O O . TYR A 1 374 ? 11.690 5.283 5.053 1.00 98.00 374 TYR A O 1
ATOM 3058 N N . THR A 1 375 ? 11.357 4.599 2.936 1.00 98.50 375 THR A N 1
ATOM 3059 C CA . THR A 1 375 ? 10.127 3.828 3.198 1.00 98.50 375 THR A CA 1
ATOM 3060 C C . THR A 1 375 ? 10.223 2.959 4.452 1.00 98.50 375 THR A C 1
ATOM 3062 O O . THR A 1 375 ? 9.413 3.114 5.362 1.00 98.50 375 THR A O 1
ATOM 3065 N N . LEU A 1 376 ? 11.240 2.096 4.553 1.00 98.12 376 LEU A N 1
ATOM 3066 C CA . LEU A 1 376 ? 11.386 1.190 5.696 1.00 98.12 376 LEU A CA 1
ATOM 3067 C C . LEU A 1 376 ? 11.509 1.949 7.028 1.00 98.12 376 LEU A C 1
ATOM 3069 O O . LEU A 1 376 ? 10.817 1.625 7.992 1.00 98.12 376 LEU A O 1
ATOM 3073 N N . LYS A 1 377 ? 12.342 2.999 7.069 1.00 96.56 377 LYS A N 1
ATOM 3074 C CA . LYS A 1 377 ? 12.501 3.852 8.256 1.00 96.56 377 LYS A CA 1
ATOM 3075 C C . LYS A 1 377 ? 11.165 4.484 8.654 1.00 96.56 377 LYS A C 1
ATOM 3077 O O . LYS A 1 377 ? 10.774 4.386 9.811 1.00 96.56 377 LYS A O 1
ATOM 3082 N N . LEU A 1 378 ? 10.456 5.084 7.699 1.00 96.81 378 LEU A N 1
ATOM 3083 C CA . LEU A 1 378 ? 9.189 5.783 7.933 1.00 96.81 378 LEU A CA 1
ATOM 3084 C C . LEU A 1 378 ? 8.085 4.845 8.444 1.00 96.81 378 LEU A C 1
ATOM 3086 O O . LEU A 1 378 ? 7.300 5.233 9.309 1.00 96.81 378 LEU A O 1
ATOM 3090 N N . LEU A 1 379 ? 8.030 3.608 7.941 1.00 97.81 379 LEU A N 1
ATOM 3091 C CA . LEU A 1 379 ? 7.083 2.595 8.414 1.00 97.81 379 LEU A CA 1
ATOM 3092 C C . LEU A 1 379 ? 7.408 2.128 9.839 1.00 97.81 379 LEU A C 1
ATOM 3094 O O . LEU A 1 379 ? 6.492 1.972 10.644 1.00 97.81 379 LEU A O 1
ATOM 3098 N N . ILE A 1 380 ? 8.691 1.962 10.181 1.00 97.44 380 ILE A N 1
ATOM 3099 C CA . ILE A 1 380 ? 9.107 1.628 11.551 1.00 97.44 380 ILE A CA 1
ATOM 3100 C C . ILE A 1 380 ? 8.768 2.780 12.507 1.00 97.44 380 ILE A C 1
ATOM 3102 O O . ILE A 1 380 ? 8.171 2.555 13.559 1.00 97.44 380 ILE A O 1
ATOM 3106 N N . GLU A 1 381 ? 9.082 4.022 12.126 1.00 95.75 381 GLU A N 1
ATOM 3107 C CA . GLU A 1 381 ? 8.773 5.222 12.915 1.00 95.75 381 GLU A CA 1
ATOM 3108 C C . GLU A 1 381 ? 7.271 5.388 13.169 1.00 95.75 381 GLU A C 1
ATOM 3110 O O . GLU A 1 381 ? 6.876 5.918 14.209 1.00 95.75 381 GLU A O 1
ATOM 3115 N N . GLN A 1 382 ? 6.425 4.864 12.272 1.00 94.88 382 GLN A N 1
ATOM 3116 C CA . GLN A 1 382 ? 4.975 4.855 12.438 1.00 94.88 382 GLN A CA 1
ATOM 3117 C C . GLN A 1 382 ? 4.510 4.027 13.646 1.00 94.88 382 GLN A C 1
ATOM 3119 O O . GLN A 1 382 ? 3.405 4.280 14.128 1.00 94.88 382 GLN A O 1
ATOM 3124 N N . ASN A 1 383 ? 5.336 3.093 14.139 1.00 95.00 383 ASN A N 1
ATOM 3125 C CA . ASN A 1 383 ? 5.122 2.273 15.334 1.00 95.00 383 ASN A CA 1
ATOM 3126 C C . ASN A 1 383 ? 3.721 1.645 15.382 1.00 95.00 383 ASN A C 1
ATOM 3128 O O . ASN A 1 383 ? 2.859 2.006 16.190 1.00 95.00 383 ASN A O 1
ATOM 3132 N N . ARG A 1 384 ? 3.463 0.748 14.432 1.00 95.31 384 ARG A N 1
ATOM 3133 C CA . ARG A 1 384 ? 2.220 -0.024 14.340 1.00 95.31 384 ARG A CA 1
ATOM 3134 C C . ARG A 1 384 ? 2.535 -1.508 14.334 1.00 95.31 384 ARG A C 1
ATOM 3136 O O . ARG A 1 384 ? 3.618 -1.913 13.919 1.00 95.31 384 ARG A O 1
ATOM 3143 N N . THR A 1 385 ? 1.564 -2.301 14.775 1.00 95.62 385 THR A N 1
ATOM 3144 C CA . THR A 1 385 ? 1.648 -3.764 14.769 1.00 95.62 385 THR A CA 1
ATOM 3145 C C . THR A 1 385 ? 1.838 -4.290 13.345 1.00 95.62 385 THR A C 1
ATOM 3147 O O . THR A 1 385 ? 2.750 -5.081 13.109 1.00 95.62 385 THR A O 1
ATOM 3150 N N . VAL A 1 386 ? 1.035 -3.791 12.395 1.00 98.50 386 VAL A N 1
ATOM 3151 C CA . VAL A 1 386 ? 1.169 -4.048 10.954 1.00 98.50 386 VAL A CA 1
ATOM 3152 C C . VAL A 1 386 ? 0.898 -2.760 10.168 1.00 98.50 386 VAL A C 1
ATOM 3154 O O . VAL A 1 386 ? -0.121 -2.104 10.394 1.00 98.50 386 VAL A O 1
ATOM 3157 N N . VAL A 1 387 ? 1.787 -2.381 9.246 1.00 98.56 387 VAL A N 1
ATOM 3158 C CA . VAL A 1 387 ? 1.614 -1.186 8.401 1.00 98.56 387 VAL A CA 1
ATOM 3159 C C . VAL A 1 387 ? 2.190 -1.361 6.995 1.00 98.56 387 VAL A C 1
ATOM 3161 O O . VAL A 1 387 ? 3.328 -1.786 6.826 1.00 98.56 387 VAL A O 1
ATOM 3164 N N . ALA A 1 388 ? 1.416 -0.983 5.984 1.00 98.81 388 ALA A N 1
ATOM 3165 C CA . ALA A 1 388 ? 1.798 -0.954 4.579 1.00 98.81 388 ALA A CA 1
ATOM 3166 C C . ALA A 1 388 ? 2.024 0.491 4.092 1.00 98.81 388 ALA A C 1
ATOM 3168 O O . ALA A 1 388 ? 1.285 1.395 4.498 1.00 98.81 388 ALA A O 1
ATOM 3169 N N . PRO A 1 389 ? 2.999 0.743 3.203 1.00 98.62 389 PRO A N 1
ATOM 3170 C CA . PRO A 1 389 ? 2.989 1.942 2.377 1.00 98.62 389 PRO A CA 1
ATOM 3171 C C . PRO A 1 389 ? 1.886 1.810 1.315 1.00 98.62 389 PRO A C 1
ATOM 3173 O O . PRO A 1 389 ? 1.700 0.730 0.756 1.00 98.62 389 PRO A O 1
ATOM 3176 N N . LEU A 1 390 ? 1.155 2.889 1.023 1.00 98.62 390 LEU A N 1
ATOM 3177 C CA . LEU A 1 390 ? 0.241 2.899 -0.117 1.00 98.62 390 LEU A CA 1
ATOM 3178 C C . LEU A 1 390 ? 1.059 2.853 -1.409 1.00 98.62 390 LEU A C 1
ATOM 3180 O O . LEU A 1 390 ? 1.879 3.736 -1.656 1.00 98.62 390 LEU A O 1
ATOM 3184 N N . LEU A 1 391 ? 0.778 1.851 -2.235 1.00 98.56 391 LEU A N 1
ATOM 3185 C CA . LEU A 1 391 ? 1.351 1.672 -3.561 1.00 98.56 391 LEU A CA 1
ATOM 3186 C C . LEU A 1 391 ? 0.210 1.516 -4.562 1.00 98.56 391 LEU A C 1
ATOM 3188 O O . LEU A 1 391 ? -0.723 0.737 -4.348 1.00 98.56 391 LEU A O 1
ATOM 3192 N N . VAL A 1 392 ? 0.276 2.273 -5.652 1.00 97.38 392 VAL A N 1
ATOM 3193 C CA . VAL A 1 392 ? -0.775 2.339 -6.674 1.00 97.38 392 VAL A CA 1
ATOM 3194 C C . VAL A 1 392 ? -0.160 2.006 -8.028 1.00 97.38 392 VAL A C 1
ATOM 3196 O O . VAL A 1 392 ? 0.970 2.404 -8.310 1.00 97.38 392 VAL A O 1
ATOM 3199 N N . ARG A 1 393 ? -0.893 1.284 -8.881 1.00 94.94 393 ARG A N 1
ATOM 3200 C CA . ARG A 1 393 ? -0.529 1.147 -10.298 1.00 94.94 393 ARG A CA 1
ATOM 3201 C C . ARG A 1 393 ? -0.743 2.489 -10.990 1.00 94.94 393 ARG A C 1
ATOM 3203 O O . ARG A 1 393 ? -1.860 3.012 -10.978 1.00 94.94 393 ARG A O 1
ATOM 3210 N N . ASN A 1 394 ? 0.306 3.040 -11.593 1.00 88.06 394 ASN A N 1
ATOM 3211 C CA . ASN A 1 394 ? 0.248 4.381 -12.166 1.00 88.06 394 ASN A CA 1
ATOM 3212 C C . ASN A 1 394 ? -0.903 4.532 -13.185 1.00 88.06 394 ASN A C 1
ATOM 3214 O O . ASN A 1 394 ? -1.159 3.646 -14.000 1.00 88.06 394 ASN A O 1
ATOM 3218 N N . GLY A 1 395 ? -1.640 5.644 -13.111 1.00 83.19 395 GLY A N 1
ATOM 3219 C CA . GLY A 1 395 ? -2.791 5.916 -13.983 1.00 83.19 395 GLY A CA 1
ATOM 3220 C C . GLY A 1 395 ? -4.011 4.997 -13.786 1.00 83.19 395 GLY A C 1
ATOM 3221 O O . GLY A 1 395 ? -4.956 5.064 -14.577 1.00 83.19 395 GLY A O 1
ATOM 3222 N N . LYS A 1 396 ? -4.027 4.138 -12.757 1.00 90.06 396 LYS A N 1
ATOM 3223 C CA . LYS A 1 396 ? -5.134 3.220 -12.434 1.00 90.06 396 LYS A CA 1
ATOM 3224 C C . LYS A 1 396 ? -5.604 3.412 -10.987 1.00 90.06 396 LYS A C 1
ATOM 3226 O O . LYS A 1 396 ? -4.964 4.069 -10.179 1.00 90.06 396 LYS A O 1
ATOM 3231 N N . ALA A 1 397 ? -6.739 2.792 -10.655 1.00 90.75 397 ALA A N 1
ATOM 3232 C CA . ALA A 1 397 ? -7.271 2.755 -9.289 1.00 90.75 397 ALA A CA 1
ATOM 3233 C C . ALA A 1 397 ? -6.782 1.543 -8.472 1.00 90.75 397 ALA A C 1
ATOM 3235 O O . ALA A 1 397 ? -7.126 1.421 -7.299 1.00 90.75 397 ALA A O 1
ATOM 3236 N N . TRP A 1 398 ? -6.051 0.613 -9.093 1.00 93.38 398 TRP A N 1
ATOM 3237 C CA . TRP A 1 398 ? -5.551 -0.600 -8.444 1.00 93.38 398 TRP A CA 1
ATOM 3238 C C . TRP A 1 398 ? -4.413 -0.265 -7.478 1.00 93.38 398 TRP A C 1
ATOM 3240 O O . TRP A 1 398 ? -3.433 0.362 -7.879 1.00 93.38 398 TRP A O 1
ATOM 3250 N N . SER A 1 399 ? -4.542 -0.695 -6.225 1.00 97.00 399 SER A N 1
ATOM 3251 C CA . SER A 1 399 ? -3.566 -0.465 -5.158 1.00 97.00 399 SER A CA 1
ATOM 3252 C C . SER A 1 399 ? -3.388 -1.710 -4.286 1.00 97.00 399 SER A C 1
ATOM 3254 O O . SER A 1 399 ? -4.105 -2.700 -4.440 1.00 97.00 399 SER A O 1
ATOM 3256 N N . ASN A 1 400 ? -2.432 -1.658 -3.361 1.00 98.25 400 ASN A N 1
ATOM 3257 C CA . ASN A 1 400 ? -2.089 -2.750 -2.450 1.00 98.25 400 ASN A CA 1
ATOM 3258 C C . ASN A 1 400 ? -2.932 -2.800 -1.156 1.00 98.25 400 ASN A C 1
ATOM 3260 O O . ASN A 1 400 ? -2.456 -3.271 -0.122 1.00 98.25 400 ASN A O 1
ATOM 3264 N N . PHE A 1 401 ? -4.164 -2.281 -1.172 1.00 98.31 401 PHE A N 1
ATOM 3265 C CA . PHE A 1 401 ? -5.082 -2.369 -0.032 1.00 98.31 401 PHE A CA 1
ATOM 3266 C C . PHE A 1 401 ? -6.541 -2.435 -0.484 1.00 98.31 401 PHE A C 1
ATOM 3268 O O . PHE A 1 401 ? -6.889 -1.935 -1.553 1.00 98.31 401 PHE A O 1
ATOM 3275 N N . TRP A 1 402 ? -7.422 -2.985 0.356 1.00 98.12 402 TRP A N 1
ATOM 3276 C CA . TRP A 1 402 ? -8.874 -2.868 0.171 1.00 98.12 402 TRP A CA 1
ATOM 3277 C C . TRP A 1 402 ? -9.480 -2.103 1.338 1.00 98.12 402 TRP A C 1
ATOM 3279 O O . TRP A 1 402 ? -9.166 -2.384 2.491 1.00 98.12 402 TRP A O 1
ATOM 3289 N N . GLY A 1 403 ? -10.372 -1.153 1.053 1.00 95.44 403 GLY A N 1
ATOM 3290 C CA . GLY A 1 403 ? -11.044 -0.370 2.095 1.00 95.44 403 GLY A CA 1
ATOM 3291 C C . GLY A 1 403 ? -12.270 -1.058 2.707 1.00 95.44 403 GLY A C 1
ATOM 3292 O O . GLY A 1 403 ? -12.689 -0.701 3.805 1.00 95.44 403 GLY A O 1
ATOM 3293 N N . ALA A 1 404 ? -12.845 -2.053 2.026 1.00 95.06 404 ALA A N 1
ATOM 3294 C CA . ALA A 1 404 ? -13.992 -2.821 2.500 1.00 95.06 404 ALA A CA 1
ATOM 3295 C C . ALA A 1 404 ? -13.922 -4.280 2.023 1.00 95.06 404 ALA A C 1
ATOM 3297 O O . ALA A 1 404 ? -13.148 -4.620 1.128 1.00 95.06 404 ALA A O 1
ATOM 3298 N N . LEU A 1 405 ? -14.752 -5.136 2.622 1.00 94.81 405 LEU A N 1
ATOM 3299 C CA . LEU A 1 405 ? -14.914 -6.537 2.236 1.00 94.81 405 LEU A CA 1
ATOM 3300 C C . LEU A 1 405 ? -16.381 -6.855 1.954 1.00 94.81 405 LEU A C 1
ATOM 3302 O O . LEU A 1 405 ? -17.279 -6.234 2.527 1.00 94.81 405 LEU A O 1
ATOM 3306 N N . THR A 1 406 ? -16.623 -7.848 1.103 1.00 92.12 406 THR A N 1
ATOM 3307 C CA . THR A 1 406 ? -17.910 -8.551 1.065 1.00 92.12 406 THR A CA 1
ATOM 3308 C C . THR A 1 406 ? -18.077 -9.413 2.321 1.00 92.12 406 THR A C 1
ATOM 3310 O O . THR A 1 406 ? -17.133 -9.617 3.089 1.00 92.12 406 THR A O 1
ATOM 3313 N N . THR A 1 407 ? -19.276 -9.959 2.535 1.00 85.75 407 THR A N 1
ATOM 3314 C CA . THR A 1 407 ? -19.545 -10.897 3.641 1.00 85.75 407 THR A CA 1
ATOM 3315 C C . THR A 1 407 ? -18.657 -12.138 3.596 1.00 85.75 407 THR A C 1
ATOM 3317 O O . THR A 1 407 ? -18.301 -12.666 4.645 1.00 85.75 407 THR A O 1
ATOM 3320 N N . ASP A 1 408 ? -18.250 -12.551 2.395 1.00 86.69 408 ASP A N 1
ATOM 3321 C CA . ASP A 1 408 ? -17.391 -13.716 2.162 1.00 86.69 408 ASP A CA 1
ATOM 3322 C C . ASP A 1 408 ? -15.893 -13.372 2.231 1.00 86.69 408 ASP A C 1
ATOM 3324 O O . ASP A 1 408 ? -15.053 -14.212 1.932 1.00 86.69 408 ASP A O 1
ATOM 3328 N N . GLY A 1 409 ? -15.542 -12.136 2.606 1.00 88.31 409 GLY A N 1
ATOM 3329 C CA . GLY A 1 409 ? -14.157 -11.709 2.808 1.00 88.31 409 GLY A CA 1
ATOM 3330 C C . GLY A 1 409 ? -13.396 -11.303 1.543 1.00 88.31 409 GLY A C 1
ATOM 3331 O O . GLY A 1 409 ? -12.185 -11.110 1.625 1.00 88.31 409 GLY A O 1
ATOM 3332 N N . PHE A 1 410 ? -14.081 -11.141 0.407 1.00 93.94 410 PHE A N 1
ATOM 3333 C CA . PHE A 1 410 ? -13.495 -10.697 -0.864 1.00 93.94 410 PHE A CA 1
ATOM 3334 C C . PHE A 1 410 ? -13.558 -9.175 -1.031 1.00 93.94 410 PHE A C 1
ATOM 3336 O O . PHE A 1 410 ? -14.193 -8.477 -0.239 1.00 93.94 410 PHE A O 1
ATOM 3343 N N . TYR A 1 411 ? -12.916 -8.664 -2.084 1.00 93.75 411 TYR A N 1
ATOM 3344 C CA . TYR A 1 411 ? -12.861 -7.239 -2.401 1.00 93.75 411 TYR A CA 1
ATOM 3345 C C . TYR A 1 411 ? -14.243 -6.577 -2.414 1.00 93.75 411 TYR A C 1
ATOM 3347 O O . TYR A 1 411 ? -15.157 -6.995 -3.127 1.00 93.75 411 TYR A O 1
ATOM 3355 N N . SER A 1 412 ? -14.350 -5.472 -1.682 1.00 93.56 412 SER A N 1
ATOM 3356 C CA . SER A 1 412 ? -15.402 -4.481 -1.855 1.00 93.56 412 SER A CA 1
ATOM 3357 C C . SER A 1 412 ? -14.786 -3.085 -1.806 1.00 93.56 412 SER A C 1
ATOM 3359 O O . SER A 1 412 ? -13.809 -2.831 -1.098 1.00 93.56 412 SER A O 1
ATOM 3361 N N . ARG A 1 413 ? -15.352 -2.152 -2.568 1.00 93.19 413 ARG A N 1
ATOM 3362 C CA . ARG A 1 413 ? -14.878 -0.768 -2.580 1.00 93.19 413 ARG A CA 1
ATOM 3363 C C . ARG A 1 413 ? -15.501 -0.002 -1.412 1.00 93.19 413 ARG A C 1
ATOM 3365 O O . ARG A 1 413 ? -16.724 0.060 -1.315 1.00 93.19 413 ARG A O 1
ATOM 3372 N N . SER A 1 414 ? -14.674 0.615 -0.567 1.00 92.75 414 SER A N 1
ATOM 3373 C CA . SER A 1 414 ? -15.151 1.583 0.429 1.00 92.75 414 SER A CA 1
ATOM 3374 C C . SER A 1 414 ? -15.491 2.930 -0.213 1.00 92.75 414 SER A C 1
ATOM 3376 O O . SER A 1 414 ? -15.011 3.272 -1.295 1.00 92.75 414 SER A O 1
ATOM 3378 N N . ASP A 1 415 ? -16.318 3.707 0.476 1.00 91.19 415 ASP A N 1
ATOM 3379 C CA . ASP A 1 415 ? -16.735 5.060 0.093 1.00 91.19 415 ASP A CA 1
ATOM 3380 C C . ASP A 1 415 ? -15.563 6.047 -0.054 1.00 91.19 415 ASP A C 1
ATOM 3382 O O . ASP A 1 415 ? -15.611 6.945 -0.889 1.00 91.19 415 ASP A O 1
ATOM 3386 N N . ASP A 1 416 ? -14.489 5.851 0.705 1.00 93.81 416 ASP A N 1
ATOM 3387 C CA . ASP A 1 416 ? -13.286 6.686 0.733 1.00 93.81 416 ASP A CA 1
ATOM 3388 C C . ASP A 1 416 ? -12.099 6.144 -0.082 1.00 93.81 416 ASP A C 1
ATOM 3390 O O . ASP A 1 416 ? -11.061 6.803 -0.163 1.00 93.81 416 ASP A O 1
ATOM 3394 N N . TYR A 1 417 ? -12.232 4.977 -0.721 1.00 96.56 417 TYR A N 1
ATOM 3395 C CA . TYR A 1 417 ? -11.124 4.305 -1.409 1.00 96.56 417 TYR A CA 1
ATOM 3396 C C . TYR A 1 417 ? -10.438 5.203 -2.449 1.00 96.56 417 TYR A C 1
ATOM 3398 O O . TYR A 1 417 ? -9.214 5.328 -2.464 1.00 96.56 417 TYR A O 1
ATOM 3406 N N . MET A 1 418 ? -11.228 5.864 -3.302 1.00 96.31 418 MET A N 1
ATOM 3407 C CA . MET A 1 418 ? -10.689 6.722 -4.363 1.00 96.31 418 MET A CA 1
ATOM 3408 C C . MET A 1 418 ? -10.008 7.971 -3.798 1.00 96.31 418 MET A C 1
ATOM 3410 O O . MET A 1 418 ? -9.011 8.422 -4.354 1.00 96.31 418 MET A O 1
ATOM 3414 N N . ASP A 1 419 ? -10.509 8.507 -2.682 1.00 95.00 419 ASP A N 1
ATOM 3415 C CA . ASP A 1 419 ? -9.897 9.664 -2.030 1.00 95.00 419 ASP A CA 1
ATOM 3416 C C . ASP A 1 419 ? -8.526 9.325 -1.439 1.00 95.00 419 ASP A C 1
ATOM 3418 O O . ASP A 1 419 ? -7.621 10.159 -1.464 1.00 95.00 419 ASP A O 1
ATOM 3422 N N . ILE A 1 420 ? -8.368 8.107 -0.916 1.00 96.12 420 ILE A N 1
ATOM 3423 C CA . ILE A 1 420 ? -7.095 7.608 -0.390 1.00 96.12 420 ILE A CA 1
ATOM 3424 C C . ILE A 1 420 ? -6.121 7.337 -1.546 1.00 96.12 420 ILE A C 1
ATOM 3426 O O . ILE A 1 420 ? -4.987 7.812 -1.508 1.00 96.12 420 ILE A O 1
ATOM 3430 N N . VAL A 1 421 ? -6.565 6.634 -2.596 1.00 95.88 421 VAL A N 1
ATOM 3431 C CA . VAL A 1 421 ? -5.736 6.287 -3.769 1.00 95.88 421 VAL A CA 1
ATOM 3432 C C . VAL A 1 421 ? -5.241 7.526 -4.515 1.00 95.88 421 VAL A C 1
ATOM 3434 O O . VAL A 1 421 ? -4.072 7.590 -4.879 1.00 95.88 421 VAL A O 1
ATOM 3437 N N . TYR A 1 422 ? -6.097 8.530 -4.709 1.00 94.62 422 TYR A N 1
ATOM 3438 C CA . TYR A 1 422 ? -5.717 9.781 -5.373 1.00 94.62 422 TYR A CA 1
ATOM 3439 C C . TYR A 1 422 ? -5.087 10.811 -4.436 1.00 94.62 422 TYR A C 1
ATOM 3441 O O . TYR A 1 422 ? -4.858 11.947 -4.845 1.00 94.62 422 TYR A O 1
ATOM 3449 N N . ASN A 1 423 ? -4.798 10.437 -3.185 1.00 93.31 423 ASN A N 1
ATOM 3450 C CA . ASN A 1 423 ? -4.216 11.325 -2.183 1.00 93.31 423 ASN A CA 1
ATOM 3451 C C . ASN A 1 423 ? -5.046 12.596 -1.889 1.00 93.31 423 ASN A C 1
ATOM 3453 O O . ASN A 1 423 ? -4.520 13.547 -1.309 1.00 93.31 423 ASN A O 1
ATOM 3457 N N . ASN A 1 424 ? -6.349 12.603 -2.202 1.00 93.31 424 ASN A N 1
ATOM 3458 C CA . ASN A 1 424 ? -7.286 13.646 -1.758 1.00 93.31 424 ASN A CA 1
ATOM 3459 C C . ASN A 1 424 ? -7.398 13.656 -0.227 1.00 93.31 424 ASN A C 1
ATOM 3461 O O . ASN A 1 424 ? -7.578 14.703 0.394 1.00 93.31 424 ASN A O 1
ATOM 3465 N N . LYS A 1 425 ? -7.284 12.472 0.386 1.00 93.62 425 LYS A N 1
ATOM 3466 C CA . LYS A 1 425 ? -7.191 12.282 1.832 1.00 93.62 425 LYS A CA 1
ATOM 3467 C C . LYS A 1 425 ? -5.891 11.559 2.148 1.00 93.62 425 LYS A C 1
ATOM 3469 O O . LYS A 1 425 ? -5.754 10.373 1.858 1.00 93.62 425 LYS A O 1
ATOM 3474 N N . ARG A 1 426 ? -4.946 12.259 2.778 1.00 94.50 426 ARG A N 1
ATOM 3475 C CA . ARG A 1 426 ? -3.693 11.667 3.272 1.00 94.50 426 ARG A CA 1
ATOM 3476 C C . ARG A 1 426 ? -3.769 11.360 4.766 1.00 94.50 426 ARG A C 1
ATOM 3478 O O . ARG A 1 426 ? -4.283 12.160 5.552 1.00 94.50 426 ARG A O 1
ATOM 3485 N N . GLY A 1 427 ? -3.245 10.205 5.162 1.00 95.88 427 GLY A N 1
ATOM 3486 C CA . GLY A 1 427 ? -3.325 9.708 6.527 1.00 95.88 427 GLY A CA 1
ATOM 3487 C C . GLY A 1 427 ? -2.785 8.291 6.707 1.00 95.88 427 GLY A C 1
ATOM 3488 O O . GLY A 1 427 ? -2.022 7.776 5.890 1.00 95.88 427 GLY A O 1
ATOM 3489 N N . LEU A 1 428 ? -3.170 7.698 7.833 1.00 96.38 428 LEU A N 1
ATOM 3490 C CA . LEU A 1 428 ? -2.876 6.330 8.229 1.00 96.38 428 LEU A CA 1
ATOM 3491 C C . LEU A 1 428 ? -4.218 5.656 8.486 1.00 96.38 428 LEU A C 1
ATOM 3493 O O . LEU A 1 428 ? -4.934 6.040 9.410 1.00 96.38 428 LEU A O 1
ATOM 3497 N N . TRP A 1 429 ? -4.548 4.677 7.660 1.00 97.38 429 TRP A N 1
ATOM 3498 C CA . TRP A 1 429 ? -5.898 4.145 7.550 1.00 97.38 429 TRP A CA 1
ATOM 3499 C C . TRP A 1 429 ? -5.921 2.712 8.050 1.00 97.38 429 TRP A C 1
ATOM 3501 O O . TRP A 1 429 ? -5.189 1.879 7.526 1.00 97.38 429 TRP A O 1
ATOM 3511 N N . ASN A 1 430 ? -6.748 2.418 9.051 1.00 97.75 430 ASN A N 1
ATOM 3512 C CA . ASN A 1 430 ? -7.045 1.045 9.440 1.00 97.75 430 ASN A CA 1
ATOM 3513 C C . ASN A 1 430 ? -7.955 0.424 8.376 1.00 97.75 430 ASN A C 1
ATOM 3515 O O . ASN A 1 430 ? -9.083 0.888 8.179 1.00 97.75 430 ASN A O 1
ATOM 3519 N N . VAL A 1 431 ? -7.447 -0.590 7.683 1.00 98.12 431 VAL A N 1
ATOM 3520 C CA . VAL A 1 431 ? -8.072 -1.213 6.515 1.00 98.12 431 VAL A CA 1
ATOM 3521 C C . VAL A 1 431 ? -8.161 -2.728 6.698 1.00 98.12 431 VAL A C 1
ATOM 3523 O O . VAL A 1 431 ? -7.336 -3.326 7.387 1.00 98.12 431 VAL A O 1
ATOM 3526 N N . PRO A 1 432 ? -9.168 -3.393 6.112 1.00 98.00 432 PRO A N 1
ATOM 3527 C CA . PRO A 1 432 ? -9.348 -4.830 6.287 1.00 98.00 432 PRO A CA 1
ATOM 3528 C C . PRO A 1 432 ? -8.362 -5.703 5.500 1.00 98.00 432 PRO A C 1
ATOM 3530 O O . PRO A 1 432 ? -8.295 -6.898 5.786 1.00 98.00 432 PRO A O 1
ATOM 3533 N N . PHE A 1 433 ? -7.648 -5.163 4.512 1.00 98.62 433 PHE A N 1
ATOM 3534 C CA . PHE A 1 433 ? -6.735 -5.922 3.656 1.00 98.62 433 PHE A CA 1
ATOM 3535 C C . PHE A 1 433 ? -5.572 -5.046 3.189 1.00 98.62 433 PHE A C 1
ATOM 3537 O O . PHE A 1 433 ? -5.786 -3.894 2.805 1.00 98.62 433 PHE A O 1
ATOM 3544 N N . ILE A 1 434 ? -4.374 -5.626 3.186 1.00 98.69 434 ILE A N 1
ATOM 3545 C CA . ILE A 1 434 ? -3.136 -5.079 2.628 1.00 98.69 434 ILE A CA 1
ATOM 3546 C C . ILE A 1 434 ? -2.398 -6.199 1.885 1.00 98.69 434 ILE A C 1
ATOM 3548 O O . ILE A 1 434 ? -2.535 -7.365 2.242 1.00 98.69 434 ILE A O 1
ATOM 3552 N N . SER A 1 435 ? -1.599 -5.855 0.884 1.00 98.31 435 SER A N 1
ATOM 3553 C CA . SER A 1 435 ? -0.799 -6.813 0.112 1.00 98.31 435 SER A CA 1
ATOM 3554 C C . SER A 1 435 ? 0.515 -6.187 -0.345 1.00 98.31 435 SER A C 1
ATOM 3556 O O . SER A 1 435 ? 0.766 -5.002 -0.100 1.00 98.31 435 SER A O 1
ATOM 3558 N N . SER A 1 436 ? 1.332 -6.971 -1.052 1.00 98.12 436 SER A N 1
ATOM 3559 C CA . SER A 1 436 ? 2.497 -6.541 -1.840 1.00 98.12 436 SER A CA 1
ATOM 3560 C C . SER A 1 436 ? 3.677 -5.949 -1.063 1.00 98.12 436 SER A C 1
ATOM 3562 O O . SER A 1 436 ? 4.805 -6.361 -1.286 1.00 98.12 436 SER A O 1
ATOM 3564 N N . ALA A 1 437 ? 3.472 -4.993 -0.157 1.00 98.75 437 ALA A N 1
ATOM 3565 C CA . ALA A 1 437 ? 4.497 -4.515 0.760 1.00 98.75 437 ALA A CA 1
ATOM 3566 C C . ALA A 1 437 ? 3.899 -4.151 2.115 1.00 98.75 437 ALA A C 1
ATOM 3568 O O . ALA A 1 437 ? 2.959 -3.361 2.193 1.00 98.75 437 ALA A O 1
ATOM 3569 N N . TYR A 1 438 ? 4.466 -4.693 3.191 1.00 98.88 438 TYR A N 1
ATOM 3570 C CA . TYR A 1 438 ? 4.017 -4.401 4.550 1.00 98.88 438 TYR A CA 1
ATOM 3571 C C . TYR A 1 438 ? 5.072 -4.747 5.598 1.00 98.88 438 TYR A C 1
ATOM 3573 O O . TYR A 1 438 ? 5.837 -5.704 5.476 1.00 98.88 438 TYR A O 1
ATOM 3581 N N . LEU A 1 439 ? 5.089 -3.945 6.657 1.00 98.81 439 LEU A N 1
ATOM 3582 C CA . LEU A 1 439 ? 5.937 -4.097 7.827 1.00 98.81 439 LEU A CA 1
ATOM 3583 C C . LEU A 1 439 ? 5.123 -4.694 8.979 1.00 98.81 439 LEU A C 1
ATOM 3585 O O . LEU A 1 439 ? 4.031 -4.216 9.283 1.00 98.81 439 LEU A O 1
ATOM 3589 N N . ILE A 1 440 ? 5.685 -5.693 9.650 1.00 98.62 440 ILE A N 1
ATOM 3590 C CA . ILE A 1 440 ? 5.142 -6.321 10.852 1.00 98.62 440 ILE A CA 1
ATOM 3591 C C . ILE A 1 440 ? 6.119 -6.088 12.004 1.00 98.62 440 ILE A C 1
ATOM 3593 O O . ILE A 1 440 ? 7.325 -6.314 11.876 1.00 98.62 440 ILE A O 1
ATOM 3597 N N . ASN A 1 441 ? 5.595 -5.675 13.154 1.00 97.44 441 ASN A N 1
ATOM 3598 C CA . ASN A 1 441 ? 6.361 -5.618 14.391 1.00 97.44 441 ASN A CA 1
ATOM 3599 C C . ASN A 1 441 ? 6.678 -7.042 14.881 1.00 97.44 441 ASN A C 1
ATOM 3601 O O . ASN A 1 441 ? 5.771 -7.855 15.067 1.00 97.44 441 ASN A O 1
ATOM 3605 N N . GLY A 1 442 ? 7.952 -7.349 15.141 1.00 96.69 442 GLY A N 1
ATOM 3606 C CA . GLY A 1 442 ? 8.400 -8.688 15.541 1.00 96.69 442 GLY A CA 1
ATOM 3607 C C . GLY A 1 442 ? 7.756 -9.207 16.833 1.00 96.69 442 GLY A C 1
ATOM 3608 O O . GLY A 1 442 ? 7.676 -10.418 17.041 1.00 96.69 442 GLY A O 1
ATOM 3609 N N . THR A 1 443 ? 7.226 -8.325 17.687 1.00 95.50 443 THR A N 1
ATOM 3610 C CA . THR A 1 443 ? 6.455 -8.728 18.878 1.00 95.50 443 THR A CA 1
ATOM 3611 C C . THR A 1 443 ? 5.179 -9.498 18.525 1.00 95.50 443 THR A C 1
ATOM 3613 O O . THR A 1 443 ? 4.813 -10.418 19.256 1.00 95.50 443 THR A O 1
ATOM 3616 N N . LEU A 1 444 ? 4.547 -9.206 17.380 1.00 96.38 444 LEU A N 1
ATOM 3617 C CA . LEU A 1 444 ? 3.379 -9.946 16.899 1.00 96.38 444 LEU A CA 1
ATOM 3618 C C . LEU A 1 444 ? 3.730 -11.408 16.606 1.00 96.38 444 LEU A C 1
ATOM 3620 O O . LEU A 1 444 ? 2.995 -12.312 16.998 1.00 96.38 444 LEU A O 1
ATOM 3624 N N . LEU A 1 445 ? 4.875 -11.631 15.956 1.00 96.06 445 LEU A N 1
ATOM 3625 C CA . LEU A 1 445 ? 5.353 -12.968 15.600 1.00 96.06 445 LEU A CA 1
ATOM 3626 C C . LEU A 1 445 ? 5.655 -13.806 16.847 1.00 96.06 445 LEU A C 1
ATOM 3628 O O . LEU A 1 445 ? 5.419 -15.007 16.853 1.00 96.06 445 LEU A O 1
ATOM 3632 N N . LYS A 1 446 ? 6.141 -13.166 17.918 1.00 94.44 446 LYS A N 1
ATOM 3633 C CA . LYS A 1 446 ? 6.402 -13.818 19.212 1.00 94.44 446 LYS A CA 1
ATOM 3634 C C . LYS A 1 446 ? 5.115 -14.134 19.981 1.00 94.44 446 LYS A C 1
ATOM 3636 O O . LYS A 1 446 ? 5.107 -15.048 20.799 1.00 94.44 446 LYS A O 1
ATOM 3641 N N . LYS A 1 447 ? 4.042 -13.371 19.745 1.00 94.12 447 LYS A N 1
ATOM 3642 C CA . LYS A 1 447 ? 2.754 -13.514 20.440 1.00 94.12 447 LYS A CA 1
ATOM 3643 C C . LYS A 1 447 ? 1.918 -14.683 19.910 1.00 94.12 447 LYS A C 1
ATOM 3645 O O . LYS A 1 447 ? 1.181 -15.286 20.687 1.00 94.12 447 LYS A O 1
ATOM 3650 N N . TYR A 1 448 ? 2.008 -14.990 18.614 1.00 94.62 448 TYR A N 1
ATOM 3651 C CA . TYR A 1 448 ? 1.175 -16.006 17.967 1.00 94.62 448 TYR A CA 1
ATOM 3652 C C . TYR A 1 448 ? 1.998 -17.010 17.156 1.00 94.62 448 TYR A C 1
ATOM 3654 O O . TYR A 1 448 ? 2.807 -16.639 16.302 1.00 94.62 448 TYR A O 1
ATOM 3662 N N . ASP A 1 449 ? 1.728 -18.294 17.384 1.00 93.25 449 ASP A N 1
ATOM 3663 C CA . ASP A 1 449 ? 2.318 -19.386 16.614 1.00 93.25 449 ASP A CA 1
ATOM 3664 C C . ASP A 1 449 ? 1.713 -19.512 15.199 1.00 93.25 449 ASP A C 1
ATOM 3666 O O . ASP A 1 449 ? 0.755 -18.825 14.822 1.00 93.25 449 ASP A O 1
ATOM 3670 N N . ARG A 1 450 ? 2.285 -20.427 14.408 1.00 93.38 450 ARG A N 1
ATOM 3671 C CA . ARG A 1 450 ? 1.879 -20.693 13.021 1.00 93.38 450 ARG A CA 1
ATOM 3672 C C . ARG A 1 450 ? 0.514 -21.373 12.886 1.00 93.38 450 ARG A C 1
ATOM 3674 O O . ARG A 1 450 ? 0.000 -21.465 11.778 1.00 93.38 450 ARG A O 1
ATOM 3681 N N . THR A 1 451 ? -0.120 -21.823 13.973 1.00 92.19 451 THR A N 1
ATOM 3682 C CA . THR A 1 451 ? -1.495 -22.355 13.907 1.00 92.19 451 THR A CA 1
ATOM 3683 C C . THR A 1 451 ? -2.528 -21.241 13.749 1.00 92.19 451 THR A C 1
ATOM 3685 O O . THR A 1 451 ? -3.613 -21.481 13.224 1.00 92.19 451 THR A O 1
ATOM 3688 N N . LYS A 1 452 ? -2.180 -20.018 14.175 1.00 93.88 452 LYS A N 1
ATOM 3689 C CA . LYS A 1 452 ? -3.060 -18.842 14.146 1.00 93.88 452 LYS A CA 1
ATOM 3690 C C . LYS A 1 452 ? -2.604 -17.770 13.167 1.00 93.88 452 LYS A C 1
ATOM 3692 O O . LYS A 1 452 ? -3.435 -17.172 12.494 1.00 93.88 452 LYS A O 1
ATOM 3697 N N . LEU A 1 453 ? -1.304 -17.492 13.116 1.00 96.25 453 LEU A N 1
ATOM 3698 C CA . LEU A 1 453 ? -0.728 -16.481 12.238 1.00 96.25 453 LEU A CA 1
ATOM 3699 C C . LEU A 1 453 ? 0.012 -17.205 11.115 1.00 96.25 453 LEU A C 1
ATOM 3701 O O . LEU A 1 453 ? 1.096 -17.716 11.344 1.00 96.25 453 LEU A O 1
ATOM 3705 N N . ASN A 1 454 ? -0.587 -17.297 9.933 1.00 96.44 454 ASN A N 1
ATOM 3706 C CA . ASN A 1 454 ? -0.010 -17.968 8.764 1.00 96.44 454 ASN A CA 1
ATOM 3707 C C . ASN A 1 454 ? -0.634 -17.440 7.462 1.00 96.44 454 ASN A C 1
ATOM 3709 O O . ASN A 1 454 ? -1.582 -16.647 7.507 1.00 96.44 454 ASN A O 1
ATOM 3713 N N . TYR A 1 455 ? -0.119 -17.908 6.326 1.00 97.31 455 TYR A N 1
ATOM 3714 C CA . TYR A 1 455 ? -0.593 -17.579 4.975 1.00 97.31 455 TYR A CA 1
ATOM 3715 C C . TYR A 1 455 ? -1.556 -18.630 4.384 1.00 97.31 455 TYR A C 1
ATOM 3717 O O . TYR A 1 455 ? -1.719 -18.710 3.168 1.00 97.31 455 TYR A O 1
ATOM 3725 N N . VAL A 1 456 ? -2.207 -19.455 5.216 1.00 95.62 456 VAL A N 1
ATOM 3726 C CA . VAL A 1 456 ? -3.012 -20.601 4.760 1.00 95.62 456 VAL A CA 1
ATOM 3727 C C . VAL A 1 456 ? -4.461 -20.503 5.232 1.00 95.62 456 VAL A C 1
ATOM 3729 O O . VAL A 1 456 ? -4.765 -20.533 6.424 1.00 95.62 456 VAL A O 1
ATOM 3732 N N . ARG A 1 457 ? -5.394 -20.455 4.274 1.00 93.50 457 ARG A N 1
ATOM 3733 C CA . ARG A 1 457 ? -6.837 -20.569 4.523 1.00 93.50 457 ARG A CA 1
ATOM 3734 C C . ARG A 1 457 ? -7.546 -21.096 3.281 1.00 93.50 457 ARG A C 1
ATOM 3736 O O . ARG A 1 457 ? -7.260 -20.669 2.169 1.00 93.50 457 ARG A O 1
ATOM 3743 N N . SER A 1 458 ? -8.480 -22.030 3.456 1.00 90.50 458 SER A N 1
ATOM 3744 C CA . SER A 1 458 ? -9.221 -22.604 2.328 1.00 90.50 458 SER A CA 1
ATOM 3745 C C . SER A 1 458 ? -9.949 -21.521 1.523 1.00 90.50 458 SER A C 1
ATOM 3747 O O . SER A 1 458 ? -10.614 -20.668 2.106 1.00 90.50 458 SER A O 1
ATOM 3749 N N . ASN A 1 459 ? -9.868 -21.617 0.192 1.00 89.25 459 ASN A N 1
ATOM 3750 C CA . ASN A 1 459 ? -10.481 -20.713 -0.794 1.00 89.25 459 ASN A CA 1
ATOM 3751 C C . ASN A 1 459 ? -9.906 -19.289 -0.860 1.00 89.25 459 ASN A C 1
ATOM 3753 O O . ASN A 1 459 ? -10.438 -18.483 -1.621 1.00 89.25 459 ASN A O 1
ATOM 3757 N N . TYR A 1 460 ? -8.856 -18.975 -0.098 1.00 93.38 460 TYR A N 1
ATOM 3758 C CA . TYR A 1 460 ? -8.167 -17.684 -0.143 1.00 93.38 460 TYR A CA 1
ATOM 3759 C C . TYR A 1 460 ? -6.774 -17.847 -0.753 1.00 93.38 460 TYR A C 1
ATOM 3761 O O . TYR A 1 460 ? -6.140 -18.891 -0.588 1.00 93.38 460 TYR A O 1
ATOM 3769 N N . ASP A 1 461 ? -6.298 -16.809 -1.441 1.00 94.44 461 ASP A N 1
ATOM 3770 C CA . ASP A 1 461 ? -4.869 -16.668 -1.723 1.00 94.44 461 ASP A CA 1
ATOM 3771 C C . ASP A 1 461 ? -4.078 -16.360 -0.435 1.00 94.44 461 ASP A C 1
ATOM 3773 O O . ASP A 1 461 ? -4.657 -16.166 0.641 1.00 94.44 461 ASP A O 1
ATOM 3777 N N . ALA A 1 462 ? -2.747 -16.348 -0.538 1.00 95.88 462 ALA A N 1
ATOM 3778 C CA . ALA A 1 462 ? -1.854 -16.182 0.604 1.00 95.88 462 ALA A CA 1
ATOM 3779 C C . ALA A 1 462 ? -2.095 -14.858 1.357 1.00 95.88 462 ALA A C 1
ATOM 3781 O O . ALA A 1 462 ? -2.201 -14.860 2.588 1.00 95.88 462 ALA A O 1
ATOM 3782 N N . ASP A 1 463 ? -2.241 -13.742 0.641 1.00 96.44 463 ASP A N 1
ATOM 3783 C CA . ASP A 1 463 ? -2.447 -12.417 1.236 1.00 96.44 463 ASP A CA 1
ATOM 3784 C C . ASP A 1 463 ? -3.832 -12.303 1.882 1.00 96.44 463 ASP A C 1
ATOM 3786 O O . ASP A 1 463 ? -3.976 -11.793 3.000 1.00 96.44 463 ASP A O 1
ATOM 3790 N N . MET A 1 464 ? -4.866 -12.833 1.220 1.00 97.38 464 MET A N 1
ATOM 3791 C CA . MET A 1 464 ? -6.219 -12.910 1.769 1.00 97.38 464 MET A CA 1
ATOM 3792 C C . MET A 1 464 ? -6.257 -13.760 3.040 1.00 97.38 464 MET A C 1
ATOM 3794 O O . MET A 1 464 ? -6.896 -13.362 4.021 1.00 97.38 464 MET A O 1
ATOM 3798 N N . ALA A 1 465 ? -5.574 -14.908 3.043 1.00 97.44 465 ALA A N 1
ATOM 3799 C CA . ALA A 1 465 ? -5.452 -15.783 4.203 1.00 97.44 465 ALA A CA 1
ATOM 3800 C C . ALA A 1 465 ? -4.768 -15.062 5.366 1.00 97.44 465 ALA A C 1
ATOM 3802 O O . ALA A 1 465 ? -5.336 -14.996 6.459 1.00 97.44 465 ALA A O 1
ATOM 3803 N N . PHE A 1 466 ? -3.617 -14.440 5.114 1.00 98.06 466 PHE A N 1
ATOM 3804 C CA . PHE A 1 466 ? -2.869 -13.689 6.116 1.00 98.06 466 PHE A CA 1
ATOM 3805 C C . PHE A 1 466 ? -3.690 -12.545 6.722 1.00 98.06 466 PHE A C 1
ATOM 3807 O O . PHE A 1 466 ? -3.840 -12.463 7.944 1.00 98.06 466 PHE A O 1
ATOM 3814 N N . CYS A 1 467 ? -4.311 -11.709 5.885 1.00 98.19 467 CYS A N 1
ATOM 3815 C CA . CYS A 1 467 ? -5.160 -10.616 6.353 1.00 98.19 467 CYS A CA 1
ATOM 3816 C C . CYS A 1 467 ? -6.375 -11.128 7.140 1.00 98.19 467 CYS A C 1
ATOM 3818 O O . CYS A 1 467 ? -6.765 -10.529 8.142 1.00 98.19 467 CYS A O 1
ATOM 3820 N N . ALA A 1 468 ? -6.990 -12.235 6.715 1.00 97.00 468 ALA A N 1
ATOM 3821 C CA . ALA A 1 468 ? -8.114 -12.829 7.433 1.00 97.00 468 ALA A CA 1
ATOM 3822 C C . ALA A 1 468 ? -7.709 -13.362 8.809 1.00 97.00 468 ALA A C 1
ATOM 3824 O O . ALA A 1 468 ? -8.413 -13.113 9.787 1.00 97.00 468 ALA A O 1
ATOM 3825 N N . ASN A 1 469 ? -6.553 -14.015 8.892 1.00 96.75 469 ASN A N 1
ATOM 3826 C CA . ASN A 1 469 ? -5.992 -14.510 10.141 1.00 96.75 469 ASN A CA 1
ATOM 3827 C C . ASN A 1 469 ? -5.656 -13.355 11.104 1.00 96.75 469 ASN A C 1
ATOM 3829 O O . ASN A 1 469 ? -5.978 -13.429 12.289 1.00 96.75 469 ASN A O 1
ATOM 3833 N N . LEU A 1 470 ? -5.116 -12.234 10.606 1.00 97.44 470 LEU A N 1
ATOM 3834 C CA . LEU A 1 470 ? -4.915 -11.021 11.414 1.00 97.44 470 LEU A CA 1
ATOM 3835 C C . LEU A 1 470 ? -6.230 -10.451 11.966 1.00 97.44 470 LEU A C 1
ATOM 3837 O O . LEU A 1 470 ? -6.295 -10.099 13.146 1.00 97.44 470 LEU A O 1
ATOM 3841 N N . ARG A 1 471 ? -7.294 -10.398 11.151 1.00 95.50 471 ARG A N 1
ATOM 3842 C CA . ARG A 1 471 ? -8.620 -9.934 11.603 1.00 95.50 471 ARG A CA 1
ATOM 3843 C C . ARG A 1 471 ? -9.218 -10.850 12.670 1.00 95.50 471 ARG A C 1
ATOM 3845 O O . ARG A 1 471 ? -9.773 -10.348 13.646 1.00 95.50 471 ARG A O 1
ATOM 3852 N N . ASP A 1 472 ? -9.075 -12.167 12.527 1.00 93.25 472 ASP A N 1
ATOM 3853 C CA . ASP A 1 472 ? -9.554 -13.135 13.524 1.00 93.25 472 ASP A CA 1
ATOM 3854 C C . ASP A 1 472 ? -8.836 -12.953 14.880 1.00 93.25 472 ASP A C 1
ATOM 3856 O O . ASP A 1 472 ? -9.449 -13.124 15.941 1.00 93.25 472 ASP A O 1
ATOM 3860 N N . LEU A 1 473 ? -7.578 -12.496 14.845 1.00 93.56 473 LEU A N 1
ATOM 3861 C CA . LEU A 1 473 ? -6.751 -12.138 16.004 1.00 93.56 473 LEU A CA 1
ATOM 3862 C C . LEU A 1 473 ? -6.960 -10.699 16.525 1.00 93.56 473 LEU A C 1
ATOM 3864 O O . LEU A 1 473 ? -6.246 -10.286 17.440 1.00 93.56 473 LEU A O 1
ATOM 3868 N N . ASP A 1 474 ? -7.920 -9.947 15.968 1.00 93.31 474 ASP A N 1
ATOM 3869 C CA . ASP A 1 474 ? -8.169 -8.518 16.239 1.00 93.31 474 ASP A CA 1
ATOM 3870 C C . ASP A 1 474 ? -6.914 -7.627 16.085 1.00 93.31 474 ASP A C 1
ATOM 3872 O O . ASP A 1 474 ? -6.761 -6.620 16.781 1.00 93.31 474 ASP A O 1
ATOM 3876 N N . VAL A 1 475 ? -6.008 -7.987 15.170 1.00 97.06 475 VAL A N 1
ATOM 3877 C CA . VAL A 1 475 ? -4.833 -7.176 14.821 1.00 97.06 475 VAL A CA 1
ATOM 3878 C C . VAL A 1 475 ? -5.208 -6.212 13.704 1.00 97.06 475 VAL A C 1
ATOM 3880 O O . VAL A 1 475 ? -5.763 -6.609 12.677 1.00 97.06 475 VAL A O 1
ATOM 3883 N N . PHE A 1 476 ? -4.917 -4.929 13.899 1.00 97.81 476 PHE A N 1
ATOM 3884 C CA . PHE A 1 476 ? -5.188 -3.907 12.896 1.00 97.81 476 PHE A CA 1
ATOM 3885 C C . PHE A 1 476 ? -4.119 -3.918 11.811 1.00 97.81 476 PHE A C 1
ATOM 3887 O O . PHE A 1 476 ? -2.924 -4.055 12.075 1.00 97.81 476 PHE A O 1
ATOM 3894 N N . MET A 1 477 ? -4.572 -3.714 10.579 1.00 98.38 477 MET A N 1
ATOM 3895 C CA . MET A 1 477 ? -3.716 -3.505 9.422 1.00 98.38 477 MET A CA 1
ATOM 3896 C C . MET A 1 477 ? -3.859 -2.054 9.003 1.00 98.38 477 MET A C 1
ATOM 3898 O O . MET A 1 477 ? -4.966 -1.577 8.756 1.00 98.38 477 MET A O 1
ATOM 3902 N N . PHE A 1 478 ? -2.740 -1.342 8.945 1.00 98.19 478 PHE A N 1
ATOM 3903 C CA . PHE A 1 478 ? -2.733 0.051 8.527 1.00 98.19 478 PHE A CA 1
ATOM 3904 C C . PHE A 1 478 ? -2.160 0.201 7.120 1.00 98.19 478 PHE A C 1
ATOM 3906 O O . PHE A 1 478 ? -1.190 -0.467 6.782 1.00 98.19 478 PHE A O 1
ATOM 3913 N N . VAL A 1 479 ? -2.690 1.134 6.332 1.00 98.38 479 VAL A N 1
ATOM 3914 C CA . VAL A 1 479 ? -2.041 1.633 5.111 1.00 98.38 479 VAL A CA 1
ATOM 3915 C C . VAL A 1 479 ? -1.727 3.120 5.265 1.00 98.38 479 VAL A C 1
ATOM 3917 O O . VAL A 1 479 ? -2.552 3.897 5.746 1.00 98.38 479 VAL A O 1
ATOM 3920 N N . SER A 1 480 ? -0.511 3.521 4.903 1.00 97.88 480 SER A N 1
ATOM 3921 C CA . SER A 1 480 ? -0.029 4.899 4.998 1.00 97.88 480 SER A CA 1
ATOM 3922 C C . SER A 1 480 ? 0.094 5.513 3.611 1.00 97.88 480 SER A C 1
ATOM 3924 O O . SER A 1 480 ? 0.884 5.048 2.797 1.00 97.88 480 SER A O 1
ATOM 3926 N N . ASN A 1 481 ? -0.627 6.604 3.368 1.00 97.31 481 ASN A N 1
ATOM 3927 C CA . ASN A 1 481 ? -0.435 7.471 2.198 1.00 97.31 481 ASN A CA 1
ATOM 3928 C C . ASN A 1 481 ? -0.031 8.897 2.608 1.00 97.31 481 ASN A C 1
ATOM 3930 O O . ASN A 1 481 ? -0.227 9.871 1.879 1.00 97.31 481 ASN A O 1
ATOM 3934 N N . ARG A 1 482 ? 0.531 9.037 3.818 1.00 95.12 482 ARG A N 1
ATOM 3935 C CA . ARG A 1 482 ? 1.032 10.316 4.353 1.00 95.12 482 ARG A CA 1
ATOM 3936 C C . ARG A 1 482 ? 2.102 10.944 3.460 1.00 95.12 482 ARG A C 1
ATOM 3938 O O . ARG A 1 482 ? 2.233 12.162 3.442 1.00 95.12 482 ARG A O 1
ATOM 3945 N N . LEU A 1 483 ? 2.866 10.097 2.781 1.00 95.75 483 LEU A N 1
ATOM 3946 C CA . LEU A 1 483 ? 3.928 10.429 1.846 1.00 95.75 483 LEU A CA 1
ATOM 3947 C C . LEU A 1 483 ? 3.771 9.535 0.619 1.00 95.75 483 LEU A C 1
ATOM 3949 O O . LEU A 1 483 ? 3.098 8.504 0.684 1.00 95.75 483 LEU A O 1
ATOM 3953 N N . ASP A 1 484 ? 4.414 9.926 -0.472 1.00 96.88 484 ASP A N 1
ATOM 3954 C CA . ASP A 1 484 ? 4.550 9.062 -1.635 1.00 96.88 484 ASP A CA 1
ATOM 3955 C C . ASP A 1 484 ? 5.713 8.098 -1.369 1.00 96.88 484 ASP A C 1
ATOM 3957 O O . ASP A 1 484 ? 6.835 8.514 -1.056 1.00 96.88 484 ASP A O 1
ATOM 3961 N N . PHE A 1 485 ? 5.401 6.803 -1.373 1.00 98.12 485 PHE A N 1
ATOM 3962 C CA . PHE A 1 485 ? 6.346 5.735 -1.033 1.00 98.12 485 PHE A CA 1
ATOM 3963 C C . PHE A 1 485 ? 6.887 5.019 -2.267 1.00 98.12 485 PHE A C 1
ATOM 3965 O O . PHE A 1 485 ? 8.024 4.548 -2.252 1.00 98.12 485 PHE A O 1
ATOM 3972 N N . GLY A 1 486 ? 6.075 4.931 -3.317 1.00 97.69 486 GLY A N 1
ATOM 3973 C CA . GLY A 1 486 ? 6.393 4.171 -4.510 1.00 97.69 486 GLY A CA 1
ATOM 3974 C C . GLY A 1 486 ? 5.159 3.853 -5.345 1.00 97.69 486 GLY A C 1
ATOM 3975 O O . GLY A 1 486 ? 4.087 4.430 -5.138 1.00 97.69 486 GLY A O 1
ATOM 3976 N N . HIS A 1 487 ? 5.297 2.882 -6.239 1.00 98.19 487 HIS A N 1
ATOM 3977 C CA . HIS A 1 487 ? 4.225 2.422 -7.117 1.00 98.19 487 HIS A CA 1
ATOM 3978 C C . HIS A 1 487 ? 4.274 0.903 -7.341 1.00 98.19 487 HIS A C 1
ATOM 3980 O O . HIS A 1 487 ? 5.166 0.198 -6.860 1.00 98.19 487 HIS A O 1
ATOM 3986 N N . LEU A 1 488 ? 3.253 0.392 -8.033 1.00 98.44 488 LEU A N 1
ATOM 3987 C CA . LEU A 1 488 ? 3.170 -1.001 -8.470 1.00 98.44 488 LEU A CA 1
ATOM 3988 C C . LEU A 1 488 ? 3.372 -1.084 -9.980 1.00 98.44 488 LEU A C 1
ATOM 3990 O O . LEU A 1 488 ? 2.643 -0.418 -10.722 1.00 98.44 488 LEU A O 1
ATOM 3994 N N . VAL A 1 489 ? 4.274 -1.959 -10.421 1.00 97.62 489 VAL A N 1
ATOM 3995 C CA . VAL A 1 489 ? 4.367 -2.341 -11.835 1.00 97.62 489 VAL A CA 1
ATOM 3996 C C . VAL A 1 489 ? 3.268 -3.346 -12.193 1.00 97.62 489 VAL A C 1
ATOM 3998 O O . VAL A 1 489 ? 2.774 -4.099 -11.347 1.00 97.62 489 VAL A O 1
ATOM 4001 N N . ASN A 1 490 ? 2.855 -3.351 -13.457 1.00 96.62 490 ASN A N 1
ATOM 4002 C CA . ASN A 1 490 ? 1.883 -4.277 -14.018 1.00 96.62 490 ASN A CA 1
ATOM 4003 C C . ASN A 1 490 ? 2.588 -5.403 -14.803 1.00 96.62 490 ASN A C 1
ATOM 4005 O O . ASN A 1 490 ? 3.069 -5.153 -15.909 1.00 96.62 490 ASN A O 1
ATOM 4009 N N . PRO A 1 491 ? 2.629 -6.643 -14.285 1.00 95.81 491 PRO A N 1
ATOM 4010 C CA . PRO A 1 491 ? 3.271 -7.768 -14.964 1.00 95.81 491 PRO A CA 1
ATOM 4011 C C . PRO A 1 491 ? 2.360 -8.499 -15.965 1.00 95.81 491 PRO A C 1
ATOM 4013 O O . PRO A 1 491 ? 2.819 -9.417 -16.637 1.00 95.81 491 PRO A O 1
ATOM 4016 N N . GLU A 1 492 ? 1.082 -8.122 -16.101 1.00 93.38 492 GLU A N 1
ATOM 4017 C CA . GLU A 1 492 ? 0.080 -8.887 -16.872 1.00 93.38 492 GLU A CA 1
ATOM 4018 C C . GLU A 1 492 ? 0.461 -9.129 -18.344 1.00 93.38 492 GLU A C 1
ATOM 4020 O O . GLU A 1 492 ? 0.073 -10.141 -18.925 1.00 93.38 492 GLU A O 1
ATOM 4025 N N . THR A 1 493 ? 1.225 -8.218 -18.954 1.00 92.88 493 THR A N 1
ATOM 4026 C CA . THR A 1 493 ? 1.656 -8.312 -20.362 1.00 92.88 493 THR A CA 1
ATOM 4027 C C . THR A 1 493 ? 3.126 -8.713 -20.522 1.00 92.88 493 THR A C 1
ATOM 4029 O O . THR A 1 493 ? 3.679 -8.614 -21.622 1.00 92.88 493 THR A O 1
ATOM 4032 N N . TYR A 1 494 ? 3.786 -9.140 -19.442 1.00 97.25 494 TYR A N 1
ATOM 4033 C CA . TYR A 1 494 ? 5.222 -9.391 -19.439 1.00 97.25 494 TYR A CA 1
ATOM 4034 C C . TYR A 1 494 ? 5.585 -10.747 -20.061 1.00 97.25 494 TYR A C 1
ATOM 4036 O O . TYR A 1 494 ? 5.475 -11.807 -19.445 1.00 97.25 494 TYR A O 1
ATOM 4044 N N . ASP A 1 495 ? 6.032 -10.708 -21.316 1.00 96.00 495 ASP A N 1
ATOM 4045 C CA . ASP A 1 495 ? 6.362 -11.889 -22.114 1.00 96.00 495 ASP A CA 1
ATOM 4046 C C . ASP A 1 495 ? 7.861 -12.222 -22.060 1.00 96.00 495 ASP A C 1
ATOM 4048 O O . ASP A 1 495 ? 8.671 -11.704 -22.837 1.00 96.00 495 ASP A O 1
ATOM 4052 N N . VAL A 1 496 ? 8.218 -13.143 -21.163 1.00 96.06 496 VAL A N 1
ATOM 4053 C CA . VAL A 1 496 ? 9.597 -13.618 -20.951 1.00 96.06 496 VAL A CA 1
ATOM 4054 C C . VAL A 1 496 ? 10.180 -14.427 -22.112 1.00 96.06 496 VAL A C 1
ATOM 4056 O O . VAL A 1 496 ? 11.365 -14.748 -22.090 1.00 96.06 496 VAL A O 1
ATOM 4059 N N . THR A 1 497 ? 9.387 -14.778 -23.131 1.00 95.00 497 THR A N 1
ATOM 4060 C CA . THR A 1 497 ? 9.903 -15.496 -24.312 1.00 95.00 497 THR A CA 1
ATOM 4061 C C . THR A 1 497 ? 10.656 -14.574 -25.273 1.00 95.00 497 THR A C 1
ATOM 4063 O O . THR A 1 497 ? 11.370 -15.039 -26.165 1.00 95.00 497 THR A O 1
ATOM 4066 N N . ARG A 1 498 ? 10.526 -13.255 -25.092 1.00 94.06 498 ARG A N 1
ATOM 4067 C CA . ARG A 1 498 ? 11.210 -12.242 -25.900 1.00 94.06 498 ARG A CA 1
ATOM 4068 C C . ARG A 1 498 ? 12.652 -12.065 -25.439 1.00 94.06 498 ARG A C 1
ATOM 4070 O O . ARG A 1 498 ? 12.952 -12.151 -24.257 1.00 94.06 498 ARG A O 1
ATOM 4077 N N . ALA A 1 499 ? 13.540 -11.710 -26.369 1.00 91.81 499 ALA A N 1
ATOM 4078 C CA . ALA A 1 499 ? 14.952 -11.459 -26.057 1.00 91.81 499 ALA A CA 1
ATOM 4079 C C . ALA A 1 499 ? 15.156 -10.312 -25.052 1.00 91.81 499 ALA A C 1
ATOM 4081 O O . ALA A 1 499 ? 16.075 -10.355 -24.239 1.00 91.81 499 ALA A O 1
ATOM 4082 N N . LYS A 1 500 ? 14.308 -9.278 -25.135 1.00 96.50 500 LYS A N 1
ATOM 4083 C CA . LYS A 1 500 ? 14.302 -8.103 -24.253 1.00 96.50 500 LYS A CA 1
ATOM 4084 C C . LYS A 1 500 ? 12.860 -7.744 -23.879 1.00 96.50 500 LYS A C 1
ATOM 4086 O O . LYS A 1 500 ? 12.279 -6.866 -24.515 1.00 96.50 500 LYS A O 1
ATOM 4091 N N . PRO A 1 501 ? 12.248 -8.445 -22.909 1.00 97.19 501 PRO A N 1
ATOM 4092 C CA . PRO A 1 501 ? 10.832 -8.277 -22.573 1.00 97.19 501 PRO A CA 1
ATOM 4093 C C . PRO A 1 501 ? 10.464 -6.857 -22.119 1.00 97.19 501 PRO A C 1
ATOM 4095 O O . PRO A 1 501 ? 9.429 -6.332 -22.528 1.00 97.19 501 PRO A O 1
ATOM 4098 N N . ASP A 1 502 ? 11.338 -6.193 -21.356 1.00 98.00 502 ASP A N 1
ATOM 4099 C CA . ASP A 1 502 ? 11.085 -4.844 -20.824 1.00 98.00 502 ASP A CA 1
ATOM 4100 C C . ASP A 1 502 ? 10.932 -3.776 -21.925 1.00 98.00 502 ASP A C 1
ATOM 4102 O O . ASP A 1 502 ? 10.191 -2.810 -21.752 1.00 98.00 502 ASP A O 1
ATOM 4106 N N . MET A 1 503 ? 11.528 -3.973 -23.111 1.00 97.94 503 MET A N 1
ATOM 4107 C CA . MET A 1 503 ? 11.349 -3.072 -24.264 1.00 97.94 503 MET A CA 1
ATOM 4108 C C . MET A 1 503 ? 9.881 -2.966 -24.715 1.00 97.94 503 MET A C 1
ATOM 4110 O O . MET A 1 503 ? 9.502 -1.986 -25.356 1.00 97.94 503 MET A O 1
ATOM 4114 N N . TYR A 1 504 ? 9.043 -3.950 -24.379 1.00 97.56 504 TYR A N 1
ATOM 4115 C CA . TYR A 1 504 ? 7.623 -4.005 -24.737 1.00 97.56 504 TYR A CA 1
ATOM 4116 C C . TYR A 1 504 ? 6.705 -3.387 -23.669 1.00 97.56 504 TYR A C 1
ATOM 4118 O O . TYR A 1 504 ? 5.490 -3.365 -23.836 1.00 97.56 504 TYR A O 1
ATOM 4126 N N . GLN A 1 505 ? 7.261 -2.864 -22.573 1.00 97.62 505 GLN A N 1
ATOM 4127 C CA . GLN A 1 505 ? 6.488 -2.406 -21.413 1.00 97.62 505 GLN A CA 1
ATOM 4128 C C . GLN A 1 505 ? 6.123 -0.912 -21.432 1.00 97.62 505 GLN A C 1
ATOM 4130 O O . GLN A 1 505 ? 5.554 -0.413 -20.467 1.00 97.62 505 GLN A O 1
ATOM 4135 N N . ILE A 1 506 ? 6.363 -0.217 -22.551 1.00 97.19 506 ILE A N 1
ATOM 4136 C CA . ILE A 1 506 ? 6.105 1.227 -22.727 1.00 97.19 506 ILE A CA 1
ATOM 4137 C C . ILE A 1 506 ? 4.651 1.653 -22.443 1.00 97.19 506 ILE A C 1
ATOM 4139 O O . ILE A 1 506 ? 4.401 2.818 -22.162 1.00 97.19 506 ILE A O 1
ATOM 4143 N N . PHE A 1 507 ? 3.689 0.7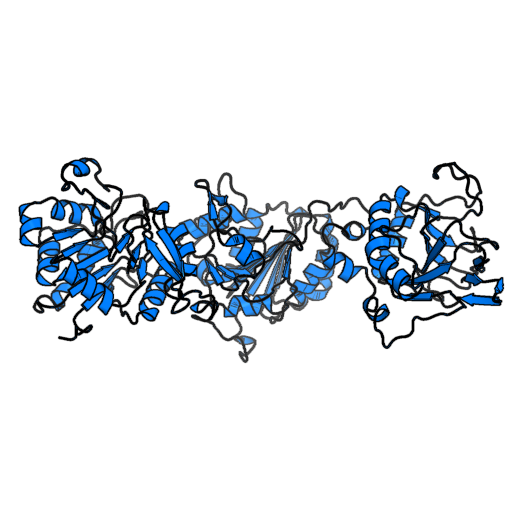26 -22.531 1.00 95.00 507 PHE A N 1
ATOM 4144 C CA . PHE A 1 507 ? 2.263 1.006 -22.330 1.00 95.00 507 PHE A CA 1
ATOM 4145 C C . PHE A 1 507 ? 1.791 0.777 -20.895 1.00 95.00 507 PHE A C 1
ATOM 4147 O O . PHE A 1 507 ? 1.034 1.578 -20.356 1.00 95.00 507 PHE A O 1
ATOM 4154 N N . GLU A 1 508 ? 2.187 -0.349 -20.301 1.00 94.50 508 GLU A N 1
ATOM 4155 C CA . GLU A 1 508 ? 1.679 -0.779 -18.995 1.00 94.50 508 GLU A CA 1
ATOM 4156 C C . GLU A 1 508 ? 2.496 -0.199 -17.837 1.00 94.50 508 GLU A C 1
ATOM 4158 O O . GLU A 1 508 ? 1.962 -0.020 -16.745 1.00 94.50 508 GLU A O 1
ATOM 4163 N N . ASN A 1 509 ? 3.770 0.118 -18.087 1.00 97.12 509 ASN A N 1
ATOM 4164 C CA . ASN A 1 509 ? 4.752 0.560 -17.098 1.00 97.12 509 ASN A CA 1
ATOM 4165 C C . ASN A 1 509 ? 5.567 1.735 -17.662 1.00 97.12 509 ASN A C 1
ATOM 4167 O O . ASN A 1 509 ? 6.790 1.681 -17.761 1.00 97.12 509 ASN A O 1
ATOM 4171 N N . GLU A 1 510 ? 4.866 2.780 -18.113 1.00 95.62 510 GLU A N 1
ATOM 4172 C CA . GLU A 1 510 ? 5.466 3.911 -18.837 1.00 95.62 510 GLU A CA 1
ATOM 4173 C C . GLU A 1 510 ? 6.563 4.621 -18.029 1.00 95.62 510 GLU A C 1
ATOM 4175 O O . GLU A 1 510 ? 7.598 4.936 -18.599 1.00 95.62 510 GLU A O 1
ATOM 4180 N N . ILE A 1 511 ? 6.380 4.818 -16.717 1.00 95.50 511 ILE A N 1
ATOM 4181 C CA . ILE A 1 511 ? 7.364 5.512 -15.864 1.00 95.50 511 ILE A CA 1
ATOM 4182 C C . ILE A 1 511 ? 8.673 4.721 -15.783 1.00 95.50 511 ILE A C 1
ATOM 4184 O O . ILE A 1 511 ? 9.742 5.281 -16.011 1.00 95.50 511 ILE A O 1
ATOM 4188 N N . ASP A 1 512 ? 8.601 3.421 -15.496 1.00 97.81 512 ASP A N 1
ATOM 4189 C CA . ASP A 1 512 ? 9.785 2.561 -15.407 1.00 97.81 512 ASP A CA 1
ATOM 4190 C C . ASP A 1 512 ? 10.467 2.400 -16.772 1.00 97.81 512 ASP A C 1
ATOM 4192 O O . ASP A 1 512 ? 11.695 2.359 -16.880 1.00 97.81 512 ASP A O 1
ATOM 4196 N N . TRP A 1 513 ? 9.666 2.364 -17.842 1.00 98.19 513 TRP A N 1
ATOM 4197 C CA . TRP A 1 513 ? 10.177 2.355 -19.205 1.00 98.19 513 TRP A CA 1
ATOM 4198 C C . TRP A 1 513 ? 10.913 3.661 -19.529 1.00 98.19 513 TRP A C 1
ATOM 4200 O O . TRP A 1 513 ? 12.013 3.608 -20.079 1.00 98.19 513 TRP A O 1
ATOM 4210 N N . GLU A 1 514 ? 10.345 4.818 -19.171 1.00 97.62 514 GLU A N 1
ATOM 4211 C CA . GLU A 1 514 ? 10.977 6.135 -19.310 1.00 97.62 514 GLU A CA 1
ATOM 4212 C C . GLU A 1 514 ? 12.307 6.184 -18.547 1.00 97.62 514 GLU A C 1
ATOM 4214 O O . GLU A 1 514 ? 13.331 6.506 -19.150 1.00 97.62 514 GLU A O 1
ATOM 4219 N N . GLU A 1 515 ? 12.313 5.789 -17.269 1.00 96.75 515 GLU A N 1
ATOM 4220 C CA . GLU A 1 515 ? 13.504 5.783 -16.405 1.00 96.75 515 GLU A CA 1
ATOM 4221 C C . GLU A 1 515 ? 14.649 4.950 -17.004 1.00 96.75 515 GLU A C 1
ATOM 4223 O O . GLU A 1 515 ? 15.808 5.372 -16.992 1.00 96.75 515 GLU A O 1
ATOM 4228 N N . ARG A 1 516 ? 14.340 3.785 -17.588 1.00 97.81 516 ARG A N 1
ATOM 4229 C CA . ARG A 1 516 ? 15.356 2.909 -18.186 1.00 97.81 516 ARG A CA 1
ATOM 4230 C C . ARG A 1 516 ? 15.802 3.351 -19.581 1.00 97.81 516 ARG A C 1
ATOM 4232 O O . ARG A 1 516 ? 16.980 3.208 -19.938 1.00 97.81 516 ARG A O 1
ATOM 4239 N N . TYR A 1 517 ? 14.864 3.772 -20.426 1.00 98.62 517 TYR A N 1
ATOM 4240 C CA . TYR A 1 517 ? 15.072 3.807 -21.875 1.00 98.62 517 TYR A CA 1
ATOM 4241 C C . TYR A 1 517 ? 15.145 5.203 -22.486 1.00 98.62 517 TYR A C 1
ATOM 4243 O O . TYR A 1 517 ? 15.699 5.339 -23.582 1.00 98.62 517 TYR A O 1
ATOM 4251 N N . ILE A 1 518 ? 14.673 6.240 -21.800 1.00 98.56 518 ILE A N 1
ATOM 4252 C CA . ILE A 1 518 ? 14.820 7.623 -22.257 1.00 98.56 518 ILE A CA 1
ATOM 4253 C C . ILE A 1 518 ? 16.158 8.192 -21.783 1.00 98.56 518 ILE A C 1
ATOM 4255 O O . ILE A 1 518 ? 16.691 7.826 -20.739 1.00 98.56 518 ILE A O 1
ATOM 4259 N N . HIS A 1 519 ? 16.765 9.041 -22.610 1.00 98.25 519 HIS A N 1
ATOM 4260 C CA . HIS A 1 519 ? 18.027 9.690 -22.263 1.00 98.25 519 HIS A CA 1
ATOM 4261 C C . HIS A 1 519 ? 17.816 10.668 -21.096 1.00 98.25 519 HIS A C 1
ATOM 4263 O O . HIS A 1 519 ? 16.865 11.443 -21.122 1.00 98.25 519 HIS A O 1
ATOM 4269 N N . GLU A 1 520 ? 18.732 10.701 -20.126 1.00 96.75 520 GLU A N 1
ATOM 4270 C CA . GLU A 1 520 ? 18.652 11.585 -18.946 1.00 96.75 520 GLU A CA 1
ATOM 4271 C C . GLU A 1 520 ? 18.461 13.070 -19.321 1.00 96.75 520 GLU A C 1
ATOM 4273 O O . GLU A 1 520 ? 17.567 13.740 -18.812 1.00 96.75 520 GLU A O 1
ATOM 4278 N N . ASP A 1 521 ? 19.215 13.551 -20.315 1.00 96.38 521 ASP A N 1
ATOM 4279 C CA . ASP A 1 521 ? 19.092 14.911 -20.865 1.00 96.38 521 ASP A CA 1
ATOM 4280 C C . ASP A 1 521 ? 17.888 15.143 -21.807 1.00 96.38 521 ASP A C 1
ATOM 4282 O O . ASP A 1 521 ? 17.810 16.193 -22.447 1.00 96.38 521 ASP A O 1
ATOM 4286 N N . TYR A 1 522 ? 16.946 14.202 -21.962 1.00 97.25 522 TYR A N 1
ATOM 4287 C CA . TYR A 1 522 ? 15.822 14.375 -22.897 1.00 97.25 522 TYR A CA 1
ATOM 4288 C C . TYR A 1 522 ? 14.993 15.633 -22.585 1.00 97.25 522 TYR A C 1
ATOM 4290 O O . TYR A 1 522 ? 14.608 16.364 -23.500 1.00 97.25 522 TYR A O 1
ATOM 4298 N N . VAL A 1 523 ? 14.759 15.919 -21.300 1.00 95.38 523 VAL A N 1
ATOM 4299 C CA . VAL A 1 523 ? 13.979 17.087 -20.853 1.00 95.38 523 VAL A CA 1
ATOM 4300 C C . VAL A 1 523 ? 14.694 18.407 -21.177 1.00 95.38 523 VAL A C 1
ATOM 4302 O O . VAL A 1 523 ? 14.038 19.403 -21.490 1.00 95.38 523 VAL A O 1
ATOM 4305 N N . GLU A 1 524 ? 16.030 18.417 -21.206 1.00 95.06 524 GLU A N 1
ATOM 4306 C CA . GLU A 1 524 ? 16.829 19.616 -21.505 1.00 95.06 524 GLU A CA 1
ATOM 4307 C C . GLU A 1 524 ? 16.669 20.112 -22.947 1.00 95.06 524 GLU A C 1
ATOM 4309 O O . GLU A 1 524 ? 16.962 21.278 -23.233 1.00 95.06 524 GLU A O 1
ATOM 4314 N N . ASN A 1 525 ? 16.150 19.273 -23.851 1.00 95.25 525 ASN A N 1
ATOM 4315 C CA . ASN A 1 525 ? 15.797 19.682 -25.211 1.00 95.25 525 ASN A CA 1
ATOM 4316 C C . ASN A 1 525 ? 14.701 20.760 -25.250 1.00 95.25 525 ASN A C 1
ATOM 4318 O O . ASN A 1 525 ? 14.613 21.499 -26.228 1.00 95.25 525 ASN A O 1
ATOM 4322 N N . PHE A 1 526 ? 13.871 20.851 -24.206 1.00 95.00 526 PHE A N 1
ATOM 4323 C CA . PHE A 1 526 ? 12.756 21.801 -24.110 1.00 95.00 526 PHE A CA 1
ATOM 4324 C C . PHE A 1 526 ? 13.083 23.027 -23.252 1.00 95.00 526 PHE A C 1
ATOM 4326 O O . PHE A 1 526 ? 12.217 23.868 -23.008 1.00 95.00 526 PHE A O 1
ATOM 4333 N N . ASN A 1 527 ? 14.325 23.144 -22.782 1.00 93.75 527 ASN A N 1
ATOM 4334 C CA . ASN A 1 527 ? 14.769 24.284 -21.998 1.00 93.75 527 ASN A CA 1
ATOM 4335 C C . ASN A 1 527 ? 14.849 25.537 -22.897 1.00 93.75 527 ASN A C 1
ATOM 4337 O O . ASN A 1 527 ? 15.655 25.558 -23.829 1.00 93.75 527 ASN A O 1
ATOM 4341 N N . PRO A 1 528 ? 14.081 26.610 -22.622 1.00 88.88 528 PRO A N 1
ATOM 4342 C CA . PRO A 1 528 ? 14.034 27.796 -23.483 1.00 88.88 528 PRO A CA 1
ATOM 4343 C C . PRO A 1 528 ? 15.363 28.566 -23.546 1.00 88.88 528 PRO A C 1
ATOM 4345 O O . PRO A 1 528 ? 15.547 29.392 -24.437 1.00 88.88 528 PRO A O 1
ATOM 4348 N N . ASN A 1 529 ? 16.291 28.309 -22.617 1.00 91.31 529 ASN A N 1
ATOM 4349 C CA . ASN A 1 529 ? 17.627 28.906 -22.625 1.00 91.31 529 ASN A CA 1
ATOM 4350 C C . ASN A 1 529 ? 18.621 28.145 -23.519 1.00 91.31 529 ASN A C 1
ATOM 4352 O O . ASN A 1 529 ? 19.693 28.671 -23.823 1.00 91.31 529 ASN A O 1
ATOM 4356 N N . ASN A 1 530 ? 18.285 26.922 -23.939 1.00 88.81 530 ASN A N 1
ATOM 4357 C CA . ASN A 1 530 ? 19.138 26.090 -24.776 1.00 88.81 530 ASN A CA 1
ATOM 4358 C C . ASN A 1 530 ? 18.738 26.243 -26.245 1.00 88.81 530 ASN A C 1
ATOM 4360 O O . ASN A 1 530 ? 17.572 26.142 -26.615 1.00 88.81 530 ASN A O 1
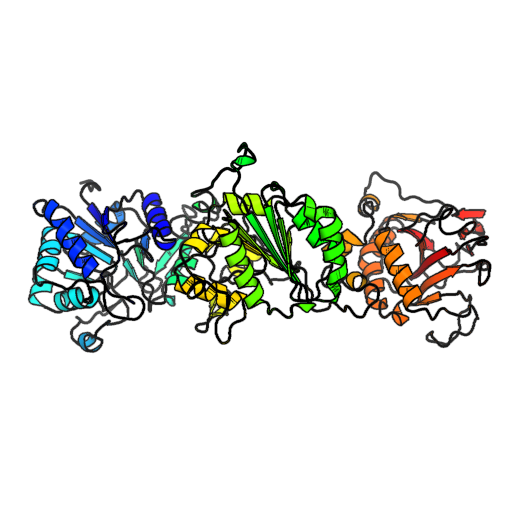ATOM 4364 N N . THR A 1 531 ? 19.721 26.456 -27.117 1.00 87.31 531 THR A N 1
ATOM 4365 C CA . THR A 1 531 ? 19.487 26.399 -28.565 1.00 87.31 531 THR A CA 1
ATOM 4366 C C . THR A 1 531 ? 19.630 24.957 -29.041 1.00 87.31 531 THR A C 1
ATOM 4368 O O . THR A 1 531 ? 20.645 24.313 -28.759 1.00 87.31 531 THR A O 1
ATOM 4371 N N . ALA A 1 532 ? 18.636 24.459 -29.782 1.00 89.88 532 ALA A N 1
ATOM 4372 C CA . ALA A 1 532 ? 18.692 23.132 -30.386 1.00 89.88 532 ALA A CA 1
ATOM 4373 C C . ALA A 1 532 ? 19.953 22.988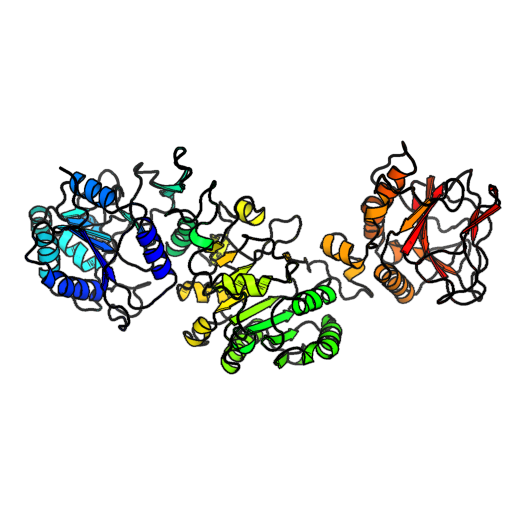 -31.253 1.00 89.88 532 ALA A C 1
ATOM 4375 O O . ALA A 1 532 ? 20.277 23.865 -32.061 1.00 89.88 532 ALA A O 1
ATOM 4376 N N . LYS A 1 533 ? 20.688 21.882 -31.088 1.00 94.31 533 LYS A N 1
ATOM 4377 C CA . LYS A 1 533 ? 21.911 21.661 -31.865 1.00 94.31 533 LYS A CA 1
ATOM 4378 C C . LYS A 1 533 ? 21.547 21.408 -33.318 1.00 94.31 533 LYS A C 1
ATOM 4380 O O . LYS A 1 533 ? 20.730 20.542 -33.614 1.00 94.31 533 LYS A O 1
ATOM 4385 N N . GLN A 1 534 ? 22.209 22.136 -34.208 1.00 95.25 534 GLN A N 1
ATOM 4386 C CA . GLN A 1 534 ? 21.949 22.098 -35.640 1.00 95.25 534 GLN A CA 1
ATOM 4387 C C . GLN A 1 534 ? 23.269 21.882 -36.404 1.00 95.25 534 GLN A C 1
ATOM 4389 O O . GLN A 1 534 ? 23.863 22.845 -36.889 1.00 95.25 534 GLN A O 1
ATOM 4394 N N . PRO A 1 535 ? 23.810 20.644 -36.452 1.00 96.00 535 PRO A N 1
ATOM 4395 C CA . PRO A 1 535 ? 25.110 20.369 -37.077 1.00 96.00 535 PRO A CA 1
ATOM 4396 C C . PRO A 1 535 ? 25.176 20.714 -38.574 1.00 96.00 535 PRO A C 1
ATOM 4398 O O . PRO A 1 535 ? 26.255 21.015 -39.076 1.00 96.00 535 PRO A O 1
ATOM 4401 N N . CYS A 1 536 ? 24.043 20.692 -39.276 1.00 96.00 536 CYS A N 1
ATOM 4402 C CA . CYS A 1 536 ? 23.895 21.181 -40.646 1.00 96.00 536 CYS A CA 1
ATOM 4403 C C . CYS A 1 536 ? 22.606 22.004 -40.747 1.00 96.00 536 CYS A C 1
ATOM 4405 O O . CYS A 1 536 ? 21.698 21.809 -39.944 1.00 96.00 536 CYS A O 1
ATOM 4407 N N . THR A 1 537 ? 22.494 22.891 -41.740 1.00 95.88 537 THR A N 1
ATOM 4408 C CA . THR A 1 537 ? 21.268 23.674 -41.986 1.00 95.88 537 THR A CA 1
ATOM 4409 C C . THR A 1 537 ? 20.033 22.771 -42.027 1.00 95.88 537 THR A C 1
ATOM 4411 O O . THR A 1 537 ? 20.006 21.831 -42.814 1.00 95.88 537 THR A O 1
ATOM 4414 N N . ASP A 1 538 ? 19.047 23.063 -41.173 1.00 96.00 538 ASP A N 1
ATOM 4415 C CA . ASP A 1 538 ? 17.789 22.317 -40.979 1.00 96.00 538 ASP A CA 1
ATOM 4416 C C . ASP A 1 538 ? 17.948 20.823 -40.638 1.00 96.00 538 ASP A C 1
ATOM 4418 O O . ASP A 1 538 ? 17.031 20.024 -40.823 1.00 96.00 538 ASP A O 1
ATOM 4422 N N . VAL A 1 539 ? 19.104 20.454 -40.078 1.00 97.62 539 VAL A N 1
ATOM 4423 C CA . VAL A 1 539 ? 19.371 19.135 -39.496 1.00 97.62 539 VAL A CA 1
ATOM 4424 C C . VAL A 1 539 ? 19.577 19.314 -38.002 1.00 97.62 539 VAL A C 1
ATOM 4426 O O . VAL A 1 539 ? 20.608 19.837 -37.584 1.00 97.62 539 VAL A O 1
ATOM 4429 N N . TYR A 1 540 ? 18.611 18.875 -37.205 1.00 97.56 540 TYR A N 1
ATOM 4430 C CA . TYR A 1 540 ? 18.630 18.996 -35.749 1.00 97.56 540 TYR A CA 1
ATOM 4431 C C . TYR A 1 540 ? 19.151 17.728 -35.082 1.00 97.56 540 TYR A C 1
ATOM 4433 O O . TYR A 1 540 ? 19.072 16.641 -35.655 1.00 97.56 540 TYR A O 1
ATOM 4441 N N . TRP A 1 541 ? 19.704 17.870 -33.878 1.00 97.12 541 TRP A N 1
ATOM 4442 C CA . TRP A 1 541 ? 20.358 16.779 -33.167 1.00 97.12 541 TRP A CA 1
ATOM 4443 C C . TRP A 1 541 ? 20.063 16.798 -31.664 1.00 97.12 541 TRP A C 1
ATOM 4445 O O . TRP A 1 541 ? 20.459 17.736 -30.970 1.00 97.12 541 TRP A O 1
ATOM 4455 N N . PHE A 1 542 ? 19.416 15.742 -31.164 1.00 97.12 542 PHE A N 1
ATOM 4456 C CA . PHE A 1 542 ? 18.894 15.674 -29.794 1.00 97.12 542 PHE A CA 1
ATOM 4457 C C . PHE A 1 542 ? 19.320 14.383 -29.078 1.00 97.12 542 PHE A C 1
ATOM 4459 O O . PHE A 1 542 ? 19.272 13.323 -29.704 1.00 97.12 542 PHE A O 1
ATOM 4466 N N . PRO A 1 543 ? 19.681 14.411 -27.783 1.00 97.38 543 PRO A N 1
ATOM 4467 C CA . PRO A 1 543 ? 19.631 13.215 -26.946 1.00 97.38 543 PRO A CA 1
ATOM 4468 C C . PRO A 1 543 ? 18.176 12.741 -26.816 1.00 97.38 543 PRO A C 1
ATOM 4470 O O . PRO A 1 543 ? 17.291 13.561 -26.565 1.00 97.38 543 PRO A O 1
ATOM 4473 N N . ILE A 1 544 ? 17.914 11.441 -26.994 1.00 98.19 544 ILE A N 1
ATOM 4474 C CA . ILE A 1 544 ? 16.540 10.914 -26.917 1.00 98.19 544 ILE A CA 1
ATOM 4475 C C . ILE A 1 544 ? 16.412 9.594 -26.155 1.00 98.19 544 ILE A C 1
ATOM 4477 O O . ILE A 1 544 ? 15.509 9.459 -25.337 1.00 98.19 544 ILE A O 1
ATOM 4481 N N . VAL A 1 545 ? 17.311 8.634 -26.373 1.00 98.56 545 VAL A N 1
ATOM 4482 C CA . VAL A 1 545 ? 17.241 7.306 -25.746 1.00 98.56 545 VAL A CA 1
ATOM 4483 C C . VAL A 1 545 ? 18.529 6.976 -25.010 1.00 98.56 545 VAL A C 1
ATOM 4485 O O . VAL A 1 545 ? 19.603 7.462 -25.368 1.00 98.56 545 VAL A O 1
ATOM 4488 N N . SER A 1 546 ? 18.421 6.148 -23.977 1.00 98.44 546 SER A N 1
ATOM 4489 C CA . SER A 1 546 ? 19.555 5.727 -23.162 1.00 98.44 546 SER A CA 1
ATOM 4490 C C . SER A 1 546 ? 20.482 4.767 -23.919 1.00 98.44 546 SER A C 1
ATOM 4492 O O . SER A 1 546 ? 20.127 4.166 -24.943 1.00 98.44 546 SER A O 1
ATOM 4494 N N . GLU A 1 547 ? 21.686 4.548 -23.386 1.00 97.94 547 GLU A N 1
ATOM 4495 C CA . GLU A 1 547 ? 22.560 3.495 -23.911 1.00 97.94 547 GLU A CA 1
ATOM 4496 C C . GLU A 1 547 ? 21.937 2.100 -23.768 1.00 97.94 547 GLU A C 1
ATOM 4498 O O . GLU A 1 547 ? 22.169 1.229 -24.613 1.00 97.94 547 GLU A O 1
ATOM 4503 N N . ARG A 1 548 ? 21.148 1.870 -22.708 1.00 98.00 548 ARG A N 1
ATOM 4504 C CA . ARG A 1 548 ? 20.475 0.586 -22.474 1.00 98.00 548 ARG A CA 1
ATOM 4505 C C . ARG A 1 548 ? 19.442 0.315 -23.562 1.00 98.00 548 ARG A C 1
ATOM 4507 O O . ARG A 1 548 ? 19.444 -0.789 -24.097 1.00 98.00 548 ARG A O 1
ATOM 4514 N N . PHE A 1 549 ? 18.655 1.319 -23.959 1.00 98.62 549 PHE A N 1
ATOM 4515 C CA . PHE A 1 549 ? 17.723 1.201 -25.089 1.00 98.62 549 PHE A CA 1
ATOM 4516 C C . PHE A 1 549 ? 18.445 0.770 -26.360 1.00 98.62 549 PHE A C 1
ATOM 4518 O O . PHE A 1 549 ? 18.038 -0.173 -27.033 1.00 98.62 549 PHE A O 1
ATOM 4525 N N . CYS A 1 550 ? 19.554 1.437 -26.670 1.00 98.62 550 CYS A N 1
ATOM 4526 C CA . CYS A 1 550 ? 20.331 1.152 -27.865 1.00 98.62 550 CYS A CA 1
ATOM 4527 C C . CYS A 1 550 ? 20.860 -0.294 -27.880 1.00 98.62 550 CYS A C 1
ATOM 4529 O O . CYS A 1 550 ? 20.708 -1.000 -28.878 1.00 98.62 550 CYS A O 1
ATOM 4531 N N . LYS A 1 551 ? 21.436 -0.753 -26.760 1.00 98.38 551 LYS A N 1
ATOM 4532 C CA . LYS A 1 551 ? 21.947 -2.127 -26.603 1.00 98.38 551 LYS A CA 1
ATOM 4533 C C . LYS A 1 551 ? 20.827 -3.162 -26.701 1.00 98.38 551 LYS A C 1
ATOM 4535 O O . LYS A 1 551 ? 20.986 -4.166 -27.394 1.00 98.38 551 LYS A O 1
ATOM 4540 N N . ASP A 1 552 ? 19.698 -2.914 -26.041 1.00 98.44 552 ASP A N 1
ATOM 4541 C CA . ASP A 1 552 ? 18.560 -3.831 -26.039 1.00 98.44 552 ASP A CA 1
ATOM 4542 C C . ASP A 1 552 ? 17.889 -3.896 -27.421 1.00 98.44 552 ASP A C 1
ATOM 4544 O O . ASP A 1 552 ? 17.576 -4.992 -27.886 1.00 98.44 552 ASP A O 1
ATOM 4548 N N . LEU A 1 553 ? 17.771 -2.771 -28.137 1.00 98.50 553 LEU A N 1
ATOM 4549 C CA . LEU A 1 553 ? 17.256 -2.750 -29.506 1.00 98.50 553 LEU A CA 1
ATOM 4550 C C . LEU A 1 553 ? 18.174 -3.519 -30.468 1.00 98.50 553 LEU A C 1
ATOM 4552 O O . LEU A 1 553 ? 17.685 -4.334 -31.245 1.00 98.50 553 LEU A O 1
ATOM 4556 N N . ILE A 1 554 ? 19.498 -3.330 -30.393 1.00 98.44 554 ILE A N 1
ATOM 4557 C CA . ILE A 1 554 ? 20.451 -4.118 -31.197 1.00 98.44 554 ILE A CA 1
ATOM 4558 C C . ILE A 1 554 ? 20.312 -5.611 -30.880 1.00 98.44 554 ILE A C 1
ATOM 4560 O O . ILE A 1 554 ? 20.233 -6.426 -31.799 1.00 98.44 554 ILE A O 1
ATOM 4564 N N . ALA A 1 555 ? 20.234 -5.976 -29.597 1.00 98.00 555 ALA A N 1
ATOM 4565 C CA . ALA A 1 555 ? 20.072 -7.366 -29.179 1.00 98.00 555 ALA A CA 1
ATOM 4566 C C . ALA A 1 555 ? 18.764 -7.982 -29.703 1.00 98.00 555 ALA A C 1
ATOM 4568 O O . ALA A 1 555 ? 18.769 -9.129 -30.144 1.00 98.00 555 ALA A O 1
ATOM 4569 N N . MET A 1 556 ? 17.659 -7.226 -29.715 1.00 97.50 556 MET A N 1
ATOM 4570 C CA . MET A 1 556 ? 16.396 -7.666 -30.319 1.00 97.50 556 MET A CA 1
ATOM 4571 C C . MET A 1 556 ? 16.554 -7.975 -31.811 1.00 97.50 556 MET A C 1
ATOM 4573 O O . MET A 1 556 ? 16.093 -9.023 -32.266 1.00 97.50 556 MET A O 1
ATOM 4577 N N . MET A 1 557 ? 17.218 -7.089 -32.559 1.00 97.50 557 MET A N 1
ATOM 4578 C CA . MET A 1 557 ? 17.415 -7.259 -34.003 1.00 97.50 557 MET A CA 1
ATOM 4579 C C . MET A 1 557 ? 18.340 -8.435 -34.320 1.00 97.50 557 MET A C 1
ATOM 4581 O O . MET A 1 557 ? 18.021 -9.261 -35.173 1.00 97.50 557 MET A O 1
ATOM 4585 N N . GLU A 1 558 ? 19.459 -8.564 -33.606 1.00 97.19 558 GLU A N 1
ATOM 4586 C CA . GLU A 1 558 ? 20.392 -9.675 -33.819 1.00 97.19 558 GLU A CA 1
ATOM 4587 C C . GLU A 1 558 ? 19.815 -11.024 -33.373 1.00 97.19 558 GLU A C 1
ATOM 4589 O O . GLU A 1 558 ? 20.067 -12.032 -34.028 1.00 97.19 558 GLU A O 1
ATOM 4594 N N . ASN A 1 559 ? 18.974 -11.056 -32.332 1.00 96.62 559 ASN A N 1
ATOM 4595 C CA . ASN A 1 559 ? 18.256 -12.272 -31.945 1.00 96.62 559 ASN A CA 1
ATOM 4596 C C . ASN A 1 559 ? 17.223 -12.703 -32.999 1.00 96.62 559 ASN A C 1
ATOM 4598 O O . ASN A 1 559 ? 17.020 -13.895 -33.208 1.00 96.62 559 ASN A O 1
ATOM 4602 N N . PHE A 1 560 ? 16.566 -11.752 -33.672 1.00 95.88 560 PHE A N 1
ATOM 4603 C CA . PHE A 1 560 ? 15.693 -12.069 -34.806 1.00 95.88 560 PHE A CA 1
ATOM 4604 C C . PHE A 1 560 ? 16.493 -12.584 -36.013 1.00 95.88 560 PHE A C 1
ATOM 4606 O O . PHE A 1 560 ? 16.054 -13.502 -36.709 1.00 95.88 560 PHE A O 1
ATOM 4613 N N . GLY A 1 561 ? 17.664 -11.993 -36.270 1.00 93.69 561 GLY A N 1
ATOM 4614 C CA . GLY A 1 561 ? 18.701 -12.499 -37.178 1.00 93.69 561 GLY A CA 1
ATOM 4615 C C . GLY A 1 561 ? 18.368 -12.482 -38.676 1.00 93.69 561 GLY A C 1
ATOM 4616 O O . GLY A 1 561 ? 19.267 -12.619 -39.505 1.00 93.69 561 GLY A O 1
ATOM 4617 N N . SER A 1 562 ? 17.105 -12.278 -39.053 1.00 92.38 562 SER A N 1
ATOM 4618 C CA . SER A 1 562 ? 16.635 -12.337 -40.443 1.00 92.38 562 SER A CA 1
ATOM 4619 C C . SER A 1 562 ? 16.754 -10.981 -41.145 1.00 92.38 562 SER A C 1
ATOM 4621 O O . SER A 1 562 ? 15.750 -10.399 -41.552 1.00 92.38 562 SER A O 1
ATOM 4623 N N . TRP A 1 563 ? 17.985 -10.475 -41.262 1.00 92.44 563 TRP A N 1
ATOM 4624 C CA . TRP A 1 563 ? 18.330 -9.223 -41.950 1.00 92.44 563 TRP A CA 1
ATOM 4625 C C . TRP A 1 563 ? 18.040 -9.281 -43.457 1.00 92.44 563 TRP A C 1
ATOM 4627 O O . TRP A 1 563 ? 18.175 -10.341 -44.072 1.00 92.44 563 TRP A O 1
ATOM 4637 N N . SER A 1 564 ? 17.691 -8.140 -44.060 1.00 89.44 564 SER A N 1
ATOM 4638 C CA . SER A 1 564 ? 17.532 -8.042 -45.518 1.00 89.44 564 SER A CA 1
ATOM 4639 C C . SER A 1 564 ? 18.841 -8.379 -46.254 1.00 89.44 564 SER A C 1
ATOM 4641 O O . SER A 1 564 ? 19.953 -8.295 -45.707 1.00 89.44 564 SER A O 1
ATOM 4643 N N . ASP A 1 565 ? 18.721 -8.748 -47.528 1.00 82.94 565 ASP A N 1
ATOM 4644 C CA . ASP A 1 565 ? 19.869 -8.970 -48.407 1.00 82.94 565 ASP A CA 1
ATOM 4645 C C . ASP A 1 565 ? 20.400 -7.681 -49.063 1.00 82.94 565 ASP A C 1
ATOM 4647 O O . ASP A 1 565 ? 21.404 -7.732 -49.773 1.00 82.94 565 ASP A O 1
ATOM 4651 N N . GLY A 1 566 ? 19.778 -6.525 -48.796 1.00 77.44 566 GLY A N 1
ATOM 4652 C CA . GLY A 1 566 ? 20.141 -5.236 -49.385 1.00 77.44 566 GLY A CA 1
ATOM 4653 C C . GLY A 1 566 ? 19.795 -5.123 -50.874 1.00 77.44 566 GLY A C 1
ATOM 4654 O O . GLY A 1 566 ? 20.367 -4.283 -51.573 1.00 77.44 566 GLY A O 1
ATOM 4655 N N . SER A 1 567 ? 18.893 -5.967 -51.389 1.00 76.88 567 SER A N 1
ATOM 4656 C CA . SER A 1 567 ? 18.407 -5.905 -52.769 1.00 76.88 567 SER A CA 1
ATOM 4657 C C . SER A 1 567 ? 17.105 -5.108 -52.893 1.00 76.88 567 SER A C 1
ATOM 4659 O O . SER A 1 567 ? 16.323 -4.995 -51.958 1.00 76.88 567 SER A O 1
ATOM 4661 N N . ASN A 1 568 ? 16.816 -4.586 -54.090 1.00 77.75 568 ASN A N 1
ATOM 4662 C CA . ASN A 1 568 ? 15.586 -3.825 -54.342 1.00 77.75 568 ASN A CA 1
ATOM 4663 C C . ASN A 1 568 ? 14.294 -4.650 -54.190 1.00 77.75 568 ASN A C 1
ATOM 4665 O O . ASN A 1 568 ? 13.211 -4.085 -54.321 1.00 77.75 568 ASN A O 1
ATOM 4669 N N . LYS A 1 569 ? 14.373 -5.975 -54.026 1.00 73.50 569 LYS A N 1
ATOM 4670 C CA . LYS A 1 569 ? 13.205 -6.847 -53.898 1.00 73.50 569 LYS A CA 1
ATOM 4671 C C . LYS A 1 569 ? 13.184 -7.453 -52.512 1.00 73.50 569 LYS A C 1
ATOM 4673 O O . LYS A 1 569 ? 13.903 -8.410 -52.252 1.00 73.50 569 LYS A O 1
ATOM 4678 N N . ASP A 1 570 ? 12.281 -6.962 -51.680 1.00 72.69 570 ASP A N 1
ATOM 4679 C CA . ASP A 1 570 ? 12.106 -7.490 -50.340 1.00 72.69 570 ASP A CA 1
ATOM 4680 C C . ASP A 1 570 ? 10.683 -8.008 -50.140 1.00 72.69 570 ASP A C 1
ATOM 4682 O O . ASP A 1 570 ? 9.740 -7.252 -49.921 1.00 72.69 570 ASP A O 1
ATOM 4686 N N . SER A 1 571 ? 10.532 -9.333 -50.193 1.00 70.88 571 SER A N 1
ATOM 4687 C CA . SER A 1 571 ? 9.252 -10.017 -49.967 1.00 70.88 571 SER A CA 1
ATOM 4688 C C . SER A 1 571 ? 8.673 -9.827 -48.560 1.00 70.88 571 SER A C 1
ATOM 4690 O O . SER A 1 571 ? 7.530 -10.210 -48.323 1.00 70.88 571 SER A O 1
ATOM 4692 N N . ARG A 1 572 ? 9.455 -9.274 -47.625 1.00 74.62 572 ARG A N 1
ATOM 4693 C CA . ARG A 1 572 ? 9.046 -8.992 -46.245 1.00 74.62 572 ARG A CA 1
ATOM 4694 C C . ARG A 1 572 ? 8.308 -7.647 -46.138 1.00 74.62 572 ARG A C 1
ATOM 4696 O O . ARG A 1 572 ? 7.677 -7.399 -45.115 1.00 74.62 572 ARG A O 1
ATOM 4703 N N . LEU A 1 573 ? 8.361 -6.809 -47.182 1.00 73.38 573 LEU A N 1
ATOM 4704 C CA . LEU A 1 573 ? 7.689 -5.508 -47.261 1.00 73.38 573 LEU A CA 1
ATOM 4705 C C . LEU A 1 573 ? 6.334 -5.593 -47.974 1.00 73.38 573 LEU A C 1
ATOM 4707 O O . LEU A 1 573 ? 6.169 -6.316 -48.961 1.00 73.38 573 LEU A O 1
ATOM 4711 N N . GLU A 1 574 ? 5.380 -4.760 -47.548 1.00 62.81 574 GLU A N 1
ATOM 4712 C CA . GLU A 1 574 ? 4.133 -4.543 -48.286 1.00 62.81 574 GLU A CA 1
ATOM 4713 C C . GLU A 1 574 ? 4.434 -3.866 -49.636 1.00 62.81 574 GLU A C 1
ATOM 4715 O O . GLU A 1 574 ? 4.804 -2.696 -49.702 1.00 62.81 574 GLU A O 1
ATOM 4720 N N . GLY A 1 575 ? 4.312 -4.624 -50.731 1.00 63.72 575 GLY A N 1
ATOM 4721 C CA . GLY A 1 575 ? 4.618 -4.169 -52.096 1.00 63.72 575 GLY A CA 1
ATOM 4722 C C . GLY A 1 575 ? 5.903 -4.747 -52.699 1.00 63.72 575 GLY A C 1
ATOM 4723 O O . GLY A 1 575 ? 6.101 -4.637 -53.909 1.00 63.72 575 GLY A O 1
ATOM 4724 N N . GLY A 1 576 ? 6.742 -5.422 -51.905 1.00 70.56 576 GLY A N 1
ATOM 4725 C CA . GLY A 1 576 ? 7.837 -6.258 -52.409 1.00 70.56 576 GLY A CA 1
ATOM 4726 C C . GLY A 1 576 ? 9.028 -5.525 -53.042 1.00 70.56 576 GLY A C 1
ATOM 4727 O O . GLY A 1 576 ? 9.877 -6.186 -53.645 1.00 70.56 576 GLY A O 1
ATOM 4728 N N . TYR A 1 577 ? 9.080 -4.189 -52.979 1.00 71.00 577 TYR A N 1
ATOM 4729 C CA . TYR A 1 577 ? 10.095 -3.387 -53.664 1.00 71.00 577 TYR A CA 1
ATOM 4730 C C . TYR A 1 577 ? 10.569 -2.194 -52.832 1.00 71.00 577 TYR A C 1
ATOM 4732 O O . TYR A 1 577 ? 9.762 -1.369 -52.407 1.00 71.00 577 TYR A O 1
ATOM 4740 N N . GLU A 1 578 ? 11.887 -2.061 -52.695 1.00 73.19 578 GLU A N 1
ATOM 4741 C CA . GLU A 1 578 ? 12.545 -0.949 -52.017 1.00 73.19 578 GLU A CA 1
ATOM 4742 C C . GLU A 1 578 ? 13.397 -0.151 -53.015 1.00 73.19 578 GLU A C 1
ATOM 4744 O O . GLU A 1 578 ? 14.279 -0.678 -53.699 1.00 73.19 578 GLU A O 1
ATOM 4749 N N . ALA A 1 579 ? 13.115 1.148 -53.146 1.00 67.56 579 ALA A N 1
ATOM 4750 C CA . ALA A 1 579 ? 13.782 1.992 -54.138 1.00 67.56 579 ALA A CA 1
ATOM 4751 C C . ALA A 1 579 ? 15.275 2.212 -53.824 1.00 67.56 579 ALA A C 1
ATOM 4753 O O . ALA A 1 579 ? 16.091 2.399 -54.737 1.00 67.56 579 ALA A O 1
ATOM 4754 N N . VAL A 1 580 ? 15.632 2.197 -52.540 1.00 76.12 580 VAL A N 1
ATOM 4755 C CA . VAL A 1 580 ? 16.991 2.403 -52.036 1.00 76.12 580 VAL A CA 1
ATOM 4756 C C . VAL A 1 580 ? 17.234 1.371 -50.935 1.00 76.12 580 VAL A C 1
ATOM 4758 O O . VAL A 1 580 ? 17.003 1.686 -49.776 1.00 76.12 580 VAL A O 1
ATOM 4761 N N . PRO A 1 581 ? 17.641 0.142 -51.291 1.00 82.25 581 PRO A N 1
ATOM 4762 C CA . PRO A 1 581 ? 17.643 -0.947 -50.333 1.00 82.25 581 PRO A CA 1
ATOM 4763 C C . PRO A 1 581 ? 18.750 -0.825 -49.291 1.00 82.25 581 PRO A C 1
ATOM 4765 O O . PRO A 1 581 ? 19.886 -0.440 -49.607 1.00 82.25 581 PRO A O 1
ATOM 4768 N N . THR A 1 582 ? 18.421 -1.199 -48.059 1.00 84.44 582 THR A N 1
ATOM 4769 C CA . THR A 1 582 ? 19.357 -1.310 -46.938 1.00 84.44 582 THR A CA 1
ATOM 4770 C C . THR A 1 582 ? 19.323 -2.698 -46.320 1.00 84.44 582 THR A C 1
ATOM 4772 O O . THR A 1 582 ? 18.325 -3.393 -46.431 1.00 84.44 582 THR A O 1
ATOM 4775 N N . ARG A 1 583 ? 20.407 -3.136 -45.661 1.00 90.19 583 ARG A N 1
ATOM 4776 C CA . ARG A 1 583 ? 20.379 -4.333 -44.804 1.00 90.19 583 ARG A CA 1
ATOM 4777 C C . ARG A 1 583 ? 19.703 -4.014 -43.481 1.00 90.19 583 ARG A C 1
ATOM 4779 O O . ARG A 1 583 ? 20.328 -3.442 -42.585 1.00 90.19 583 ARG A O 1
ATOM 4786 N N . ASP A 1 584 ? 18.439 -4.396 -43.366 1.00 91.81 584 ASP A N 1
ATOM 4787 C CA . ASP A 1 584 ? 17.579 -3.946 -42.277 1.00 91.81 584 ASP A CA 1
ATOM 4788 C C . ASP A 1 584 ? 16.583 -4.994 -41.757 1.00 91.81 584 ASP A C 1
ATOM 4790 O O . ASP A 1 584 ? 16.383 -6.088 -42.315 1.00 91.81 584 ASP A O 1
ATOM 4794 N N . ILE A 1 585 ? 15.997 -4.628 -40.616 1.00 94.75 585 ILE A N 1
ATOM 4795 C CA . ILE A 1 585 ? 14.861 -5.285 -39.974 1.00 94.75 585 ILE A CA 1
ATOM 4796 C C . ILE A 1 585 ? 13.848 -4.205 -39.579 1.00 94.75 585 ILE A C 1
ATOM 4798 O O . ILE A 1 585 ? 14.175 -3.250 -38.868 1.00 94.75 585 ILE A O 1
ATOM 4802 N N . HIS A 1 586 ? 12.605 -4.377 -40.017 1.00 94.50 586 HIS A N 1
ATOM 4803 C CA . HIS A 1 586 ? 11.485 -3.499 -39.709 1.00 94.50 586 HIS A CA 1
ATOM 4804 C C . HIS A 1 586 ? 10.860 -3.824 -38.349 1.00 94.50 586 HIS A C 1
ATOM 4806 O O . HIS A 1 586 ? 10.807 -4.975 -37.912 1.00 94.50 586 HIS A O 1
ATOM 4812 N N . MET A 1 587 ? 10.321 -2.801 -37.681 1.00 95.69 587 MET A N 1
ATOM 4813 C CA . MET A 1 587 ? 9.745 -2.945 -36.338 1.00 95.69 587 MET A CA 1
ATOM 4814 C C . MET A 1 587 ? 8.537 -3.893 -36.306 1.00 95.69 587 MET A C 1
ATOM 4816 O O . MET A 1 587 ? 8.291 -4.540 -35.289 1.00 95.69 587 MET A O 1
ATOM 4820 N N . ASN A 1 588 ? 7.785 -4.017 -37.402 1.00 93.88 588 ASN A N 1
ATOM 4821 C CA . ASN A 1 588 ? 6.665 -4.957 -37.504 1.00 93.88 588 ASN A CA 1
ATOM 4822 C C . ASN A 1 588 ? 7.130 -6.428 -37.493 1.00 93.88 588 ASN A C 1
ATOM 4824 O O . ASN A 1 588 ? 6.457 -7.267 -36.897 1.00 93.88 588 ASN A O 1
ATOM 4828 N N . GLN A 1 589 ? 8.307 -6.734 -38.049 1.00 93.69 589 GLN A N 1
ATOM 4829 C CA . GLN A 1 589 ? 8.867 -8.091 -38.114 1.00 93.69 589 GLN A CA 1
ATOM 4830 C C . GLN A 1 589 ? 9.240 -8.634 -36.733 1.00 93.69 589 GLN A C 1
ATOM 4832 O O . GLN A 1 589 ? 9.157 -9.836 -36.497 1.00 93.69 589 GLN A O 1
ATOM 4837 N N . VAL A 1 590 ? 9.603 -7.743 -35.807 1.00 94.88 590 VAL A N 1
ATOM 4838 C CA . VAL A 1 590 ? 9.870 -8.078 -34.400 1.00 94.88 590 VAL A CA 1
ATOM 4839 C C . VAL A 1 590 ? 8.666 -7.800 -33.489 1.00 94.88 590 VAL A C 1
ATOM 4841 O O . VAL A 1 590 ? 8.777 -7.865 -32.269 1.00 94.88 590 VAL A O 1
ATOM 4844 N N . GLY A 1 591 ? 7.497 -7.474 -34.055 1.00 94.50 591 GLY A N 1
ATOM 4845 C CA . GLY A 1 591 ? 6.279 -7.195 -33.289 1.00 94.50 591 GLY A CA 1
ATOM 4846 C C . GLY A 1 591 ? 6.359 -5.946 -32.400 1.00 94.50 591 GLY A C 1
ATOM 4847 O O . GLY A 1 591 ? 5.661 -5.871 -31.388 1.00 94.50 591 GLY A O 1
ATOM 4848 N N . TRP A 1 592 ? 7.205 -4.973 -32.749 1.00 96.44 592 TRP A N 1
ATOM 4849 C CA . TRP A 1 592 ? 7.460 -3.752 -31.972 1.00 96.44 592 TRP A CA 1
ATOM 4850 C C . TRP A 1 592 ? 6.963 -2.463 -32.660 1.00 96.44 592 TRP A C 1
ATOM 4852 O O . TRP A 1 592 ? 7.126 -1.371 -32.129 1.00 96.44 592 TRP A O 1
ATOM 4862 N N . GLU A 1 593 ? 6.274 -2.567 -33.802 1.00 96.25 593 GLU A N 1
ATOM 4863 C CA . GLU A 1 593 ? 5.738 -1.414 -34.552 1.00 96.25 593 GLU A CA 1
ATOM 4864 C C . GLU A 1 593 ? 4.834 -0.506 -33.708 1.00 96.25 593 GLU A C 1
ATOM 4866 O O . GLU A 1 593 ? 5.052 0.701 -33.657 1.00 96.25 593 GLU A O 1
ATOM 4871 N N . ARG A 1 594 ? 3.849 -1.067 -32.994 1.00 96.94 594 ARG A N 1
ATOM 4872 C CA . ARG A 1 594 ? 2.936 -0.269 -32.153 1.00 96.94 594 ARG A CA 1
ATOM 4873 C C . ARG A 1 594 ? 3.673 0.503 -31.056 1.00 96.94 594 ARG A C 1
ATOM 4875 O O . ARG A 1 594 ? 3.313 1.640 -30.769 1.00 96.94 594 ARG A O 1
ATOM 4882 N N . HIS A 1 595 ? 4.692 -0.114 -30.463 1.00 97.69 595 HIS A N 1
ATOM 4883 C CA . HIS A 1 595 ? 5.517 0.482 -29.411 1.00 97.69 595 HIS A CA 1
ATOM 4884 C C . HIS A 1 595 ? 6.347 1.629 -29.983 1.00 97.69 595 HIS A C 1
ATOM 4886 O O . HIS A 1 595 ? 6.384 2.714 -29.414 1.00 97.69 595 HIS A O 1
ATOM 4892 N N . TRP A 1 596 ? 6.935 1.417 -31.162 1.00 98.06 596 TRP A N 1
ATOM 4893 C CA . TRP A 1 596 ? 7.676 2.452 -31.864 1.00 98.06 596 TRP A CA 1
ATOM 4894 C C . TRP A 1 596 ? 6.794 3.632 -32.286 1.00 98.06 596 TRP A C 1
ATOM 4896 O O . TRP A 1 596 ? 7.179 4.778 -32.090 1.00 98.06 596 TRP A O 1
ATOM 4906 N N . LEU A 1 597 ? 5.586 3.392 -32.805 1.00 97.75 597 LEU A N 1
ATOM 4907 C CA . LEU A 1 597 ? 4.648 4.470 -33.143 1.00 97.75 597 LEU A CA 1
ATOM 4908 C C . LEU A 1 597 ? 4.238 5.284 -31.908 1.00 97.75 597 LEU A C 1
ATOM 4910 O O . LEU A 1 597 ? 4.156 6.510 -31.981 1.00 97.75 597 LEU A O 1
ATOM 4914 N N . TYR A 1 598 ? 4.039 4.621 -30.765 1.00 97.81 598 TYR A N 1
ATOM 4915 C CA . TYR A 1 598 ? 3.821 5.312 -29.495 1.00 97.81 598 TYR A CA 1
ATOM 4916 C C . TYR A 1 598 ? 5.050 6.128 -29.080 1.00 97.81 598 TYR A C 1
ATOM 4918 O O . TYR A 1 598 ? 4.909 7.293 -28.720 1.00 97.81 598 TYR A O 1
ATOM 4926 N N . PHE A 1 599 ? 6.259 5.576 -29.224 1.00 98.38 599 PHE A N 1
ATOM 4927 C CA . PHE A 1 599 ? 7.508 6.300 -28.988 1.00 98.38 599 PHE A CA 1
ATOM 4928 C C . PHE A 1 599 ? 7.635 7.549 -29.881 1.00 98.38 599 PHE A C 1
ATOM 4930 O O . PHE A 1 599 ? 7.981 8.626 -29.391 1.00 98.38 599 PHE A O 1
ATOM 4937 N N . LEU A 1 600 ? 7.285 7.449 -31.171 1.00 98.06 600 LEU A N 1
ATOM 4938 C CA . LEU A 1 600 ? 7.253 8.601 -32.076 1.00 98.06 600 LEU A CA 1
ATOM 4939 C C . LEU A 1 600 ? 6.279 9.672 -31.576 1.00 98.06 600 LEU A C 1
ATOM 4941 O O . LEU A 1 600 ? 6.628 10.848 -31.510 1.00 98.06 600 LEU A O 1
ATOM 4945 N N . GLN A 1 601 ? 5.063 9.270 -31.203 1.00 97.38 601 GLN A N 1
ATOM 4946 C CA . GLN A 1 601 ? 4.033 10.188 -30.721 1.00 97.38 601 GLN A CA 1
ATOM 4947 C C . GLN A 1 601 ? 4.419 10.862 -29.399 1.00 97.38 601 GLN A C 1
ATOM 4949 O O . GLN A 1 601 ? 4.148 12.050 -29.217 1.00 97.38 601 GLN A O 1
ATOM 4954 N N . ARG A 1 602 ? 5.007 10.100 -28.474 1.00 97.19 602 ARG A N 1
ATOM 4955 C CA . ARG A 1 602 ? 5.284 10.521 -27.100 1.00 97.19 602 ARG A CA 1
ATOM 4956 C C . ARG A 1 602 ? 6.577 11.326 -26.979 1.00 97.19 602 ARG A C 1
ATOM 4958 O O . ARG A 1 602 ? 6.565 12.334 -26.279 1.00 97.19 602 ARG A O 1
ATOM 4965 N N . TYR A 1 603 ? 7.646 10.926 -27.674 1.00 97.94 603 TYR A N 1
ATOM 4966 C CA . TYR A 1 603 ? 8.985 11.505 -27.484 1.00 97.94 603 TYR A CA 1
ATOM 4967 C C . TYR A 1 603 ? 9.542 12.232 -28.711 1.00 97.94 603 TYR A C 1
ATOM 4969 O O . TYR A 1 603 ? 10.219 13.247 -28.577 1.00 97.94 603 TYR A O 1
ATOM 4977 N N . VAL A 1 604 ? 9.254 11.765 -29.929 1.00 98.00 604 VAL A N 1
ATOM 4978 C CA . VAL A 1 604 ? 9.792 12.411 -31.144 1.00 98.00 604 VAL A CA 1
ATOM 4979 C C . VAL A 1 604 ? 8.957 13.620 -31.554 1.00 98.00 604 VAL A C 1
ATOM 4981 O O . VAL A 1 604 ? 9.522 14.663 -31.880 1.00 98.00 604 VAL A O 1
ATOM 4984 N N . ARG A 1 605 ? 7.623 13.511 -31.512 1.00 97.25 605 ARG A N 1
ATOM 4985 C CA . ARG A 1 605 ? 6.706 14.592 -31.904 1.00 97.25 605 ARG A CA 1
ATOM 4986 C C . ARG A 1 605 ? 6.976 15.895 -31.135 1.00 97.25 605 ARG A C 1
ATOM 4988 O O . ARG A 1 605 ? 7.119 16.918 -31.797 1.00 97.25 605 ARG A O 1
ATOM 4995 N N . PRO A 1 606 ? 7.142 15.901 -29.794 1.00 96.88 606 PRO A N 1
ATOM 4996 C CA . PRO A 1 606 ? 7.440 17.145 -29.082 1.00 96.88 606 PRO A CA 1
ATOM 4997 C C . PRO A 1 606 ? 8.764 17.791 -29.522 1.00 96.88 606 PRO A C 1
ATOM 4999 O O . PRO A 1 606 ? 8.832 19.011 -29.655 1.00 96.88 606 PRO A O 1
ATOM 5002 N N . LEU A 1 607 ? 9.810 16.994 -29.788 1.00 96.88 607 LEU A N 1
ATOM 5003 C CA . LEU A 1 607 ? 11.087 17.503 -30.312 1.00 96.88 607 LEU A CA 1
ATOM 5004 C C . LEU A 1 607 ? 10.932 18.090 -31.717 1.00 96.88 607 LEU A C 1
ATOM 5006 O O . LEU A 1 607 ? 11.557 19.090 -32.048 1.00 96.88 607 LEU A O 1
ATOM 5010 N N . GLN A 1 608 ? 10.103 17.469 -32.551 1.00 96.62 608 GLN A N 1
ATOM 5011 C CA . GLN A 1 608 ? 9.807 17.968 -33.886 1.00 96.62 608 GLN A CA 1
ATOM 5012 C C . GLN A 1 608 ? 9.075 19.312 -33.822 1.00 96.62 608 GLN A C 1
ATOM 5014 O O . GLN A 1 608 ? 9.465 20.254 -34.517 1.00 96.62 608 GLN A O 1
ATOM 5019 N N . GLU A 1 609 ? 8.020 19.401 -33.010 1.00 95.81 609 GLU A N 1
ATOM 5020 C CA . GLU A 1 609 ? 7.199 20.609 -32.850 1.00 95.81 609 GLU A CA 1
ATOM 5021 C C . GLU A 1 609 ? 8.022 21.779 -32.283 1.00 95.81 609 GLU A C 1
ATOM 5023 O O . GLU A 1 609 ? 7.747 22.937 -32.603 1.00 95.81 609 GLU A O 1
ATOM 5028 N N . SER A 1 610 ? 9.073 21.496 -31.501 1.00 94.50 610 SER A N 1
ATOM 5029 C CA . SER A 1 610 ? 9.935 22.534 -30.922 1.00 94.50 610 SER A CA 1
ATOM 5030 C C . SER A 1 610 ? 10.873 23.207 -31.931 1.00 94.50 610 SER A C 1
ATOM 5032 O O . SER A 1 610 ? 11.265 24.354 -31.712 1.00 94.50 610 SER A O 1
ATOM 5034 N N . VAL A 1 611 ? 11.220 22.542 -33.042 1.00 94.69 611 VAL A N 1
ATOM 5035 C CA . VAL A 1 611 ? 12.154 23.086 -34.049 1.00 94.69 611 VAL A CA 1
ATOM 5036 C C . VAL A 1 611 ? 11.516 23.412 -35.395 1.00 94.69 611 VAL A C 1
ATOM 5038 O O . VAL A 1 611 ? 11.914 24.386 -36.032 1.00 94.69 611 VAL A O 1
ATOM 5041 N N . PHE A 1 612 ? 10.492 22.669 -35.818 1.00 94.50 612 PHE A N 1
ATOM 5042 C CA . PHE A 1 612 ? 9.718 22.976 -37.024 1.00 94.50 612 PHE A CA 1
ATOM 5043 C C . PHE A 1 612 ? 8.413 23.680 -36.650 1.00 94.50 612 PHE A C 1
ATOM 5045 O O . PHE A 1 612 ? 7.319 23.129 -36.767 1.00 94.50 612 PHE A O 1
ATOM 5052 N N . ILE A 1 613 ? 8.553 24.923 -36.185 1.00 93.38 613 ILE A N 1
ATOM 5053 C CA . ILE A 1 613 ? 7.443 25.746 -35.693 1.00 93.38 613 ILE A CA 1
ATOM 5054 C C . ILE A 1 613 ? 6.361 25.884 -36.774 1.00 93.38 613 ILE A C 1
ATOM 5056 O O . ILE A 1 613 ? 6.630 26.323 -37.894 1.00 93.38 613 ILE A O 1
ATOM 5060 N N . GLY A 1 614 ? 5.124 25.544 -36.410 1.00 94.12 614 GLY A N 1
ATOM 5061 C CA . GLY A 1 614 ? 3.959 25.600 -37.295 1.00 94.12 614 GLY A CA 1
ATOM 5062 C C . GLY A 1 614 ? 3.677 24.310 -38.070 1.00 94.12 614 GLY A C 1
ATOM 5063 O O . GLY A 1 614 ? 2.686 24.264 -38.798 1.00 94.12 614 GLY A O 1
ATOM 5064 N N . TYR A 1 615 ? 4.501 23.269 -37.920 1.00 94.38 615 TYR A N 1
ATOM 5065 C CA . TYR A 1 615 ? 4.187 21.925 -38.400 1.00 94.38 615 TYR A CA 1
ATOM 5066 C C . TYR A 1 615 ? 3.652 21.063 -37.251 1.00 94.38 615 TYR A C 1
ATOM 5068 O O . TYR A 1 615 ? 4.390 20.749 -36.317 1.00 94.38 615 TYR A O 1
ATOM 5076 N N . GLU A 1 616 ? 2.380 20.669 -37.345 1.00 92.06 616 GLU A N 1
ATOM 5077 C CA . GLU A 1 616 ? 1.682 19.856 -36.345 1.00 92.06 616 GLU A CA 1
ATOM 5078 C C . GLU A 1 616 ? 1.005 18.648 -37.009 1.00 92.06 616 GLU A C 1
ATOM 5080 O O . GLU A 1 616 ? 0.205 18.802 -37.937 1.00 92.06 616 GLU A O 1
ATOM 5085 N N . HIS A 1 617 ? 1.287 17.440 -36.511 1.00 89.19 617 HIS A N 1
ATOM 5086 C CA . HIS A 1 617 ? 0.585 16.217 -36.908 1.00 89.19 617 HIS A CA 1
ATOM 5087 C C . HIS A 1 617 ? 0.552 15.203 -35.754 1.00 89.19 617 HIS A C 1
ATOM 5089 O O . HIS A 1 617 ? 1.584 14.718 -35.288 1.00 89.19 617 HIS A O 1
ATOM 5095 N N . ASN A 1 618 ? -0.651 14.884 -35.264 1.00 90.75 618 ASN A N 1
ATOM 5096 C CA . ASN A 1 618 ? -0.848 14.005 -34.112 1.00 90.75 618 ASN A CA 1
ATOM 5097 C C . ASN A 1 618 ? -2.016 13.023 -34.344 1.00 90.75 618 ASN A C 1
ATOM 5099 O O . ASN A 1 618 ? -3.150 13.480 -34.508 1.00 90.75 618 ASN A O 1
ATOM 5103 N N . PRO A 1 619 ? -1.784 11.697 -34.290 1.00 91.06 619 PRO A N 1
ATOM 5104 C CA . PRO A 1 619 ? -0.483 11.037 -34.129 1.00 91.06 619 PRO A CA 1
ATOM 5105 C C . PRO A 1 619 ? 0.394 11.161 -35.391 1.00 91.06 619 PRO A C 1
ATOM 5107 O O . PRO A 1 619 ? -0.152 11.214 -36.493 1.00 91.06 619 PRO A O 1
ATOM 5110 N N . PRO A 1 620 ? 1.736 11.167 -35.259 1.00 91.94 620 PRO A N 1
ATOM 5111 C CA . PRO A 1 620 ? 2.622 11.082 -36.417 1.00 91.94 620 PRO A CA 1
ATOM 5112 C C . PRO A 1 620 ? 2.394 9.759 -37.159 1.00 91.94 620 PRO A C 1
ATOM 5114 O O . PRO A 1 620 ? 2.183 8.713 -36.536 1.00 91.94 620 PRO A O 1
ATOM 5117 N N . ARG A 1 621 ? 2.456 9.781 -38.495 1.00 93.56 621 ARG A N 1
ATOM 5118 C CA . ARG A 1 621 ? 2.300 8.575 -39.320 1.00 93.56 621 ARG A CA 1
ATOM 5119 C C . ARG A 1 621 ? 3.665 8.092 -39.782 1.00 93.56 621 ARG A C 1
ATOM 5121 O O . ARG A 1 621 ? 4.382 8.839 -40.428 1.00 93.56 621 ARG A O 1
ATOM 5128 N N . SER A 1 622 ? 4.011 6.830 -39.549 1.00 92.50 622 SER A N 1
ATOM 5129 C CA . SER A 1 622 ? 5.244 6.252 -40.099 1.00 92.50 622 SER A CA 1
ATOM 5130 C C . SER A 1 622 ? 5.030 4.805 -40.518 1.00 92.50 622 SER A C 1
ATOM 5132 O O . SER A 1 622 ? 4.713 3.963 -39.682 1.00 92.50 622 SER A O 1
ATOM 5134 N N . LEU A 1 623 ? 5.201 4.523 -41.811 1.00 87.31 623 LEU A N 1
ATOM 5135 C CA . LEU A 1 623 ? 5.065 3.174 -42.382 1.00 87.31 623 LEU A CA 1
ATOM 5136 C C . LEU A 1 623 ? 6.411 2.440 -42.471 1.00 87.31 623 LEU A C 1
ATOM 5138 O O . LEU A 1 623 ? 6.449 1.215 -42.478 1.00 87.31 623 LEU A O 1
ATOM 5142 N N . MET A 1 624 ? 7.517 3.184 -42.529 1.00 86.62 624 MET A N 1
ATOM 5143 C CA . MET A 1 624 ? 8.862 2.629 -42.660 1.00 86.62 624 MET A CA 1
ATOM 5144 C C . MET A 1 624 ? 9.645 2.945 -41.389 1.00 86.62 624 MET A C 1
ATOM 5146 O O . MET A 1 624 ? 10.122 4.063 -41.206 1.00 86.62 624 MET A O 1
ATOM 5150 N N . ASN A 1 625 ? 9.731 1.952 -40.503 1.00 94.62 625 ASN A N 1
ATOM 5151 C CA . ASN A 1 625 ? 10.437 2.019 -39.227 1.00 94.62 625 ASN A CA 1
ATOM 5152 C C . ASN A 1 625 ? 11.363 0.810 -39.135 1.00 94.62 625 ASN A C 1
ATOM 5154 O O . ASN A 1 625 ? 10.870 -0.315 -39.023 1.00 94.62 625 ASN A O 1
ATOM 5158 N N . PHE A 1 626 ? 12.672 1.019 -39.207 1.00 95.88 626 PHE A N 1
ATOM 5159 C CA . PHE A 1 626 ? 13.612 -0.081 -39.382 1.00 95.88 626 PHE A CA 1
ATOM 5160 C C . PHE A 1 626 ? 14.997 0.236 -38.823 1.00 95.88 626 PHE A C 1
ATOM 5162 O O . PHE A 1 626 ? 15.456 1.379 -38.829 1.00 95.88 626 PHE A O 1
ATOM 5169 N N . VAL A 1 627 ? 15.669 -0.804 -38.331 1.00 97.81 627 VAL A N 1
ATOM 5170 C CA . VAL A 1 627 ? 17.075 -0.731 -37.929 1.00 97.81 627 VAL A CA 1
ATOM 5171 C C . VAL A 1 627 ? 17.929 -1.167 -39.104 1.00 97.81 627 VAL A C 1
ATOM 5173 O O . VAL A 1 627 ? 17.734 -2.259 -39.631 1.00 97.81 627 VAL A O 1
ATOM 5176 N N . VAL A 1 628 ? 18.901 -0.337 -39.473 1.00 96.19 628 VAL A N 1
ATOM 5177 C CA . VAL A 1 628 ? 19.878 -0.627 -40.526 1.00 96.19 628 VAL A CA 1
ATOM 5178 C C . VAL A 1 628 ? 21.197 -1.067 -39.907 1.00 96.19 628 VAL A C 1
ATOM 5180 O O . VAL A 1 628 ? 21.657 -0.475 -38.925 1.00 96.19 628 VAL A O 1
ATOM 5183 N N . ARG A 1 629 ? 21.844 -2.055 -40.532 1.00 96.44 629 ARG A N 1
ATOM 5184 C CA . ARG A 1 629 ? 23.191 -2.516 -40.196 1.00 96.44 629 ARG A CA 1
ATOM 5185 C C . ARG A 1 629 ? 24.158 -2.279 -41.352 1.00 96.44 629 ARG A C 1
ATOM 5187 O O . ARG A 1 629 ? 24.008 -2.857 -42.424 1.00 96.44 629 ARG A O 1
ATOM 5194 N N . TYR A 1 630 ? 25.205 -1.496 -41.101 1.00 96.00 630 TYR A N 1
ATOM 5195 C CA . TYR A 1 630 ? 26.306 -1.302 -42.046 1.00 96.00 630 TYR A CA 1
ATOM 5196 C C . TYR A 1 630 ? 27.554 -2.062 -41.606 1.00 96.00 630 TYR A C 1
ATOM 5198 O O . TYR A 1 630 ? 27.994 -1.927 -40.458 1.00 96.00 630 TYR A O 1
ATOM 5206 N N . ARG A 1 631 ? 28.155 -2.806 -42.540 1.00 94.69 631 ARG A N 1
ATOM 5207 C CA . ARG A 1 631 ? 29.428 -3.515 -42.349 1.00 94.69 631 ARG A CA 1
ATOM 5208 C C . ARG A 1 631 ? 30.301 -3.475 -43.609 1.00 94.69 631 ARG A C 1
ATOM 5210 O O . ARG A 1 631 ? 29.743 -3.514 -44.707 1.00 94.69 631 ARG A O 1
ATOM 5217 N N . PRO A 1 632 ? 31.643 -3.457 -43.475 1.00 94.25 632 PRO A N 1
ATOM 5218 C CA . PRO A 1 632 ? 32.585 -3.498 -44.601 1.00 94.25 632 PRO A CA 1
ATOM 5219 C C . PRO A 1 632 ? 32.406 -4.688 -45.551 1.00 94.25 632 PRO A C 1
ATOM 5221 O O . PRO A 1 632 ? 32.620 -4.548 -46.750 1.00 94.25 632 PRO A O 1
ATOM 5224 N N . ASP A 1 633 ? 32.042 -5.850 -45.011 1.00 92.50 633 ASP A N 1
ATOM 5225 C CA . ASP A 1 633 ? 31.887 -7.125 -45.720 1.00 92.50 633 ASP A CA 1
ATOM 5226 C C . ASP A 1 633 ? 30.469 -7.358 -46.268 1.00 92.50 633 ASP A C 1
ATOM 5228 O O . ASP A 1 633 ? 30.227 -8.346 -46.959 1.00 92.50 633 ASP A O 1
ATOM 5232 N N . GLU A 1 634 ? 29.539 -6.446 -45.982 1.00 90.19 634 GLU A N 1
ATOM 5233 C CA . GLU A 1 634 ? 28.142 -6.527 -46.396 1.00 90.19 634 GLU A CA 1
ATOM 5234 C C . GLU A 1 634 ? 27.770 -5.281 -47.223 1.00 90.19 634 GLU A C 1
ATOM 5236 O O . GLU A 1 634 ? 28.266 -5.084 -48.331 1.00 90.19 634 GLU A O 1
ATOM 5241 N N . GLN A 1 635 ? 26.912 -4.413 -46.683 1.00 91.12 635 GLN A N 1
ATOM 5242 C CA . GLN A 1 635 ? 26.601 -3.102 -47.236 1.00 91.12 635 GLN A CA 1
ATOM 5243 C C . GLN A 1 635 ? 27.278 -2.029 -46.367 1.00 91.12 635 GLN A C 1
ATOM 5245 O O . GLN A 1 635 ? 26.818 -1.779 -45.252 1.00 91.12 635 GLN A O 1
ATOM 5250 N N . PRO A 1 636 ? 28.373 -1.391 -46.823 1.00 94.06 636 PRO A N 1
ATOM 5251 C CA . PRO A 1 636 ? 29.137 -0.462 -45.987 1.00 94.06 636 PRO A CA 1
ATOM 5252 C C . PRO A 1 636 ? 28.729 1.007 -46.143 1.00 94.06 636 PRO A C 1
ATOM 5254 O O . PRO A 1 636 ? 29.205 1.853 -45.390 1.00 94.06 636 PRO A O 1
ATOM 5257 N N . SER A 1 637 ? 27.896 1.339 -47.127 1.00 93.75 637 SER A N 1
ATOM 5258 C CA . SER A 1 637 ? 27.466 2.707 -47.427 1.00 93.75 637 SER A CA 1
ATOM 5259 C C . SER A 1 637 ? 26.065 2.725 -48.033 1.00 93.75 637 SER A C 1
ATOM 5261 O O . SER A 1 637 ? 25.519 1.685 -48.415 1.00 93.75 637 SER A O 1
ATOM 5263 N N . LEU A 1 638 ? 25.489 3.923 -48.141 1.00 93.69 638 LEU A N 1
ATOM 5264 C CA . LEU A 1 638 ? 24.213 4.138 -48.812 1.00 93.69 638 LEU A CA 1
ATOM 5265 C C . LEU A 1 638 ? 24.350 5.263 -49.831 1.00 93.69 638 LEU A C 1
ATOM 5267 O O . LEU A 1 638 ? 24.801 6.360 -49.502 1.00 93.69 638 LEU A O 1
ATOM 5271 N N . ARG A 1 639 ? 23.968 4.977 -51.078 1.00 92.56 639 ARG A N 1
ATOM 5272 C CA . ARG A 1 639 ? 24.055 5.933 -52.189 1.00 92.56 639 ARG A CA 1
ATOM 5273 C C . ARG A 1 639 ? 23.218 7.198 -51.925 1.00 92.56 639 ARG A C 1
ATOM 5275 O O . ARG A 1 639 ? 22.245 7.123 -51.177 1.00 92.56 639 ARG A O 1
ATOM 5282 N N . PRO A 1 640 ? 23.533 8.328 -52.581 1.00 94.00 640 PRO A N 1
ATOM 5283 C CA . PRO A 1 640 ? 22.712 9.532 -52.517 1.00 94.00 640 PRO A CA 1
ATOM 5284 C C . PRO A 1 640 ? 21.229 9.280 -52.828 1.00 94.00 640 PRO A C 1
ATOM 5286 O O . PRO A 1 640 ? 20.922 8.643 -53.838 1.00 94.00 640 PRO A O 1
ATOM 5289 N N . HIS A 1 641 ? 20.323 9.774 -51.981 1.00 93.50 641 HIS A N 1
ATOM 5290 C CA . HIS A 1 641 ? 18.873 9.633 -52.150 1.00 93.50 641 HIS A CA 1
ATOM 5291 C C . HIS A 1 641 ? 18.071 10.714 -51.395 1.00 93.50 641 HIS A C 1
ATOM 5293 O O . HIS A 1 641 ? 18.620 11.551 -50.673 1.00 93.50 641 HIS A O 1
ATOM 5299 N N . HIS A 1 642 ? 16.755 10.707 -51.624 1.00 91.94 642 HIS A N 1
ATOM 5300 C CA . HIS A 1 642 ? 15.753 11.369 -50.791 1.00 91.94 642 HIS A CA 1
ATOM 5301 C C . HIS A 1 642 ? 14.923 10.311 -50.076 1.00 91.94 642 HIS A C 1
ATOM 5303 O O . HIS A 1 642 ? 14.663 9.249 -50.648 1.00 91.94 642 HIS A O 1
ATOM 5309 N N . ASP A 1 643 ? 14.438 10.656 -48.890 1.00 91.62 643 ASP A N 1
ATOM 5310 C CA . ASP A 1 643 ? 13.523 9.801 -48.149 1.00 91.62 643 ASP A CA 1
ATOM 5311 C C . ASP A 1 643 ? 12.087 10.075 -48.571 1.00 91.62 643 ASP A C 1
ATOM 5313 O O . ASP A 1 643 ? 11.695 11.207 -48.877 1.00 91.62 643 ASP A O 1
ATOM 5317 N N . SER A 1 644 ? 11.263 9.032 -48.542 1.00 91.12 644 SER A N 1
ATOM 5318 C CA . SER A 1 644 ? 9.825 9.173 -48.749 1.00 91.12 644 SER A CA 1
ATOM 5319 C C . SER A 1 644 ? 9.138 9.600 -47.450 1.00 91.12 644 SER A C 1
ATOM 5321 O O . SER A 1 644 ? 8.275 8.888 -46.956 1.00 91.12 644 SER A O 1
ATOM 5323 N N . SER A 1 645 ? 9.528 10.748 -46.896 1.00 93.75 645 SER A N 1
ATOM 5324 C CA . SER A 1 645 ? 9.025 11.306 -45.633 1.00 93.75 645 SER A CA 1
ATOM 5325 C C . SER A 1 645 ? 8.853 12.823 -45.733 1.00 93.75 645 SER A C 1
ATOM 5327 O O . SER A 1 645 ? 9.439 13.473 -46.607 1.00 93.75 645 SER A O 1
ATOM 5329 N N . THR A 1 646 ? 8.052 13.414 -44.847 1.00 95.81 646 THR A N 1
ATOM 5330 C CA . THR A 1 646 ? 8.111 14.867 -44.627 1.00 95.81 646 THR A CA 1
ATOM 5331 C C . THR A 1 646 ? 9.385 15.196 -43.861 1.00 95.81 646 THR A C 1
ATOM 5333 O O . THR A 1 646 ? 10.182 16.022 -44.313 1.00 95.81 646 THR A O 1
ATOM 5336 N N . TYR A 1 647 ? 9.636 14.465 -42.774 1.00 97.12 647 TYR A N 1
ATOM 5337 C CA . TYR A 1 647 ? 10.905 14.472 -42.060 1.00 97.12 647 TYR A CA 1
ATOM 5338 C C . TYR A 1 647 ? 11.335 13.050 -41.699 1.00 97.12 647 TYR A C 1
ATOM 5340 O O . TYR A 1 647 ? 10.521 12.156 -41.466 1.00 97.12 647 TYR A O 1
ATOM 5348 N N . THR A 1 648 ? 12.642 12.843 -41.656 1.00 97.50 648 THR A N 1
ATOM 5349 C CA . THR A 1 648 ? 13.267 11.585 -41.268 1.00 97.50 648 THR A CA 1
ATOM 5350 C C . THR A 1 648 ? 13.922 11.754 -39.916 1.00 97.50 648 THR A C 1
ATOM 5352 O O . THR A 1 648 ? 14.522 12.796 -39.627 1.00 97.50 648 THR A O 1
ATOM 5355 N N . ILE A 1 649 ? 13.839 10.700 -39.110 1.00 97.19 649 ILE A N 1
ATOM 5356 C CA . ILE A 1 649 ? 14.666 10.565 -37.922 1.00 97.19 649 ILE A CA 1
ATOM 5357 C C . ILE A 1 649 ? 15.691 9.448 -38.078 1.00 97.19 649 ILE A C 1
ATOM 5359 O O . ILE A 1 649 ? 15.423 8.420 -38.699 1.00 97.19 649 ILE A O 1
ATOM 5363 N N . ASN A 1 650 ? 16.865 9.662 -37.492 1.00 97.44 650 ASN A N 1
ATOM 5364 C CA . ASN A 1 650 ? 17.987 8.736 -37.526 1.00 97.44 650 ASN A CA 1
ATOM 5365 C C . ASN A 1 650 ? 18.679 8.710 -36.159 1.00 97.44 650 ASN A C 1
ATOM 5367 O O . ASN A 1 650 ? 19.367 9.664 -35.795 1.00 97.44 650 ASN A O 1
ATOM 5371 N N . ILE A 1 651 ? 18.481 7.632 -35.398 1.00 98.31 651 ILE A N 1
ATOM 5372 C CA . ILE A 1 651 ? 19.104 7.433 -34.084 1.00 98.31 651 ILE A CA 1
ATOM 5373 C C . ILE A 1 651 ? 20.337 6.555 -34.244 1.00 98.31 651 ILE A C 1
ATOM 5375 O O . ILE A 1 651 ? 20.244 5.436 -34.749 1.00 98.31 651 ILE A O 1
ATOM 5379 N N . ALA A 1 652 ? 21.487 7.023 -33.763 1.00 98.00 652 ALA A N 1
ATOM 5380 C CA . ALA A 1 652 ? 22.673 6.178 -33.681 1.00 98.00 652 ALA A CA 1
ATOM 5381 C C . ALA A 1 652 ? 22.563 5.205 -32.498 1.00 98.00 652 ALA A C 1
ATOM 5383 O O . ALA A 1 652 ? 22.348 5.628 -31.364 1.00 98.00 652 ALA A O 1
ATOM 5384 N N . LEU A 1 653 ? 22.725 3.904 -32.757 1.00 98.31 653 LEU A N 1
ATOM 5385 C CA . LEU A 1 653 ? 22.526 2.856 -31.747 1.00 98.31 653 LEU A CA 1
ATOM 5386 C C . LEU A 1 653 ? 23.834 2.326 -31.145 1.00 98.31 653 LEU A C 1
ATOM 5388 O O . LEU A 1 653 ? 23.800 1.583 -30.173 1.00 98.31 653 LEU A O 1
ATOM 5392 N N . ASN A 1 654 ? 24.994 2.672 -31.695 1.00 97.31 654 ASN A N 1
ATOM 5393 C CA . ASN A 1 654 ? 26.279 2.251 -31.142 1.00 97.31 654 ASN A CA 1
ATOM 5394 C C . ASN A 1 654 ? 27.387 3.289 -31.381 1.00 97.31 654 ASN A C 1
ATOM 5396 O O . ASN A 1 654 ? 27.164 4.316 -32.027 1.00 97.31 654 ASN A O 1
ATOM 5400 N N . GLN A 1 655 ? 28.559 3.075 -30.784 1.00 95.38 655 GLN A N 1
ATOM 5401 C CA . GLN A 1 655 ? 29.580 4.105 -30.617 1.00 95.38 655 GLN A CA 1
ATOM 5402 C C . GLN A 1 655 ? 30.620 4.082 -31.741 1.00 95.38 655 GLN A C 1
ATOM 5404 O O . GLN A 1 655 ? 31.327 3.096 -31.972 1.00 95.38 655 GLN A O 1
ATOM 5409 N N . ARG A 1 656 ? 30.785 5.226 -32.411 1.00 93.62 656 ARG A N 1
ATOM 5410 C CA . ARG A 1 656 ? 31.878 5.433 -33.368 1.00 93.62 656 ARG A CA 1
ATOM 5411 C C . ARG A 1 656 ? 33.229 5.438 -32.649 1.00 93.62 656 ARG A C 1
ATOM 5413 O O . ARG A 1 656 ? 33.376 6.056 -31.602 1.00 93.62 656 ARG A O 1
ATOM 5420 N N . GLY A 1 657 ? 34.226 4.785 -33.239 1.00 93.56 657 GLY A N 1
ATOM 5421 C CA . GLY A 1 657 ? 35.572 4.622 -32.682 1.00 93.56 657 GLY A CA 1
ATOM 5422 C C . GLY A 1 657 ? 35.712 3.447 -31.710 1.00 93.56 657 GLY A C 1
ATOM 5423 O O . GLY A 1 657 ? 36.838 3.041 -31.433 1.00 93.56 657 GLY A O 1
ATOM 5424 N N . VAL A 1 658 ? 34.597 2.878 -31.240 1.00 95.06 658 VAL A N 1
ATOM 5425 C CA . VAL A 1 658 ? 34.565 1.679 -30.388 1.00 95.06 658 VAL A CA 1
ATOM 5426 C C . VAL A 1 658 ? 34.012 0.498 -31.182 1.00 95.06 658 VAL A C 1
ATOM 5428 O O . VAL A 1 658 ? 34.715 -0.486 -31.396 1.00 95.06 658 VAL A O 1
ATOM 5431 N N . ASP A 1 659 ? 32.788 0.631 -31.696 1.00 96.19 659 ASP A N 1
ATOM 5432 C CA . ASP A 1 659 ? 32.077 -0.446 -32.392 1.00 96.19 659 ASP A CA 1
ATOM 5433 C C . ASP A 1 659 ? 32.281 -0.412 -33.916 1.00 96.19 659 ASP A C 1
ATOM 5435 O O . ASP A 1 659 ? 32.178 -1.440 -34.595 1.00 96.19 659 ASP A O 1
ATOM 5439 N N . TYR A 1 660 ? 32.571 0.771 -34.473 1.00 96.75 660 TYR A N 1
ATOM 5440 C CA . TYR A 1 660 ? 32.837 0.968 -35.901 1.00 96.75 660 TYR A CA 1
ATOM 5441 C C . TYR A 1 660 ? 33.740 2.174 -36.200 1.00 96.75 660 TYR A C 1
ATOM 5443 O O . TYR A 1 660 ? 33.804 3.131 -35.431 1.00 96.75 660 TYR A O 1
ATOM 5451 N N . GLU A 1 661 ? 34.398 2.161 -37.363 1.00 96.50 661 GLU A N 1
ATOM 5452 C CA . GLU A 1 661 ? 35.171 3.287 -37.911 1.00 96.50 661 GLU A CA 1
ATOM 5453 C C . GLU A 1 661 ? 34.564 3.767 -39.245 1.00 96.50 661 GLU A C 1
ATOM 5455 O O . GLU A 1 661 ? 33.911 3.007 -39.967 1.00 96.50 661 GLU A O 1
ATOM 5460 N N . GLY A 1 662 ? 34.768 5.043 -39.584 1.00 94.50 662 GLY A N 1
ATOM 5461 C CA . GLY A 1 662 ? 34.112 5.679 -40.733 1.00 94.50 662 GLY A CA 1
ATOM 5462 C C . GLY A 1 662 ? 32.652 6.042 -40.439 1.00 94.50 662 GLY A C 1
ATOM 5463 O O . GLY A 1 662 ? 32.321 6.421 -39.313 1.00 94.50 662 GLY A O 1
ATOM 5464 N N . GLY A 1 663 ? 31.788 5.952 -41.450 1.00 93.12 663 GLY A N 1
ATOM 5465 C CA . GLY A 1 663 ? 30.352 6.201 -41.329 1.00 93.12 663 GLY A CA 1
ATOM 5466 C C . GLY A 1 663 ? 29.962 7.674 -41.163 1.00 93.12 663 GLY A C 1
ATOM 5467 O O . GLY A 1 663 ? 30.780 8.587 -41.267 1.00 93.12 663 GLY A O 1
ATOM 5468 N N . GLY A 1 664 ? 28.670 7.894 -40.929 1.00 93.75 664 GLY A N 1
ATOM 5469 C CA . GLY A 1 664 ? 28.044 9.214 -40.834 1.00 93.75 664 GLY A CA 1
ATOM 5470 C C . GLY A 1 664 ? 26.952 9.418 -41.883 1.00 93.75 664 GLY A C 1
ATOM 5471 O O . GLY A 1 664 ? 26.550 8.473 -42.570 1.00 93.75 664 GLY A O 1
ATOM 5472 N N . CYS A 1 665 ? 26.460 10.648 -41.977 1.00 96.38 665 CYS A N 1
ATOM 5473 C CA . CYS A 1 665 ? 25.514 11.093 -42.999 1.00 96.38 665 CYS A CA 1
ATOM 5474 C C . CYS A 1 665 ? 26.031 12.387 -43.632 1.00 96.38 665 CYS A C 1
ATOM 5476 O O . CYS A 1 665 ? 26.439 13.299 -42.909 1.00 96.38 665 CYS A O 1
ATOM 5478 N N . ARG A 1 666 ? 26.031 12.478 -44.964 1.00 97.25 666 ARG A N 1
ATOM 5479 C CA . ARG A 1 666 ? 26.416 13.695 -45.686 1.00 97.25 666 ARG A CA 1
ATOM 5480 C C . ARG A 1 666 ? 25.231 14.268 -46.441 1.00 97.25 666 ARG A C 1
ATOM 5482 O O . ARG A 1 666 ? 24.669 13.612 -47.308 1.00 97.25 666 ARG A O 1
ATOM 5489 N N . PHE A 1 667 ? 24.919 15.529 -46.166 1.00 97.62 667 PHE A N 1
ATOM 5490 C CA . PHE A 1 667 ? 23.899 16.303 -46.861 1.00 97.62 667 PHE A CA 1
ATOM 5491 C C . PHE A 1 667 ? 24.547 17.079 -48.007 1.00 97.62 667 PHE A C 1
ATOM 5493 O O . PHE A 1 667 ? 25.226 18.092 -47.808 1.00 97.62 667 PHE A O 1
ATOM 5500 N N . ILE A 1 668 ? 24.351 16.575 -49.224 1.00 96.06 668 ILE A N 1
ATOM 5501 C CA . ILE A 1 668 ? 25.143 16.940 -50.404 1.00 96.06 668 ILE A CA 1
ATOM 5502 C C . ILE A 1 668 ? 24.940 18.405 -50.773 1.00 96.06 668 ILE A C 1
ATOM 5504 O O . ILE A 1 668 ? 25.910 19.116 -51.030 1.00 96.06 668 ILE A O 1
ATOM 5508 N N . ARG A 1 669 ? 23.688 18.876 -50.727 1.00 96.25 669 ARG A N 1
ATOM 5509 C CA . ARG A 1 669 ? 23.331 20.258 -51.073 1.00 96.25 669 ARG A CA 1
ATOM 5510 C C . ARG A 1 669 ? 24.077 21.297 -50.236 1.00 96.25 669 ARG A C 1
ATOM 5512 O O . ARG A 1 669 ? 24.392 22.369 -50.740 1.00 96.25 669 ARG A O 1
ATOM 5519 N N . T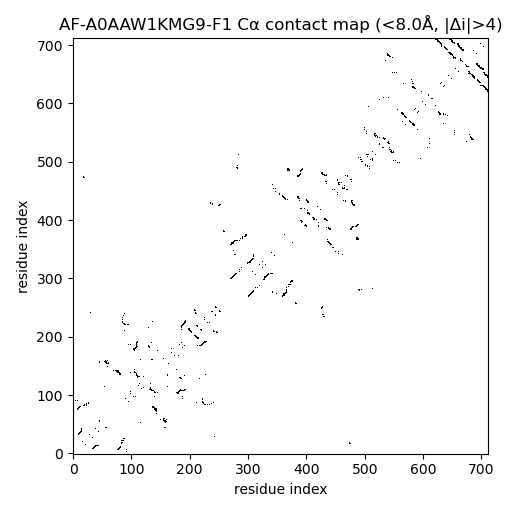YR A 1 670 ? 24.358 20.979 -48.976 1.00 95.69 670 TYR A N 1
ATOM 5520 C CA . TYR A 1 670 ? 25.020 21.889 -48.041 1.00 95.69 670 TYR A CA 1
ATOM 5521 C C . TYR A 1 670 ? 26.513 21.601 -47.885 1.00 95.69 670 TYR A C 1
ATOM 5523 O O . TYR A 1 670 ? 27.179 22.268 -47.100 1.00 95.69 670 TYR A O 1
ATOM 5531 N N . ASN A 1 671 ? 27.034 20.582 -48.580 1.00 95.94 671 ASN A N 1
ATOM 5532 C CA . ASN A 1 671 ? 28.374 20.038 -48.367 1.00 95.94 671 ASN A CA 1
ATOM 5533 C C . ASN A 1 671 ? 28.706 19.829 -46.872 1.00 95.94 671 ASN A C 1
ATOM 5535 O O . ASN A 1 671 ? 29.825 20.078 -46.428 1.00 95.94 671 ASN A O 1
ATOM 5539 N N . CYS A 1 672 ? 27.714 19.388 -46.097 1.00 97.19 672 CYS A N 1
ATOM 5540 C CA . CYS A 1 672 ? 27.810 19.234 -44.651 1.00 97.19 672 CYS A CA 1
ATOM 5541 C C . CYS A 1 672 ? 27.715 17.755 -44.282 1.00 97.19 672 CYS A C 1
ATOM 5543 O O . CYS A 1 672 ? 26.880 17.034 -44.828 1.00 97.19 672 CYS A O 1
ATOM 5545 N N . SER A 1 673 ? 28.586 17.290 -43.386 1.00 96.19 673 SER A N 1
ATOM 5546 C CA . SER A 1 673 ? 28.626 15.890 -42.958 1.00 96.19 673 SER A CA 1
ATOM 5547 C C . SER A 1 673 ? 28.530 15.790 -41.446 1.00 96.19 673 SER A C 1
ATOM 5549 O O . SER A 1 673 ? 29.283 16.445 -40.731 1.00 96.19 673 SER A O 1
ATOM 5551 N N . VAL A 1 674 ? 27.649 14.916 -40.972 1.00 95.31 674 VAL A N 1
ATOM 5552 C CA . VAL A 1 674 ? 27.536 14.539 -39.566 1.00 95.31 674 VAL A CA 1
ATOM 5553 C C . VAL A 1 674 ? 28.210 13.182 -39.392 1.00 95.31 674 VAL A C 1
ATOM 5555 O O . VAL A 1 674 ? 27.634 12.141 -39.712 1.00 95.31 674 VAL A O 1
ATOM 5558 N N . VAL A 1 675 ? 29.466 13.204 -38.945 1.00 92.25 675 VAL A N 1
ATOM 5559 C CA . VAL A 1 675 ? 30.307 12.001 -38.775 1.00 92.25 675 VAL A CA 1
ATOM 5560 C C . VAL A 1 675 ? 30.462 11.588 -37.314 1.00 92.25 675 VAL A C 1
ATOM 5562 O O . VAL A 1 675 ? 30.557 10.400 -37.026 1.00 92.25 675 VAL A O 1
ATOM 5565 N N . ASP A 1 676 ? 30.420 12.542 -36.384 1.00 87.31 676 ASP A N 1
ATOM 5566 C CA . ASP A 1 676 ? 30.583 12.302 -34.946 1.00 87.31 676 ASP A CA 1
ATOM 5567 C C . ASP A 1 676 ? 29.233 12.010 -34.275 1.00 87.31 676 ASP A C 1
ATOM 5569 O O . ASP A 1 676 ? 28.821 12.672 -33.322 1.00 87.31 676 ASP A O 1
ATOM 5573 N N . THR A 1 677 ? 28.504 11.028 -34.813 1.00 89.62 677 THR A N 1
ATOM 5574 C CA . THR A 1 677 ? 27.224 10.592 -34.246 1.00 89.62 677 THR A CA 1
ATOM 5575 C C . THR A 1 677 ? 27.424 9.993 -32.856 1.00 89.62 677 THR A C 1
ATOM 5577 O O . THR A 1 677 ? 28.352 9.216 -32.634 1.00 89.62 677 THR A O 1
ATOM 5580 N N . LYS A 1 678 ? 26.524 10.329 -31.933 1.00 94.44 678 LYS A N 1
ATOM 5581 C CA . LYS A 1 678 ? 26.535 9.883 -30.540 1.00 94.44 678 LYS A CA 1
ATOM 5582 C C . LYS A 1 678 ? 25.461 8.828 -30.344 1.00 94.44 678 LYS A C 1
ATOM 5584 O O . LYS A 1 678 ? 24.337 9.019 -30.803 1.00 94.44 678 LYS A O 1
ATOM 5589 N N . MET A 1 679 ? 25.810 7.743 -29.666 1.00 96.81 679 MET A N 1
ATOM 5590 C CA . MET A 1 679 ? 24.861 6.698 -29.289 1.00 96.81 679 MET A CA 1
ATOM 5591 C C . MET A 1 679 ? 23.693 7.308 -28.503 1.00 96.81 679 MET A C 1
ATOM 5593 O O . MET A 1 679 ? 23.909 8.155 -27.641 1.00 96.81 679 MET A O 1
ATOM 5597 N N . GLY A 1 680 ? 22.466 6.924 -28.847 1.00 97.75 680 GLY A N 1
ATOM 5598 C CA . GLY A 1 680 ? 21.244 7.423 -28.216 1.00 97.75 680 GLY A CA 1
ATOM 5599 C C . GLY A 1 680 ? 20.787 8.814 -28.662 1.00 97.75 680 GLY A C 1
ATOM 5600 O O . GLY A 1 680 ? 19.765 9.309 -28.182 1.00 97.75 680 GLY A O 1
ATOM 5601 N N . TRP A 1 681 ? 21.505 9.448 -29.597 1.00 98.00 681 TRP A N 1
ATOM 5602 C CA . TRP A 1 681 ? 21.122 10.742 -30.159 1.00 98.00 681 TRP A CA 1
ATOM 5603 C C . TRP A 1 681 ? 20.417 10.592 -31.511 1.00 98.00 681 TRP A C 1
ATOM 5605 O O . TRP A 1 681 ? 20.832 9.804 -32.364 1.00 98.00 681 TRP A O 1
ATOM 5615 N N . LEU A 1 682 ? 19.386 11.411 -31.711 1.00 97.69 682 LEU A N 1
ATOM 5616 C CA . LEU A 1 682 ? 18.516 11.481 -32.880 1.00 97.69 682 LEU A CA 1
ATOM 5617 C C . LEU A 1 682 ? 18.905 12.650 -33.776 1.00 97.69 682 LEU A C 1
ATOM 5619 O O . LEU A 1 682 ? 18.888 13.798 -33.338 1.00 97.69 682 LEU A O 1
ATOM 5623 N N . LEU A 1 683 ? 19.210 12.364 -35.038 1.00 97.56 683 LEU A N 1
ATOM 5624 C CA . LEU A 1 683 ? 19.196 13.354 -36.109 1.00 97.56 683 LEU A CA 1
ATOM 5625 C C . LEU A 1 683 ? 17.785 13.477 -36.674 1.00 97.56 683 LEU A C 1
ATOM 5627 O O . LEU A 1 683 ? 17.137 12.462 -36.919 1.00 97.56 683 LEU A O 1
ATOM 5631 N N . MET A 1 684 ? 17.343 14.706 -36.920 1.00 98.00 684 MET A N 1
ATOM 5632 C CA . MET A 1 684 ? 16.051 15.014 -37.525 1.00 98.00 684 MET A CA 1
ATOM 5633 C C . MET A 1 684 ? 16.242 15.994 -38.681 1.00 98.00 684 MET A C 1
ATOM 5635 O O . MET A 1 684 ? 16.845 17.050 -38.496 1.00 98.00 684 MET A O 1
ATOM 5639 N N . HIS A 1 685 ? 15.742 15.655 -39.868 1.00 97.94 685 HIS A N 1
ATOM 5640 C CA . HIS A 1 685 ? 15.848 16.507 -41.057 1.00 97.94 685 HIS A CA 1
ATOM 5641 C C . HIS A 1 685 ? 14.674 16.290 -42.022 1.00 97.94 685 HIS A C 1
ATOM 5643 O O . HIS A 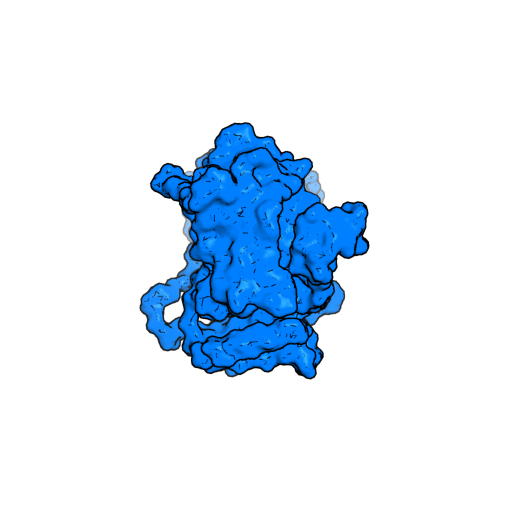1 685 ? 14.085 15.211 -42.023 1.00 97.94 685 HIS A O 1
ATOM 5649 N N . PRO A 1 686 ? 14.341 17.258 -42.894 1.00 97.69 686 PRO A N 1
ATOM 5650 C CA . PRO A 1 686 ? 13.380 17.047 -43.977 1.00 97.69 686 PRO A CA 1
ATOM 5651 C C . PRO A 1 686 ? 13.780 15.874 -44.888 1.00 97.69 686 PRO A C 1
ATOM 5653 O O . PRO A 1 686 ? 14.960 15.709 -45.193 1.00 97.69 686 PRO A O 1
ATOM 5656 N N . GLY A 1 687 ? 12.821 15.067 -45.346 1.00 93.25 687 GLY A N 1
ATOM 5657 C CA . GLY A 1 687 ? 13.096 13.900 -46.204 1.00 93.25 687 GLY A CA 1
ATOM 5658 C C . GLY A 1 687 ? 13.125 14.212 -47.702 1.00 93.25 687 GLY A C 1
ATOM 5659 O O . GLY A 1 687 ? 13.975 13.723 -48.455 1.00 93.25 687 GLY A O 1
ATOM 5660 N N . LYS A 1 688 ? 12.218 15.092 -48.141 1.00 91.81 688 LYS A N 1
ATOM 5661 C CA . LYS A 1 688 ? 11.998 15.443 -49.553 1.00 91.81 688 LYS A CA 1
ATOM 5662 C C . LYS A 1 688 ? 12.654 16.768 -49.939 1.00 91.81 688 LYS A C 1
ATOM 5664 O O . LYS A 1 688 ? 12.848 17.655 -49.112 1.00 91.81 688 LYS A O 1
ATOM 5669 N N . LEU A 1 689 ? 12.920 16.918 -51.240 1.00 93.38 689 LEU A N 1
ATOM 5670 C CA . LEU A 1 689 ? 13.345 18.137 -51.950 1.00 93.38 689 LEU A CA 1
ATOM 5671 C C . LEU A 1 689 ? 14.720 18.707 -51.561 1.00 93.38 689 LEU A C 1
ATOM 5673 O O . LEU A 1 689 ? 15.540 18.987 -52.431 1.00 93.38 689 LEU A O 1
ATOM 5677 N N . THR A 1 690 ? 14.978 18.932 -50.276 1.00 94.56 690 THR A N 1
ATOM 5678 C CA . THR A 1 690 ? 16.048 19.823 -49.816 1.00 94.56 690 THR A CA 1
ATOM 5679 C C . THR A 1 690 ? 17.272 19.103 -49.253 1.00 94.56 690 THR A C 1
ATOM 5681 O O . THR A 1 690 ? 18.389 19.591 -49.420 1.00 94.56 690 THR A O 1
ATOM 5684 N N . HIS A 1 691 ? 17.090 17.926 -48.660 1.00 96.81 691 HIS A N 1
ATOM 5685 C CA . HIS A 1 691 ? 18.139 17.183 -47.955 1.00 96.81 691 HIS A CA 1
ATOM 5686 C C . HIS A 1 691 ? 18.522 15.906 -48.713 1.00 96.81 691 HIS A C 1
ATOM 5688 O O . HIS A 1 691 ? 18.411 14.797 -48.198 1.00 96.81 691 HIS A O 1
ATOM 5694 N N . TYR A 1 692 ? 18.963 16.065 -49.966 1.00 96.12 692 TYR A N 1
ATOM 5695 C CA . TYR A 1 692 ? 19.561 14.959 -50.720 1.00 96.12 692 TYR A CA 1
ATOM 5696 C C . TYR A 1 692 ? 20.847 14.520 -50.014 1.00 96.12 692 TYR A C 1
ATOM 5698 O O . TYR A 1 692 ? 21.771 15.332 -49.859 1.00 96.12 692 TYR A O 1
ATOM 5706 N N . HIS A 1 693 ? 20.885 13.279 -49.537 1.00 96.69 693 HIS A N 1
ATOM 5707 C CA . HIS A 1 693 ? 21.903 12.833 -48.592 1.00 96.69 693 HIS A CA 1
ATOM 5708 C C . HIS A 1 693 ? 22.414 11.424 -48.896 1.00 96.69 693 HIS A C 1
ATOM 5710 O O . HIS A 1 693 ? 21.780 10.663 -49.622 1.00 96.69 693 HIS A O 1
ATOM 5716 N N . GLU A 1 694 ? 23.592 11.095 -48.363 1.00 95.06 694 GLU A N 1
ATOM 5717 C CA . GLU A 1 694 ? 24.247 9.793 -48.518 1.00 95.06 694 GLU A CA 1
ATOM 5718 C C . GLU A 1 694 ? 24.758 9.246 -47.178 1.00 95.06 694 GLU A C 1
ATOM 5720 O O . GLU A 1 694 ? 25.173 9.999 -46.288 1.00 95.06 694 GLU A O 1
ATOM 5725 N N . GLY A 1 695 ? 24.751 7.918 -47.047 1.00 95.31 695 GLY A N 1
ATOM 5726 C CA . GLY A 1 695 ? 25.360 7.205 -45.928 1.00 95.31 695 GLY A CA 1
ATOM 5727 C C . GLY A 1 695 ? 26.839 6.961 -46.210 1.00 95.31 695 GLY A C 1
ATOM 5728 O O . GLY A 1 695 ? 27.181 6.231 -47.141 1.00 95.31 695 GLY A O 1
ATOM 5729 N N . LEU A 1 696 ? 27.720 7.565 -45.411 1.00 96.50 696 LEU A N 1
ATOM 5730 C CA . LEU A 1 696 ? 29.167 7.478 -45.621 1.00 96.50 696 LEU A CA 1
ATOM 5731 C C . LEU A 1 696 ? 29.705 6.071 -45.328 1.00 96.50 696 LEU A C 1
ATOM 5733 O O . LEU A 1 696 ? 29.147 5.335 -44.515 1.00 96.50 696 LEU A O 1
ATOM 5737 N N . LEU A 1 697 ? 30.821 5.730 -45.979 1.00 96.44 697 LEU A N 1
ATOM 5738 C CA . LEU A 1 697 ? 31.450 4.411 -45.909 1.00 96.44 697 LEU A CA 1
ATOM 5739 C C . LEU A 1 697 ? 31.889 4.053 -44.482 1.00 96.44 697 LEU A C 1
ATOM 5741 O O . LEU A 1 697 ? 32.701 4.756 -43.876 1.00 96.44 697 LEU A O 1
ATOM 5745 N N . VAL A 1 698 ? 31.397 2.925 -43.976 1.00 97.06 698 VAL A N 1
ATOM 5746 C CA . VAL A 1 698 ? 31.906 2.250 -42.779 1.00 97.06 698 VAL A CA 1
ATOM 5747 C C . VAL A 1 698 ? 33.117 1.414 -43.177 1.00 97.06 698 VAL A C 1
ATOM 5749 O O . VAL A 1 698 ? 33.017 0.516 -44.010 1.00 97.06 698 VAL A O 1
ATOM 5752 N N . THR A 1 699 ? 34.277 1.723 -42.603 1.00 96.25 699 THR A N 1
ATOM 5753 C CA . THR A 1 699 ? 35.558 1.106 -42.985 1.00 96.25 699 THR A CA 1
ATOM 5754 C C . THR A 1 699 ? 35.924 -0.092 -42.118 1.00 96.25 699 THR A C 1
ATOM 5756 O O . THR A 1 699 ? 36.718 -0.929 -42.540 1.00 96.25 699 THR A O 1
ATOM 5759 N N . LYS A 1 700 ? 35.359 -0.188 -40.909 1.00 96.69 700 LYS A N 1
ATOM 5760 C CA . LYS A 1 700 ? 35.630 -1.264 -39.947 1.00 96.69 700 LYS A CA 1
ATOM 5761 C C . LYS A 1 700 ? 34.478 -1.403 -38.956 1.00 96.69 700 LYS A C 1
ATOM 5763 O O . LYS A 1 700 ? 33.835 -0.407 -38.632 1.00 96.69 700 LYS A O 1
ATOM 5768 N N . GLY A 1 701 ? 34.283 -2.609 -38.424 1.00 96.88 701 GLY A N 1
ATOM 5769 C CA . GLY A 1 701 ? 33.288 -2.882 -37.387 1.00 96.88 701 GLY A CA 1
ATOM 5770 C C . GLY A 1 701 ? 31.860 -2.896 -37.928 1.00 96.88 701 GLY A C 1
ATOM 5771 O O . GLY A 1 701 ? 31.647 -3.135 -39.115 1.00 96.88 701 GLY A O 1
ATOM 5772 N N . THR A 1 702 ? 30.883 -2.670 -37.051 1.00 97.44 702 THR A N 1
ATOM 5773 C CA . THR A 1 702 ? 29.458 -2.678 -37.417 1.00 97.44 702 THR A CA 1
ATOM 5774 C C . THR A 1 702 ? 28.778 -1.419 -36.916 1.00 97.44 702 THR A C 1
ATOM 5776 O O . THR A 1 702 ? 28.871 -1.114 -35.733 1.00 97.44 702 THR A O 1
ATOM 5779 N N . ARG A 1 703 ? 28.062 -0.705 -37.784 1.00 97.69 703 ARG A N 1
ATOM 5780 C CA . ARG A 1 703 ? 27.272 0.476 -37.408 1.00 97.69 703 ARG A CA 1
ATOM 5781 C C . ARG A 1 703 ? 25.786 0.142 -37.446 1.00 97.69 703 ARG A C 1
ATOM 5783 O O . ARG A 1 703 ? 25.303 -0.304 -38.485 1.00 97.69 703 ARG A O 1
ATOM 5790 N N . TYR A 1 704 ? 25.075 0.439 -36.361 1.00 98.19 704 TYR A N 1
ATOM 5791 C CA . TYR A 1 704 ? 23.620 0.306 -36.281 1.00 98.19 704 TYR A CA 1
ATOM 5792 C C . TYR A 1 704 ? 22.957 1.674 -36.147 1.00 98.19 704 TYR A C 1
ATOM 5794 O O . TYR A 1 704 ? 23.398 2.517 -35.360 1.00 98.19 704 TYR A O 1
ATOM 5802 N N . ILE A 1 705 ? 21.881 1.887 -36.901 1.00 97.94 705 ILE A N 1
ATOM 5803 C CA . ILE A 1 705 ? 21.044 3.086 -36.795 1.00 97.94 705 ILE A CA 1
ATOM 5804 C C . ILE A 1 705 ? 19.565 2.709 -36.861 1.00 97.94 705 ILE A C 1
ATOM 5806 O O . ILE A 1 705 ? 19.200 1.807 -37.611 1.00 97.94 705 ILE A O 1
ATOM 5810 N N . MET A 1 706 ? 18.722 3.401 -36.096 1.00 97.81 706 MET A N 1
ATOM 5811 C CA . MET A 1 706 ? 17.265 3.296 -36.199 1.00 97.81 706 MET A CA 1
ATOM 5812 C C . MET A 1 706 ? 16.739 4.440 -37.061 1.00 97.81 706 MET A C 1
ATOM 5814 O O . MET A 1 706 ? 16.956 5.607 -36.728 1.00 97.81 706 MET A O 1
ATOM 5818 N N . ILE A 1 707 ? 16.051 4.102 -38.149 1.00 97.12 707 ILE A N 1
ATOM 5819 C CA . ILE A 1 707 ? 15.462 5.048 -39.096 1.00 97.12 707 ILE A CA 1
ATOM 5820 C C . ILE A 1 707 ? 13.939 4.992 -39.004 1.00 97.12 707 ILE A C 1
ATOM 5822 O O . ILE A 1 707 ? 13.345 3.913 -38.927 1.00 97.12 707 ILE A O 1
ATOM 5826 N N . ALA A 1 708 ? 13.301 6.161 -39.057 1.00 96.50 708 ALA A N 1
ATOM 5827 C CA . ALA A 1 708 ? 11.874 6.251 -39.339 1.00 96.50 708 ALA A CA 1
ATOM 5828 C C . ALA A 1 708 ? 11.562 7.371 -40.334 1.00 96.50 708 ALA A C 1
ATOM 5830 O O . ALA A 1 708 ? 12.025 8.507 -40.186 1.00 96.50 708 ALA A O 1
ATOM 5831 N N . PHE A 1 709 ? 10.749 7.035 -41.334 1.00 95.50 709 PHE A N 1
ATOM 5832 C CA . PHE A 1 709 ? 10.224 7.965 -42.331 1.00 95.50 709 PHE A CA 1
ATOM 5833 C C . PHE A 1 709 ? 8.860 8.476 -41.885 1.00 95.50 709 PHE A C 1
ATOM 5835 O O . PHE A 1 709 ? 7.837 7.815 -42.082 1.00 95.50 709 PHE A O 1
ATOM 5842 N N . VAL A 1 710 ? 8.861 9.661 -41.277 1.00 95.06 710 VAL A N 1
ATOM 5843 C CA . VAL A 1 710 ? 7.678 10.220 -40.635 1.00 95.06 710 VAL A CA 1
ATOM 5844 C C . VAL A 1 710 ? 6.926 11.143 -41.591 1.00 95.06 710 VAL A C 1
ATOM 5846 O O . VAL A 1 710 ? 7.498 11.943 -42.335 1.00 95.06 710 VAL A O 1
ATOM 5849 N N . ASP A 1 711 ? 5.611 10.985 -41.578 1.00 91.88 711 ASP A N 1
ATOM 5850 C CA . ASP A 1 711 ? 4.627 11.640 -42.429 1.00 91.88 711 ASP A CA 1
ATOM 5851 C C . ASP A 1 711 ? 4.945 11.491 -43.931 1.00 91.88 711 ASP A C 1
ATOM 5853 O O . ASP A 1 711 ? 5.226 12.484 -44.612 1.00 91.88 711 ASP A O 1
ATOM 5857 N N . PRO A 1 712 ? 4.958 10.238 -44.444 1.00 85.38 712 PRO A N 1
ATOM 5858 C CA . PRO A 1 712 ? 5.327 9.896 -45.819 1.00 85.38 712 PRO A CA 1
ATOM 5859 C C . PRO A 1 712 ? 4.328 10.352 -46.882 1.00 85.38 712 PRO A C 1
ATOM 5861 O O . PRO A 1 712 ? 3.102 10.162 -46.660 1.00 85.38 712 PRO A O 1
#

Mean predicted aligned error: 6.57 Å

Radius of gyration: 35.0 Å; Cα contacts (8 Å, |Δi|>4): 1463; chains: 1; bounding box: 79×55×104 Å

Nearest PDB structures (foldseek):
  6fxr-assembly1_A  TM=9.645E-01  e=0.000E+00  Homo sapiens
  6tex-assembly1_A  TM=9.636E-01  e=0.000E+00  Homo sapiens
  6tez-assembly1_A-2  TM=9.632E-01  e=0.000E+00  Homo sapiens
  6te3-assembly1_A-2  TM=9.611E-01  e=0.000E+00  Homo sapiens
  6wfv-assembly1_A  TM=9.721E-01  e=2.337E-33  Homo sapiens

Foldseek 3Di:
DDDPLVQEAAEEEDAEDAPLLVLAVLLCVLQVHDHDYWNYVHDQLQDDCVLPDFTQLLVLVRVLVVLVVVLVPQAHKYKYAYGRFKGFQHHSRQLVVVVVVVVAQKEFEADAAAPDDRVCQVLFDDDPAFGTAGDQRTMMHGSNLSNCLSPVDDDDNHHGPRVSVRVQCSPPVSCVVRVYYYPRLQQAEAECVVQVVQWDWDQPVPPQATFIARNRSRHGYRMYGCPHPSRLVSQQVSCGGSNCAGLVPAGPCQQPPFDDPPPDDLVPPFAEEEEEAEPDDFFPLLQQLVLVVLQPHQQLRYEYEYEHLDPLCVVSVVVSCVVCVVSHVHYHYHYNVNVDDPQRSVQVSLVVCVVVVGQKYKYAYSQWRFPPSPQVVSQVSSPFQKEAEWAAQPPDLDIFAAQDADPVQHGDHDPCSSCLSVVVRFDKGFGLFGDRIMMHGNVVSVVDDCVQQGQDDPPDGSRSSRSVSCVVVSGTHIYGPNDDGGYGADCPQQDSVAQQRNLQCCPRGVPSNCVQWFDPCLVVLPPPVDDFDDQFVQKTKGQTTDLRNLVSVVRRFVVLVPWDQQDQADPVDDVRGDPFGFRKDFCVSSPCVVVVLVSCQPRVQVSCCVRVPPDDDPSKDWPGKIKGKAAPVGHFKTDWDFDPAQKKKKAWSDAEPPQFDKKFKAQVQRRGTDTRHDHNMMIMHGRDDRRGMMIIGTPHGMTMMIMTRIHD

pLDDT: mean 94.06, std 7.23, range [36.5, 98.88]

InterPro domains:
  IPR005123 Oxoglutarate/iron-dependent dioxygenase domain [PS51471] (616-712)
  IPR006620 Prolyl 4-hydroxylase, alpha subunit [SM00702] (537-711)
  IPR044861 Isopenicillin N synthase-like, Fe(2+) 2OG dioxygenase domain [PF03171] (626-712)
  IPR050757 Collagen-modifying Glycosyltransferase 25 [PTHR10730] (38-706)
  IPR057589 PLOD1-3-like, GT domain [PF25342] (6-251)

Solvent-accessible surface area (backbone atoms only — not comparable to full-atom values): 37846 Å² total; per-residue (Å²): 133,85,83,68,64,88,45,57,48,39,36,30,54,42,38,67,96,41,57,33,35,52,50,20,53,51,21,25,52,72,45,72,48,77,66,45,73,39,58,62,82,41,82,85,59,21,51,96,51,61,87,84,44,79,20,39,13,32,54,54,54,54,47,53,61,60,48,64,83,49,60,85,44,62,82,30,31,39,35,43,35,54,30,57,50,29,39,37,58,52,35,67,60,59,53,50,52,55,48,59,72,68,68,43,38,27,36,28,20,18,27,70,57,50,52,82,58,56,84,54,52,82,66,48,73,90,64,95,70,65,30,69,24,70,35,68,55,33,35,40,25,31,34,56,49,48,49,53,62,60,65,74,57,91,73,52,37,47,37,38,38,41,47,55,53,42,59,48,60,58,34,62,69,54,18,61,74,41,38,52,45,61,36,27,55,21,60,46,32,35,49,31,45,88,35,65,91,35,53,45,82,43,68,63,81,80,76,50,42,37,40,59,32,33,71,79,65,70,24,58,35,29,30,42,32,19,44,80,90,23,44,65,58,41,40,51,51,54,43,28,34,54,64,22,26,30,88,85,74,37,37,55,55,58,65,51,71,53,50,79,78,75,92,57,56,77,89,74,50,69,34,32,30,40,34,40,39,27,81,58,68,46,65,65,48,71,58,31,55,48,32,64,67,54,33,64,59,66,39,74,36,25,32,41,35,38,40,32,60,32,71,88,51,48,61,62,50,49,54,46,44,74,73,50,38,82,55,30,63,38,73,46,79,44,51,50,87,70,71,69,52,68,40,58,52,56,40,50,50,54,52,47,30,60,76,66,65,27,44,27,37,34,44,34,30,57,48,49,39,47,73,30,36,49,45,68,51,56,55,58,26,44,55,52,66,28,38,20,65,46,29,36,28,81,101,55,90,55,52,42,58,33,61,32,59,43,97,88,68,43,89,32,87,32,97,57,41,66,37,45,74,70,54,77,48,45,31,60,37,5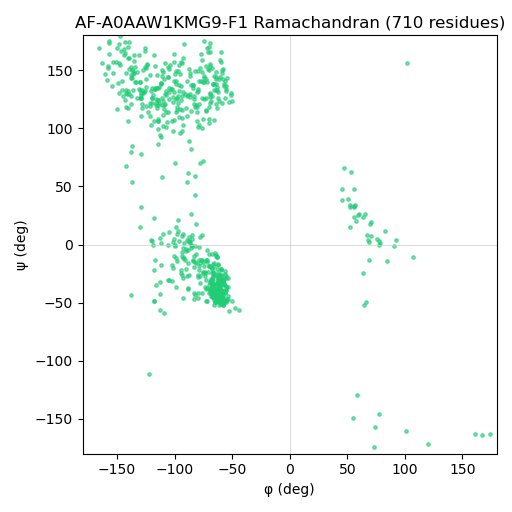2,32,72,36,60,39,62,38,38,36,34,33,30,68,58,62,75,73,44,56,71,92,60,53,41,29,76,41,92,99,45,57,40,52,56,15,31,33,49,32,35,51,76,68,55,49,59,37,31,39,33,42,72,57,85,30,39,33,33,59,63,39,91,81,58,48,81,89,46,92,52,41,58,80,72,31,59,81,70,32,40,68,65,35,44,74,58,30,37,21,88,63,36,68,58,74,73,35,89,90,53,78,80,45,56,92,36,94,77,27,37,52,42,60,49,32,15,68,59,39,25,51,47,52,52,49,44,54,60,71,67,59,75,58,45,89,41,50,48,66,36,85,89,46,96,84,35,64,39,98,77,46,57,34,30,46,46,33,63,81,75,73,39,36,72,58,50,52,49,46,41,48,70,60,45,43,59,59,46,42,73,71,45,73,93,57,84,70,85,74,63,45,65,89,51,42,32,39,38,50,31,23,59,92,70,51,25,56,39,73,76,46,66,48,78,15,52,33,30,40,42,30,28,39,49,44,68,81,77,46,19,38,68,36,41,42,32,34,58,81,73,76,35,69,53,53,87,59,47,53,20,25,33,37,38,32,50,9,49,98,69,44,42,26,27,37,37,56,26,73,37,56,52,46,43,34,42,38,35,29,31,52,93

Organism: Popillia japonica (NCBI:txid7064)